Protein AF-0000000076651310 (afdb_homodimer)

Secondary structure (DSSP, 8-state):
---THHHHHHHTTS---HHHHHHHHHHHHHHHHSPP----SS-GGGGTTS-----HHHHHHHHHHHHHHT--EEEEE--TTSHHHHHHHHHHHHHHTTS--EEEEEES-HHHHHHHHHHHHHH-HHHHTTEEEEES-HHHHTSS---S---EEEE-S-GGGHHHHHHHHGGG--TT-EEEEETTTTTTTTTHHHHHHHH-GGG-EEEEEE-STT-EEEEEE---/---THHHHHHHTTS---HHHHHHHHHHHHHHHHSPP----SS-GGGGTTS-----HHHHHHHHHHHHHHT--EEEEE--TTSHHHHHHHHHHHHHHTTS--EEEEEES-HHHHHHHHHHHHHH-HHHHTTEEEEES-HHHHTSS---S---EEEE-S-GGGHHHHHHHHGGG--TT-EEEEETTTTTTTTTHHHHHHHH-GGG-EEEEEE-STT-EEEEEE---

Foldseek 3Di:
DQPLVLLVVLLVLADADPQLSVLLSVLLVQQSVDPDDDQAPDDPVVCLP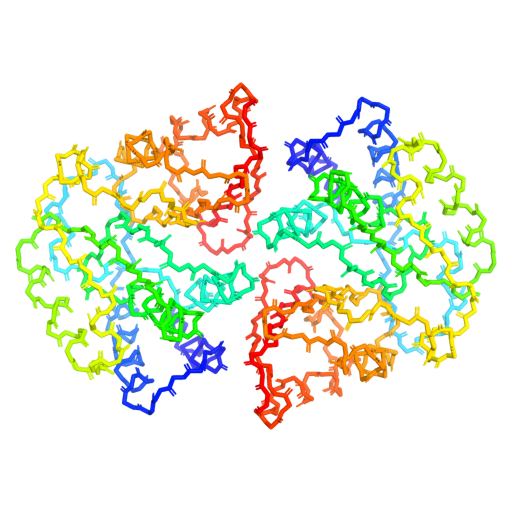HDQDDHSNVLSVVLVVCLVLLFFEEEEDACQLNSSVQSVLRSNLVSQPVHHGAYEYEEAHVVSVVNNLVSQVSRHPSRNVRYDYDYHDCLPRLQDDGPLAGQEYEARYQLQVRQSNCVSRVNRYDFNRKYKYFLCQVHVVSNVVVVVLQPPVVNQWDWDWDPDVSIIIMITRHDD/DQPLVLLVVLLVLADADPQLSVLLSVLLVQQSVDPDDDQAPDDPVVCLPHDQDDHSNVLSVVLVVCLVLLFFEEEEDACQLNSSVQSVLRSNLVSQPVHHGAYEYEEADVVSVVNNLVSQVSRHPSRNVRYDYDYHDCLPRLQDDGPLAGQEYEARYHLQVRQSNCVSRVNRYDFNRKYKYFLCQVRVVSNVVVVVLQPPVVNQWDWDWDPDVSIIIMITRHDD

Nearest PDB structures (foldseek):
  8c9v-assembly1_A-2  TM=9.084E-01  e=1.087E-12  Desulfuromonas acetoxidans DSM 684
  8k1f-assembly1_A  TM=8.301E-01  e=2.127E-10  Fusobacterium nucleatum subsp. nucleatum ATCC 25586
  1r18-assembly1_A  TM=5.728E-01  e=1.234E-05  Drosophila melanogaster
  1jqe-assembly1_A  TM=6.088E-01  e=1.246E-04  Homo sapiens
  2aot-assembly2_B  TM=5.994E-01  e=1.185E-03  Homo sapiens

Radius of gyration: 21.45 Å; Cα contacts (8 Å, |Δi|>4): 907; chains: 2; bounding box: 45×62×51 Å

InterPro domains:
  IPR002935 Class I-like SAM-dependent O-methyltransferase [PS51682] (1-222)
  IPR029063 S-adenosyl-L-methionine-dependent methyltransferase superfamily [G3DSA:3.40.50.150] (19-221)
  IPR029063 S-adenosyl-L-methionine-dependent methyltransferase superfamily [SSF53335] (47-221)

pLDDT: mean 94.41, std 9.29, range [56.22, 99.0]

Solvent-accessible surface area (backbone atoms only — not comparable to full-atom values): 23102 Å² total; per-residue (Å²): 127,72,69,64,70,43,44,58,58,22,58,64,23,55,90,69,55,71,59,33,49,52,50,51,52,51,51,49,51,55,37,53,69,41,79,90,80,79,74,55,98,57,69,73,71,78,47,69,86,46,64,56,57,66,54,49,62,55,41,28,48,52,29,46,49,34,37,34,41,54,31,26,28,34,38,34,42,45,28,43,47,30,65,51,51,51,43,54,19,47,29,16,43,68,51,22,67,93,49,80,44,38,29,42,34,23,30,61,51,66,72,33,43,54,49,17,51,52,50,34,56,64,49,26,68,79,34,34,75,28,52,44,78,40,73,34,61,56,85,61,62,53,72,51,92,63,62,85,50,37,38,33,36,40,34,55,51,56,38,81,51,44,42,63,48,48,64,61,48,48,85,24,44,49,64,23,16,34,39,38,34,60,33,45,60,70,38,37,80,53,34,46,67,42,50,54,51,45,66,35,64,80,68,13,34,33,46,52,66,44,64,46,90,39,23,35,32,42,34,30,32,66,50,118,127,70,68,64,69,43,45,59,58,20,58,64,22,56,92,70,53,71,57,33,48,53,50,50,53,51,52,50,50,56,38,53,70,42,78,89,80,79,72,55,97,58,70,73,72,78,46,70,86,45,68,55,58,66,55,48,61,54,43,30,49,52,30,44,51,34,37,34,42,55,30,27,27,35,38,35,42,44,28,43,47,29,64,51,49,50,42,54,20,45,29,16,43,68,52,22,66,92,48,80,43,36,28,42,34,23,29,63,50,65,73,32,44,54,48,16,53,52,50,34,57,64,49,26,69,78,34,35,76,26,53,44,78,42,76,32,60,56,84,61,63,54,73,51,91,64,64,84,52,36,38,34,36,40,36,56,51,56,36,80,51,45,42,63,50,47,64,60,49,48,86,23,44,50,64,22,16,33,38,36,33,60,34,46,62,71,40,39,80,53,33,47,67,40,50,55,51,45,66,36,64,82,70,14,34,32,45,50,68,45,65,47,90,39,23,34,33,42,33,30,30,66,51,119

Sequence (448 aa):
MPDYASIETTLASIAASSQTIELLRDLHKKALDEPPYVSTDGPASTALDKFVALDPDKCAYVYLLLRSMKARFVVEAGTSFGVSTIYLALAVSQNAGSQPGKVIATENEPTKAVKARKYWSQAGDDIEKFIELREGDLRETLKTDLPEQVDFLLLDIWTPLALPTLKLVKPRMKPGATVVADNTEAAKAGYKDLMAYLEDTANGFKLTTLPYSGGLLVAVYLGNMPDYASIETTLASIAASSQTIELLRDLHKKALDEPPYVSTDGPASTALDKFVALDPDKCAYVYLLLRSMKARFVVEAGTSFGVSTIYLALAVSQNAGSQPGKVIATENEPTKAVKARKYWSQAGDDIEKFIELREGDLRETLKTDLPEQVDFLLLDIWTPLALPTLKLVKPRMKPGATVVADNTEAAKAGYKDLMAYLEDTANGFKLTTLPYSGGLLVAVYLGN

Structure (mmCIF, N/CA/C/O backbone):
data_AF-0000000076651310-model_v1
#
loop_
_entity.id
_entity.type
_entity.pdbx_description
1 polymer 'Related to O-methyltransferase'
#
loop_
_atom_site.group_PDB
_atom_site.id
_atom_site.type_symbol
_atom_site.label_atom_id
_atom_site.label_alt_id
_atom_site.label_comp_id
_atom_site.label_asym_id
_atom_site.label_entity_id
_atom_site.label_seq_id
_atom_site.pdbx_PDB_ins_code
_atom_site.Cartn_x
_atom_site.Cartn_y
_atom_site.Cartn_z
_atom_site.occupancy
_atom_site.B_iso_or_equiv
_atom_site.auth_seq_id
_atom_site.auth_comp_id
_atom_site.auth_asym_id
_atom_site.auth_atom_id
_atom_site.pdbx_PDB_model_num
ATOM 1 N N . MET A 1 1 ? 5.355 -0.358 -28.078 1 61.34 1 MET A N 1
ATOM 2 C CA . MET A 1 1 ? 6.578 -1.095 -27.766 1 61.34 1 MET A CA 1
ATOM 3 C C . MET A 1 1 ? 6.645 -1.438 -26.281 1 61.34 1 MET A C 1
ATOM 5 O O . MET A 1 1 ? 6.156 -0.679 -25.438 1 61.34 1 MET A O 1
ATOM 9 N N . PRO A 1 2 ? 7.074 -2.707 -26.047 1 71.06 2 PRO A N 1
ATOM 10 C CA . PRO A 1 2 ? 7.176 -3.074 -24.625 1 71.06 2 PRO A CA 1
ATOM 11 C C . PRO A 1 2 ? 8.047 -2.111 -23.828 1 71.06 2 PRO A C 1
ATOM 13 O O . PRO A 1 2 ? 9.047 -1.598 -24.344 1 71.06 2 PRO A O 1
ATOM 16 N N . ASP A 1 3 ? 7.516 -1.756 -22.688 1 77.25 3 ASP A N 1
ATOM 17 C CA . ASP A 1 3 ? 8.25 -0.843 -21.828 1 77.25 3 ASP A CA 1
ATOM 18 C C . ASP A 1 3 ? 9.367 -1.571 -21.078 1 77.25 3 ASP A C 1
ATOM 20 O O . ASP A 1 3 ? 9.273 -1.795 -19.875 1 77.25 3 ASP A O 1
ATOM 24 N N . TYR A 1 4 ? 10.523 -1.84 -21.734 1 84.69 4 TYR A N 1
ATOM 25 C CA . TYR A 1 4 ? 11.648 -2.566 -21.156 1 84.69 4 TYR A CA 1
ATOM 26 C C . TYR A 1 4 ? 12.312 -1.753 -20.047 1 84.69 4 TYR A C 1
ATOM 28 O O . TYR A 1 4 ? 12.906 -2.316 -19.125 1 84.69 4 TYR A O 1
ATOM 36 N N . ALA A 1 5 ? 12.172 -0.484 -20.234 1 85.88 5 ALA A N 1
ATOM 37 C CA . ALA A 1 5 ? 12.789 0.387 -19.234 1 85.88 5 ALA A CA 1
ATOM 38 C C . ALA A 1 5 ? 12.188 0.165 -17.859 1 85.88 5 ALA A C 1
ATOM 40 O O . ALA A 1 5 ? 12.875 0.279 -16.844 1 85.88 5 ALA A O 1
ATOM 41 N N . SER A 1 6 ? 10.906 -0.25 -17.844 1 92.5 6 SER A N 1
ATOM 42 C CA . SER A 1 6 ? 10.211 -0.466 -16.578 1 92.5 6 SER A CA 1
ATOM 43 C C . SER A 1 6 ? 10.805 -1.648 -15.82 1 92.5 6 SER A C 1
ATOM 45 O O . SER A 1 6 ? 10.68 -1.735 -14.602 1 92.5 6 SER A O 1
ATOM 47 N N . ILE A 1 7 ? 11.484 -2.566 -16.547 1 96.69 7 ILE A N 1
ATOM 48 C CA . ILE A 1 7 ? 12.039 -3.752 -15.914 1 96.69 7 ILE A CA 1
ATOM 49 C C . ILE A 1 7 ? 13.133 -3.34 -14.93 1 96.69 7 ILE A C 1
ATOM 51 O O . ILE A 1 7 ? 13.109 -3.73 -13.766 1 96.69 7 ILE A O 1
ATOM 55 N N . GLU A 1 8 ? 14.023 -2.498 -15.414 1 96.38 8 GLU A N 1
ATOM 56 C CA . GLU A 1 8 ? 15.148 -2.127 -14.562 1 96.38 8 GLU A CA 1
ATOM 57 C C . GLU A 1 8 ? 14.688 -1.291 -13.367 1 96.38 8 GLU A C 1
ATOM 59 O O . GLU A 1 8 ? 15.188 -1.461 -12.258 1 96.38 8 GLU A O 1
ATOM 64 N N . THR A 1 9 ? 13.773 -0.385 -13.641 1 95.94 9 THR A N 1
ATOM 65 C CA . THR A 1 9 ? 13.203 0.407 -12.555 1 95.94 9 THR A CA 1
ATOM 66 C C . THR A 1 9 ? 12.547 -0.495 -11.516 1 95.94 9 THR A C 1
ATOM 68 O O . THR A 1 9 ? 12.688 -0.266 -10.312 1 95.94 9 THR A O 1
ATOM 71 N N . THR A 1 10 ? 11.859 -1.487 -12.008 1 97.88 10 THR A N 1
ATOM 72 C CA . THR A 1 10 ? 11.18 -2.436 -11.133 1 97.88 10 THR A CA 1
ATOM 73 C C . THR A 1 10 ? 12.188 -3.242 -10.32 1 97.88 10 THR A C 1
ATOM 75 O O . THR A 1 10 ? 12.031 -3.395 -9.102 1 97.88 10 THR A O 1
ATOM 78 N N . LEU A 1 11 ? 13.18 -3.725 -10.992 1 98.31 11 LEU A N 1
ATOM 79 C CA . LEU A 1 11 ? 14.156 -4.57 -10.312 1 98.31 11 LEU A CA 1
ATOM 80 C C . LEU A 1 11 ? 14.953 -3.77 -9.289 1 98.31 11 LEU A C 1
ATOM 82 O O . LEU A 1 11 ? 15.422 -4.324 -8.297 1 98.31 11 LEU A O 1
ATOM 86 N N . ALA A 1 12 ? 15.055 -2.471 -9.461 1 97.62 12 ALA A N 1
ATOM 87 C CA . ALA A 1 12 ? 15.703 -1.595 -8.492 1 97.62 12 ALA A CA 1
ATOM 88 C C . ALA A 1 12 ? 14.828 -1.391 -7.262 1 97.62 12 ALA A C 1
ATOM 90 O O . ALA A 1 12 ? 15.297 -0.913 -6.227 1 97.62 12 ALA A O 1
ATOM 91 N N . SER A 1 13 ? 13.562 -1.775 -7.312 1 98.5 13 SER A N 1
ATOM 92 C CA . SER A 1 13 ? 12.602 -1.527 -6.246 1 98.5 13 SER A CA 1
ATOM 93 C C . SER A 1 13 ? 12.57 -2.684 -5.254 1 98.5 13 SER A C 1
ATOM 95 O O . SER A 1 13 ? 11.805 -2.654 -4.281 1 98.5 13 SER A O 1
ATOM 97 N N . ILE A 1 14 ? 13.375 -3.754 -5.48 1 98.5 14 ILE A N 1
ATOM 98 C CA . ILE A 1 14 ? 13.328 -4.91 -4.59 1 98.5 14 ILE A CA 1
ATOM 99 C C . ILE A 1 14 ? 14.734 -5.211 -4.066 1 98.5 14 ILE A C 1
ATOM 101 O O . ILE A 1 14 ? 15.727 -4.82 -4.676 1 98.5 14 ILE A O 1
ATOM 105 N N . ALA A 1 15 ? 14.82 -5.801 -2.898 1 97.88 15 ALA A N 1
ATOM 106 C CA . ALA A 1 15 ? 16.047 -6.387 -2.367 1 97.88 15 ALA A CA 1
ATOM 107 C C . ALA A 1 15 ? 16.125 -7.879 -2.682 1 97.88 15 ALA A C 1
ATOM 109 O O . ALA A 1 15 ? 15.344 -8.672 -2.154 1 97.88 15 ALA A O 1
ATOM 110 N N . ALA A 1 16 ? 16.969 -8.258 -3.549 1 97.62 16 ALA A N 1
ATOM 111 C CA . ALA A 1 16 ? 17.094 -9.648 -3.98 1 97.62 16 ALA A CA 1
ATOM 112 C C . ALA A 1 16 ? 18.516 -9.984 -4.379 1 97.62 16 ALA A C 1
ATOM 114 O O . ALA A 1 16 ? 19.328 -9.086 -4.648 1 97.62 16 ALA A O 1
ATOM 115 N N . SER A 1 17 ? 18.859 -11.242 -4.414 1 97.44 17 SER A N 1
ATOM 116 C CA . SER A 1 17 ? 20.172 -11.68 -4.898 1 97.44 17 SER A CA 1
ATOM 117 C C . SER A 1 17 ? 20.344 -11.367 -6.379 1 97.44 17 SER A C 1
ATOM 119 O O . SER A 1 17 ? 19.359 -11.172 -7.098 1 97.44 17 SER A O 1
ATOM 121 N N . SER A 1 18 ? 21.594 -11.297 -6.812 1 97.06 18 SER A N 1
ATOM 122 C CA . SER A 1 18 ? 21.859 -11.07 -8.227 1 97.06 18 SER A CA 1
ATOM 123 C C . SER A 1 18 ? 21.234 -12.156 -9.094 1 97.06 18 SER A C 1
ATOM 125 O O . SER A 1 18 ? 20.797 -11.883 -10.211 1 97.06 18 SER A O 1
ATOM 127 N N . GLN A 1 19 ? 21.234 -13.328 -8.547 1 97.12 19 GLN A N 1
ATOM 128 C CA . GLN A 1 19 ? 20.641 -14.461 -9.258 1 97.12 19 GLN A CA 1
ATOM 129 C C . GLN A 1 19 ? 19.141 -14.25 -9.477 1 97.12 19 GLN A C 1
ATOM 131 O O . GLN A 1 19 ? 18.641 -14.445 -10.578 1 97.12 19 GLN A O 1
ATOM 136 N N . THR A 1 20 ? 18.484 -13.859 -8.438 1 98.25 20 THR A N 1
ATOM 137 C CA . THR A 1 20 ? 17.047 -13.602 -8.523 1 98.25 20 THR A CA 1
ATOM 138 C C . THR A 1 20 ? 16.766 -12.438 -9.469 1 98.25 20 THR A C 1
ATOM 140 O O . THR A 1 20 ? 15.836 -12.5 -10.273 1 98.25 20 THR A O 1
ATOM 143 N N . ILE A 1 21 ? 17.562 -11.406 -9.43 1 98.19 21 ILE A N 1
ATOM 144 C CA . ILE A 1 21 ? 17.406 -10.219 -10.258 1 98.19 21 ILE A CA 1
ATOM 145 C C . ILE A 1 21 ? 17.562 -10.586 -11.734 1 98.19 21 ILE A C 1
ATOM 147 O O . ILE A 1 21 ? 16.75 -10.195 -12.57 1 98.19 21 ILE A O 1
ATOM 151 N N . GLU A 1 22 ? 18.562 -11.359 -12.031 1 98.12 22 GLU A N 1
ATOM 152 C CA . GLU A 1 22 ? 18.812 -11.75 -13.414 1 98.12 22 GLU A CA 1
ATOM 153 C C . GLU A 1 22 ? 17.688 -12.633 -13.945 1 98.12 22 GLU A C 1
ATOM 155 O O . GLU A 1 22 ? 17.266 -12.484 -15.094 1 98.12 22 GLU A O 1
ATOM 160 N N . LEU A 1 23 ? 17.25 -13.531 -13.109 1 98.44 23 LEU A N 1
ATOM 161 C CA . LEU A 1 23 ? 16.141 -14.391 -13.508 1 98.44 23 LEU A CA 1
ATOM 162 C C . LEU A 1 23 ? 14.898 -13.555 -13.812 1 98.44 23 LEU A C 1
ATOM 164 O O . LEU A 1 23 ? 14.266 -13.742 -14.852 1 98.44 23 LEU A O 1
ATOM 168 N N . LEU A 1 24 ? 14.578 -12.633 -12.891 1 98.31 24 LEU A N 1
ATOM 169 C CA . LEU A 1 24 ? 13.398 -11.805 -13.07 1 98.31 24 LEU A CA 1
ATOM 170 C C . LEU A 1 24 ? 13.523 -10.93 -14.312 1 98.31 24 LEU A C 1
ATOM 172 O O . LEU A 1 24 ? 12.539 -10.719 -15.031 1 98.31 24 LEU A O 1
ATOM 176 N N . ARG A 1 25 ? 14.719 -10.406 -14.547 1 97.75 25 ARG A N 1
ATOM 177 C CA . ARG A 1 25 ? 14.969 -9.641 -15.766 1 97.75 25 ARG A CA 1
ATOM 178 C C . ARG A 1 25 ? 14.602 -10.453 -17.016 1 97.75 25 ARG A C 1
ATOM 180 O O . ARG A 1 25 ? 13.875 -9.969 -17.875 1 97.75 25 ARG A O 1
ATOM 187 N N . ASP A 1 26 ? 15.07 -11.648 -17.062 1 96.88 26 ASP A N 1
ATOM 188 C CA . ASP A 1 26 ? 14.836 -12.523 -18.203 1 96.88 26 ASP A CA 1
ATOM 189 C C . ASP A 1 26 ? 13.359 -12.867 -18.344 1 96.88 26 ASP A C 1
ATOM 191 O O . ASP A 1 26 ? 12.805 -12.836 -19.438 1 96.88 26 ASP A O 1
ATOM 195 N N . LEU A 1 27 ? 12.758 -13.219 -17.25 1 97.12 27 LEU A N 1
ATOM 196 C CA . LEU A 1 27 ? 11.352 -13.633 -17.266 1 97.12 27 LEU A CA 1
ATOM 197 C C . LEU A 1 27 ? 10.453 -12.469 -17.688 1 97.12 27 LEU A C 1
ATOM 199 O O . LEU A 1 27 ? 9.516 -12.656 -18.469 1 97.12 27 LEU A O 1
ATOM 203 N N . HIS A 1 28 ? 10.734 -11.273 -17.172 1 96.62 28 HIS A N 1
ATOM 204 C CA . HIS A 1 28 ? 9.945 -10.109 -17.562 1 96.62 28 HIS A CA 1
ATOM 205 C C . HIS A 1 28 ? 10.125 -9.797 -19.047 1 96.62 28 HIS A C 1
ATOM 207 O O . HIS A 1 28 ? 9.172 -9.398 -19.719 1 96.62 28 HIS A O 1
ATOM 213 N N . LYS A 1 29 ? 11.367 -9.922 -19.547 1 94.69 29 LYS A N 1
ATOM 214 C CA . LYS A 1 29 ? 11.602 -9.711 -20.984 1 94.69 29 LYS A CA 1
ATOM 215 C C . LYS A 1 29 ? 10.758 -10.672 -21.812 1 94.69 29 LYS A C 1
ATOM 217 O O . LYS A 1 29 ? 10.125 -10.258 -22.797 1 94.69 29 LYS A O 1
ATOM 222 N N . LYS A 1 30 ? 10.758 -11.953 -21.422 1 92.56 30 LYS A N 1
ATOM 223 C CA . LYS A 1 30 ? 9.961 -12.953 -22.125 1 92.56 30 LYS A CA 1
ATOM 224 C C . LYS A 1 30 ? 8.477 -12.602 -22.078 1 92.56 30 LYS A C 1
ATOM 226 O O . LYS A 1 30 ? 7.785 -12.703 -23.109 1 92.56 30 LYS A O 1
ATOM 231 N N . ALA A 1 31 ? 8 -12.203 -20.906 1 91.25 31 ALA A N 1
ATOM 232 C CA . ALA A 1 31 ? 6.59 -11.867 -20.734 1 91.25 31 ALA A CA 1
ATOM 233 C C . ALA A 1 31 ? 6.199 -10.672 -21.594 1 91.25 31 ALA A C 1
ATOM 235 O O . ALA A 1 31 ? 5.129 -10.664 -22.203 1 91.25 31 ALA A O 1
ATOM 236 N N . LEU A 1 32 ? 7.062 -9.648 -21.625 1 89.31 32 LEU A N 1
ATOM 237 C CA . LEU A 1 32 ? 6.75 -8.414 -22.344 1 89.31 32 LEU A CA 1
ATOM 238 C C . LEU A 1 32 ? 6.875 -8.625 -23.859 1 89.31 32 LEU A C 1
ATOM 240 O O . LEU A 1 32 ? 6.301 -7.863 -24.641 1 89.31 32 LEU A O 1
ATOM 244 N N . ASP A 1 33 ? 7.641 -9.594 -24.234 1 87.94 33 ASP A N 1
ATOM 245 C CA . ASP A 1 33 ? 7.812 -9.898 -25.641 1 87.94 33 ASP A CA 1
ATOM 246 C C . ASP A 1 33 ? 6.57 -10.57 -26.219 1 87.94 33 ASP A C 1
ATOM 248 O O . ASP A 1 33 ? 6.383 -10.602 -27.438 1 87.94 33 ASP A O 1
ATOM 252 N N . GLU A 1 34 ? 5.77 -11.141 -25.328 1 83.06 34 GLU A N 1
ATOM 253 C CA . GLU A 1 34 ? 4.531 -11.773 -25.766 1 83.06 34 GLU A CA 1
ATOM 254 C C . GLU A 1 34 ? 3.436 -10.742 -26 1 83.06 34 GLU A C 1
ATOM 256 O O . GLU A 1 34 ? 3.41 -9.695 -25.344 1 83.06 34 GLU A O 1
ATOM 261 N N . PRO A 1 35 ? 2.609 -11 -27 1 74.56 35 PRO A N 1
ATOM 262 C CA . PRO A 1 35 ? 1.469 -10.094 -27.156 1 74.56 35 PRO A CA 1
ATOM 263 C C . PRO A 1 35 ? 0.62 -10.008 -25.891 1 74.56 35 PRO A C 1
ATOM 265 O O . PRO A 1 35 ? 0.444 -11.008 -25.188 1 74.56 35 PRO A O 1
ATOM 268 N N . PRO A 1 36 ? 0.219 -8.789 -25.594 1 66.81 36 PRO A N 1
ATOM 269 C CA . PRO A 1 36 ? -0.617 -8.633 -24.391 1 66.81 36 PRO A CA 1
ATOM 270 C C . PRO A 1 36 ? -1.841 -9.547 -24.406 1 66.81 36 PRO A C 1
ATOM 272 O O . PRO A 1 36 ? -2.436 -9.766 -25.469 1 66.81 36 PRO A O 1
ATOM 275 N N . TYR A 1 37 ? -2.086 -10.188 -23.25 1 66.88 37 TYR A N 1
ATOM 276 C CA . TYR A 1 37 ? -3.211 -11.102 -23.094 1 66.88 37 TYR A CA 1
ATOM 277 C C . TYR A 1 37 ? -4.039 -10.742 -21.859 1 66.88 37 TYR A C 1
ATOM 279 O O . TYR A 1 37 ? -3.492 -10.484 -20.781 1 66.88 37 TYR A O 1
ATOM 287 N N . VAL A 1 38 ? -5.34 -10.383 -22.094 1 60.84 38 VAL A N 1
ATOM 288 C CA . VAL A 1 38 ? -6.285 -10.242 -20.984 1 60.84 38 VAL A CA 1
ATOM 289 C C . VAL A 1 38 ? -7.309 -11.375 -21.031 1 60.84 38 VAL A C 1
ATOM 291 O O . VAL A 1 38 ? -7.945 -11.602 -22.062 1 60.84 38 VAL A O 1
ATOM 294 N N . SER A 1 39 ? -7.238 -12.242 -20 1 57.81 39 SER A N 1
ATOM 295 C CA . SER A 1 39 ? -8.117 -13.406 -19.938 1 57.81 39 SER A CA 1
ATOM 296 C C . SER A 1 39 ? -9.578 -12.992 -19.812 1 57.81 39 SER A C 1
ATOM 298 O O . SER A 1 39 ? -9.984 -12.438 -18.781 1 57.81 39 SER A O 1
ATOM 300 N N . THR A 1 40 ? -10.203 -12.797 -20.812 1 58.38 40 THR A N 1
ATOM 301 C CA . THR A 1 40 ? -11.648 -12.602 -20.797 1 58.38 40 THR A CA 1
ATOM 302 C C . THR A 1 40 ? -12.383 -13.922 -20.984 1 58.38 40 THR A C 1
ATOM 304 O O . THR A 1 40 ? -11.773 -14.992 -20.906 1 58.38 40 THR A O 1
ATOM 307 N N . ASP A 1 41 ? -13.609 -13.938 -21.391 1 56.22 41 ASP A N 1
ATOM 308 C CA . ASP A 1 41 ? -14.562 -15.031 -21.469 1 56.22 41 ASP A CA 1
ATOM 309 C C . ASP A 1 41 ? -14.062 -16.141 -22.406 1 56.22 41 ASP A C 1
ATOM 311 O O . ASP A 1 41 ? -14.766 -17.125 -22.641 1 56.22 41 ASP A O 1
ATOM 315 N N . GLY A 1 42 ? -12.828 -15.984 -22.766 1 57.81 42 GLY A N 1
ATOM 316 C CA . GLY A 1 42 ? -12.43 -17.031 -23.672 1 57.81 42 GLY A CA 1
ATOM 317 C C . GLY A 1 42 ? -11.859 -18.25 -22.969 1 57.81 42 GLY A C 1
ATOM 318 O O . GLY A 1 42 ? -11.711 -18.25 -21.75 1 57.81 42 GLY A O 1
ATOM 319 N N . PRO A 1 43 ? -11.789 -19.344 -23.688 1 62.16 43 PRO A N 1
ATOM 320 C CA . PRO A 1 43 ? -11.281 -20.578 -23.094 1 62.16 43 PRO A CA 1
ATOM 321 C C . PRO A 1 43 ? -9.883 -20.422 -22.5 1 62.16 43 PRO A C 1
ATOM 323 O O . PRO A 1 43 ? -9.055 -19.703 -23.062 1 62.16 43 PRO A O 1
ATOM 326 N N . ALA A 1 44 ? -9.656 -20.969 -21.297 1 62.22 44 ALA A N 1
ATOM 327 C CA . ALA A 1 44 ? -8.383 -20.984 -20.578 1 62.22 44 ALA A CA 1
ATOM 328 C C . ALA A 1 44 ? -7.254 -21.516 -21.453 1 62.22 44 ALA A C 1
ATOM 330 O O . ALA A 1 44 ? -6.086 -21.188 -21.219 1 62.22 44 ALA A O 1
ATOM 331 N N . SER A 1 45 ? -7.578 -22.203 -22.438 1 63.56 45 SER A N 1
ATOM 332 C CA . SER A 1 45 ? -6.598 -22.859 -23.297 1 63.56 45 SER A CA 1
ATOM 333 C C . SER A 1 45 ? -5.773 -21.828 -24.078 1 63.56 45 SER A C 1
ATOM 335 O O . SER A 1 45 ? -4.668 -22.125 -24.531 1 63.56 45 SER A O 1
ATOM 337 N N . THR A 1 46 ? -6.324 -20.656 -24.25 1 64.69 46 THR A N 1
ATOM 338 C CA . THR A 1 46 ? -5.617 -19.656 -25.031 1 64.69 46 THR A CA 1
ATOM 339 C C . THR A 1 46 ? -4.422 -19.109 -24.25 1 64.69 46 THR A C 1
ATOM 341 O O . THR A 1 46 ? -3.521 -18.5 -24.828 1 64.69 46 THR A O 1
ATOM 344 N N . ALA A 1 47 ? -4.406 -19.453 -23.031 1 67.81 47 ALA A N 1
ATOM 345 C CA . ALA A 1 47 ? -3.346 -18.891 -22.188 1 67.81 47 ALA A CA 1
ATOM 346 C C . ALA A 1 47 ? -2.314 -19.953 -21.8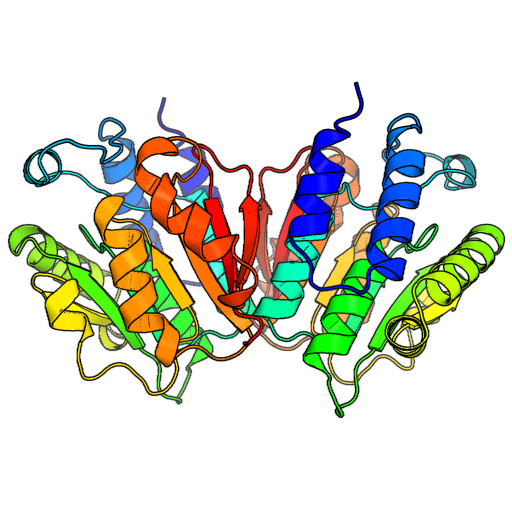28 1 67.81 47 ALA A C 1
ATOM 348 O O . ALA A 1 47 ? -1.432 -19.719 -21 1 67.81 47 ALA A O 1
ATOM 349 N N . LEU A 1 48 ? -2.357 -21.062 -22.453 1 73.81 48 LEU A N 1
ATOM 350 C CA . LEU A 1 48 ? -1.552 -22.219 -22.047 1 73.81 48 LEU A CA 1
ATOM 351 C C . LEU A 1 48 ? -0.064 -21.906 -22.172 1 73.81 48 LEU A C 1
ATOM 353 O O . LEU A 1 48 ? 0.741 -22.328 -21.344 1 73.81 48 LEU A O 1
ATOM 357 N N . ASP A 1 49 ? 0.257 -21.094 -23.094 1 77.81 49 ASP A N 1
ATOM 358 C CA . ASP A 1 49 ? 1.677 -20.859 -23.344 1 77.81 49 ASP A CA 1
ATOM 359 C C . ASP A 1 49 ? 2.061 -19.406 -23.031 1 77.81 49 ASP A C 1
ATOM 361 O O . ASP A 1 49 ? 3.154 -18.969 -23.391 1 77.81 49 ASP A O 1
ATOM 365 N N . LYS A 1 50 ? 1.174 -18.781 -22.391 1 79.75 50 LYS A N 1
ATOM 366 C CA . LYS A 1 50 ? 1.413 -17.359 -22.188 1 79.75 50 LYS A CA 1
ATOM 367 C C . LYS A 1 50 ? 1.9 -17.078 -20.766 1 79.75 50 LYS A C 1
ATOM 369 O O . LYS A 1 50 ? 1.439 -17.719 -19.812 1 79.75 50 LYS A O 1
ATOM 374 N N . PHE A 1 51 ? 2.857 -16.078 -20.812 1 79.25 51 PHE A N 1
ATOM 375 C CA . PHE A 1 51 ? 3.295 -15.578 -19.516 1 79.25 51 PHE A CA 1
ATOM 376 C C . PHE A 1 51 ? 2.242 -14.648 -18.906 1 79.25 51 PHE A C 1
ATOM 378 O O . PHE A 1 51 ? 1.982 -13.57 -19.453 1 79.25 51 PHE A O 1
ATOM 385 N N . VAL A 1 52 ? 1.306 -15.148 -18.234 1 80.81 52 VAL A N 1
ATOM 386 C CA . VAL A 1 52 ? 0.357 -14.305 -17.5 1 80.81 52 VAL A CA 1
ATOM 387 C C . VAL A 1 52 ? 0.925 -13.945 -16.141 1 80.81 52 VAL A C 1
ATOM 389 O O . VAL A 1 52 ? 1.076 -14.82 -15.273 1 80.81 52 VAL A O 1
ATOM 392 N N . ALA A 1 53 ? 1.44 -12.734 -16.062 1 91.12 53 ALA A N 1
ATOM 393 C CA . ALA A 1 53 ? 2.029 -12.211 -14.836 1 91.12 53 ALA A CA 1
ATOM 394 C C . ALA A 1 53 ? 1.711 -10.727 -14.672 1 91.12 53 ALA A C 1
ATOM 396 O O . ALA A 1 53 ? 1.297 -10.062 -15.625 1 91.12 53 ALA A O 1
ATOM 397 N N . LEU A 1 54 ? 1.852 -10.25 -13.43 1 95.75 54 LEU A N 1
ATOM 398 C CA . LEU A 1 54 ? 1.816 -8.805 -13.234 1 95.75 54 LEU A CA 1
ATOM 399 C C . LEU A 1 54 ? 2.877 -8.117 -14.094 1 95.75 54 LEU A C 1
ATOM 401 O O . LEU A 1 54 ? 3.994 -8.617 -14.227 1 95.75 54 LEU A O 1
ATOM 405 N N . ASP A 1 55 ? 2.5 -6.934 -14.641 1 95 55 ASP A N 1
ATOM 406 C CA . ASP A 1 55 ? 3.52 -6.086 -15.258 1 95 55 ASP A CA 1
ATOM 407 C C . ASP A 1 55 ? 4.598 -5.707 -14.242 1 95 55 ASP A C 1
ATOM 409 O O . ASP A 1 55 ? 4.34 -5.672 -13.039 1 95 55 ASP A O 1
ATOM 413 N N . PRO A 1 56 ? 5.793 -5.41 -14.75 1 97.06 56 PRO A N 1
ATOM 414 C CA . PRO A 1 56 ? 6.918 -5.133 -13.859 1 97.06 56 PRO A CA 1
ATOM 415 C C . PRO A 1 56 ? 6.594 -4.078 -12.805 1 97.06 56 PRO A C 1
ATOM 417 O O . PRO A 1 56 ? 6.848 -4.289 -11.617 1 97.06 56 PRO A O 1
ATOM 420 N N . ASP A 1 57 ? 5.992 -2.979 -13.195 1 97.31 57 ASP A N 1
ATOM 421 C CA . ASP A 1 57 ? 5.746 -1.885 -12.258 1 97.31 57 ASP A CA 1
ATOM 422 C C . ASP A 1 57 ? 4.742 -2.299 -11.18 1 97.31 57 ASP A C 1
ATOM 424 O O . ASP A 1 57 ? 4.859 -1.891 -10.023 1 97.31 57 ASP A O 1
ATOM 428 N N . LYS A 1 58 ? 3.785 -3.125 -11.516 1 98.25 58 LYS A N 1
ATOM 429 C CA . LYS A 1 58 ? 2.838 -3.658 -10.539 1 98.25 58 LYS A CA 1
ATOM 430 C C . LYS A 1 58 ? 3.525 -4.625 -9.578 1 98.25 58 LYS A C 1
ATOM 432 O O . LYS A 1 58 ? 3.176 -4.684 -8.398 1 98.25 58 LYS A O 1
ATOM 437 N N . CYS A 1 59 ? 4.504 -5.371 -10.086 1 98.62 59 CYS A N 1
ATOM 438 C CA . CYS A 1 59 ? 5.277 -6.262 -9.227 1 98.62 59 CYS A CA 1
ATOM 439 C C . CYS A 1 59 ? 6.043 -5.477 -8.172 1 98.62 59 CYS A C 1
ATOM 441 O O . CYS A 1 59 ? 6.094 -5.875 -7.008 1 98.62 59 CYS A O 1
ATOM 443 N N . ALA A 1 60 ? 6.629 -4.367 -8.602 1 98.75 60 ALA A N 1
ATOM 444 C CA . ALA A 1 60 ? 7.352 -3.51 -7.668 1 98.75 60 ALA A CA 1
ATOM 445 C C . ALA A 1 60 ? 6.438 -3.023 -6.551 1 98.75 60 ALA A C 1
ATOM 447 O O . ALA A 1 60 ? 6.793 -3.098 -5.371 1 98.75 60 ALA A O 1
ATOM 448 N N . TYR A 1 61 ? 5.285 -2.596 -6.941 1 98.88 61 TYR A N 1
ATOM 449 C CA . TYR A 1 61 ? 4.32 -2.098 -5.969 1 98.88 61 TYR A CA 1
ATOM 450 C C . TYR A 1 61 ? 3.906 -3.195 -4.996 1 98.88 61 TYR A C 1
ATOM 452 O O . TYR A 1 61 ? 3.91 -2.992 -3.779 1 98.88 61 TYR A O 1
ATOM 460 N N . VAL A 1 62 ? 3.549 -4.34 -5.504 1 98.94 62 VAL A N 1
ATOM 461 C CA . VAL A 1 62 ? 3.047 -5.434 -4.676 1 98.94 62 VAL A CA 1
ATOM 462 C C . VAL A 1 62 ? 4.133 -5.879 -3.699 1 98.94 62 VAL A C 1
ATOM 464 O O . VAL A 1 62 ? 3.855 -6.121 -2.523 1 98.94 62 VAL A O 1
ATOM 467 N N . TYR A 1 63 ? 5.383 -5.969 -4.172 1 98.94 63 TYR A N 1
ATOM 468 C CA . TYR A 1 63 ? 6.5 -6.309 -3.295 1 98.94 63 TYR A CA 1
ATOM 469 C C . TYR A 1 63 ? 6.594 -5.328 -2.131 1 98.94 63 TYR A C 1
ATOM 471 O O . TYR A 1 63 ? 6.676 -5.738 -0.971 1 98.94 63 TYR A O 1
ATOM 479 N N . LEU A 1 64 ? 6.527 -4.078 -2.408 1 98.94 64 LEU A N 1
ATOM 480 C CA . LEU A 1 64 ? 6.699 -3.059 -1.379 1 98.94 64 LEU A CA 1
ATOM 481 C C . LEU A 1 64 ? 5.488 -3.012 -0.453 1 98.94 64 LEU A C 1
ATOM 483 O O . LEU A 1 64 ? 5.625 -2.744 0.743 1 98.94 64 LEU A O 1
ATOM 487 N N . LEU A 1 65 ? 4.309 -3.234 -1.015 1 98.94 65 LEU A N 1
ATOM 488 C CA . LEU A 1 65 ? 3.113 -3.332 -0.183 1 98.94 65 LEU A CA 1
ATOM 489 C C . LEU A 1 65 ? 3.256 -4.453 0.842 1 98.94 65 LEU A C 1
ATOM 491 O O . LEU A 1 65 ? 2.969 -4.258 2.025 1 98.94 65 LEU A O 1
ATOM 495 N N . LEU A 1 66 ? 3.711 -5.625 0.384 1 98.94 66 LEU A N 1
ATOM 496 C CA . LEU A 1 66 ? 3.887 -6.762 1.28 1 98.94 66 LEU A CA 1
ATOM 497 C C . LEU A 1 66 ? 4.926 -6.453 2.352 1 98.94 66 LEU A C 1
ATOM 499 O O . LEU A 1 66 ? 4.766 -6.848 3.51 1 98.94 66 LEU A O 1
ATOM 503 N N . ARG A 1 67 ? 6.016 -5.77 1.979 1 98.88 67 ARG A N 1
ATOM 504 C CA . ARG A 1 67 ? 7.039 -5.391 2.951 1 98.88 67 ARG A CA 1
ATOM 505 C C . ARG A 1 67 ? 6.477 -4.418 3.982 1 98.88 67 ARG A C 1
ATOM 507 O O . ARG A 1 67 ? 6.746 -4.547 5.176 1 98.88 67 ARG A O 1
ATOM 514 N N . SER A 1 68 ? 5.699 -3.479 3.504 1 98.81 68 SER A N 1
ATOM 515 C CA . SER A 1 68 ? 5.113 -2.465 4.375 1 98.81 68 SER A CA 1
ATOM 516 C C . SER A 1 68 ? 4.172 -3.092 5.395 1 98.81 68 SER A C 1
ATOM 518 O O . SER A 1 68 ? 4.156 -2.691 6.562 1 98.81 68 SER A O 1
ATOM 520 N N . MET A 1 69 ? 3.373 -4.051 4.98 1 98.5 69 MET A N 1
ATOM 521 C CA . MET A 1 69 ?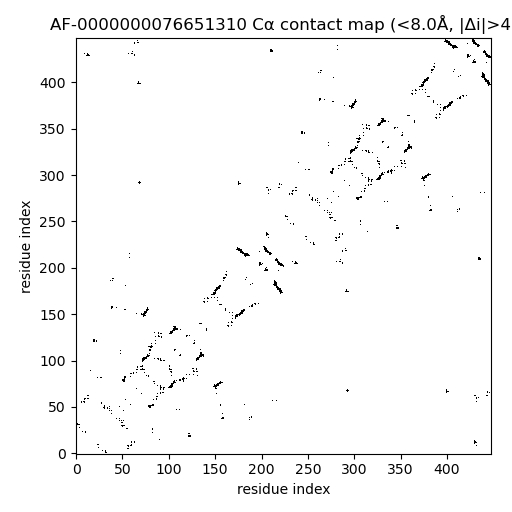 2.371 -4.633 5.867 1 98.5 69 MET A CA 1
ATOM 522 C C . MET A 1 69 ? 2.953 -5.809 6.645 1 98.5 69 MET A C 1
ATOM 524 O O . MET A 1 69 ? 2.258 -6.426 7.453 1 98.5 69 MET A O 1
ATOM 528 N N . LYS A 1 70 ? 4.219 -6.18 6.344 1 98.44 70 LYS A N 1
ATOM 529 C CA . LYS A 1 70 ? 4.898 -7.285 7.012 1 98.44 70 LYS A CA 1
ATOM 530 C C . LYS A 1 70 ? 4.141 -8.594 6.824 1 98.44 70 LYS A C 1
ATOM 532 O O . LYS A 1 70 ? 3.955 -9.352 7.777 1 98.44 70 LYS A O 1
ATOM 537 N N . ALA A 1 71 ? 3.703 -8.797 5.586 1 98.81 71 ALA A N 1
ATOM 538 C CA . ALA A 1 71 ? 2.902 -9.969 5.254 1 98.81 71 ALA A CA 1
ATOM 539 C C . ALA A 1 71 ? 3.744 -11.242 5.312 1 98.81 71 ALA A C 1
ATOM 541 O O . ALA A 1 71 ? 4.871 -11.273 4.809 1 98.81 71 ALA A O 1
ATOM 542 N N . ARG A 1 72 ? 3.172 -12.32 5.898 1 98.75 72 ARG A N 1
ATOM 543 C CA . ARG A 1 72 ? 3.906 -13.578 5.988 1 98.75 72 ARG A CA 1
ATOM 544 C C . ARG A 1 72 ? 3.109 -14.719 5.363 1 98.75 72 ARG A C 1
ATOM 546 O O . ARG A 1 72 ? 3.676 -15.758 5.012 1 98.75 72 ARG A O 1
ATOM 553 N N . PHE A 1 73 ? 1.851 -14.602 5.285 1 98.94 73 PHE A N 1
ATOM 554 C CA . PHE A 1 73 ? 0.989 -15.617 4.695 1 98.94 73 PHE A CA 1
ATOM 555 C C . PHE A 1 73 ? 0.161 -15.039 3.557 1 98.94 73 PHE A C 1
ATOM 557 O O . PHE A 1 73 ? -0.722 -14.211 3.783 1 98.94 73 PHE A O 1
ATOM 564 N N . VAL A 1 74 ? 0.479 -15.523 2.355 1 98.94 74 VAL A N 1
ATOM 565 C CA . VAL A 1 74 ? -0.016 -14.93 1.12 1 98.94 74 VAL A CA 1
ATOM 566 C C . VAL A 1 74 ? -0.628 -16 0.232 1 98.94 74 VAL A C 1
ATOM 568 O O . VAL A 1 74 ? -0.119 -17.125 0.168 1 98.94 74 VAL A O 1
ATOM 571 N N . VAL A 1 75 ? -1.733 -15.688 -0.408 1 98.94 75 VAL A N 1
ATOM 572 C CA . VAL A 1 75 ? -2.33 -16.562 -1.411 1 98.94 75 VAL A CA 1
ATOM 573 C C . VAL A 1 75 ? -2.295 -15.883 -2.777 1 98.94 75 VAL A C 1
ATOM 575 O O . VAL A 1 75 ? -2.584 -14.695 -2.891 1 98.94 75 VAL A O 1
ATOM 578 N N . GLU A 1 76 ? -1.875 -16.609 -3.764 1 98.94 76 GLU A N 1
ATOM 579 C CA . GLU A 1 76 ? -1.907 -16.156 -5.152 1 98.94 76 GLU A CA 1
ATOM 580 C C . GLU A 1 76 ? -2.863 -17 -5.984 1 98.94 76 GLU A C 1
ATOM 582 O O . GLU A 1 76 ? -2.631 -18.203 -6.184 1 98.94 76 GLU A O 1
ATOM 587 N N . ALA A 1 77 ? -3.918 -16.328 -6.43 1 98.44 77 ALA A N 1
ATOM 588 C CA . ALA A 1 77 ? -4.816 -16.969 -7.391 1 98.44 77 ALA A CA 1
ATOM 589 C C . ALA A 1 77 ? -4.312 -16.797 -8.82 1 98.44 77 ALA A C 1
ATOM 591 O O . ALA A 1 77 ? -4.375 -15.695 -9.375 1 98.44 77 ALA A O 1
ATOM 592 N N . GLY A 1 78 ? -3.811 -17.859 -9.406 1 96.06 78 GLY A N 1
ATOM 593 C CA . GLY A 1 78 ? -3.258 -17.797 -10.75 1 96.06 78 GLY A CA 1
ATOM 594 C C . GLY A 1 78 ? -1.771 -17.5 -10.773 1 96.06 78 GLY A C 1
ATOM 595 O O . GLY A 1 78 ? -1.364 -16.359 -10.961 1 96.06 78 GLY A O 1
ATOM 596 N N . THR A 1 79 ? -0.999 -18.547 -10.758 1 96.62 79 THR A N 1
ATOM 597 C CA . THR A 1 79 ? 0.454 -18.453 -10.68 1 96.62 79 THR A CA 1
ATOM 598 C C . THR A 1 79 ? 1.071 -18.391 -12.07 1 96.62 79 THR A C 1
ATOM 600 O O . THR A 1 79 ? 2.086 -17.719 -12.281 1 96.62 79 THR A O 1
ATOM 603 N N . SER A 1 80 ? 0.431 -19.031 -13.023 1 95.31 80 SER A N 1
ATOM 604 C CA . SER A 1 80 ? 1 -19.188 -14.359 1 95.31 80 SER A CA 1
ATOM 605 C C . SER A 1 80 ? 2.434 -19.703 -14.297 1 95.31 80 SER A C 1
ATOM 607 O O . SER A 1 80 ? 2.707 -20.703 -13.641 1 95.31 80 SER A O 1
ATOM 609 N N . PHE A 1 81 ? 3.369 -18.984 -14.898 1 96.06 81 PHE A N 1
ATOM 610 C CA . PHE A 1 81 ? 4.75 -19.453 -14.906 1 96.06 81 PHE A CA 1
ATOM 611 C C . PHE A 1 81 ? 5.5 -18.953 -13.68 1 96.06 81 PHE A C 1
ATOM 613 O O . PHE A 1 81 ? 6.715 -19.141 -13.57 1 96.06 81 PHE A O 1
ATOM 620 N N . GLY A 1 82 ? 4.906 -18.281 -12.805 1 97.88 82 GLY A N 1
ATOM 621 C CA . GLY A 1 82 ? 5.406 -18.078 -11.453 1 97.88 82 GLY A CA 1
ATOM 622 C C . GLY A 1 82 ? 6.211 -16.797 -11.305 1 97.88 82 GLY A C 1
ATOM 623 O O . GLY A 1 82 ? 6.926 -16.625 -10.312 1 97.88 82 GLY A O 1
ATOM 624 N N . VAL A 1 83 ? 6.094 -15.875 -12.258 1 97.81 83 VAL A N 1
ATOM 625 C CA . VAL A 1 83 ? 6.898 -14.664 -12.211 1 97.81 83 VAL A CA 1
ATOM 626 C C . VAL A 1 83 ? 6.488 -13.812 -11.016 1 97.81 83 VAL A C 1
ATOM 628 O O . VAL A 1 83 ? 7.324 -13.461 -10.18 1 97.81 83 VAL A O 1
ATOM 631 N N . SER A 1 84 ? 5.203 -13.492 -10.867 1 98.38 84 SER A N 1
ATOM 632 C CA . SER A 1 84 ? 4.715 -12.688 -9.75 1 98.38 84 SER A CA 1
ATOM 633 C C . SER A 1 84 ? 4.957 -13.391 -8.414 1 98.38 84 SER A C 1
ATOM 635 O O . SER A 1 84 ? 5.219 -12.742 -7.402 1 98.38 84 SER A O 1
ATOM 637 N N . THR A 1 85 ? 4.918 -14.727 -8.438 1 98.81 85 THR A N 1
ATOM 638 C CA . THR A 1 85 ? 5.125 -15.531 -7.238 1 98.81 85 THR A CA 1
ATOM 639 C C . THR A 1 85 ? 6.496 -15.242 -6.625 1 98.81 85 THR A C 1
ATOM 641 O O . THR A 1 85 ? 6.648 -15.258 -5.402 1 98.81 85 THR A O 1
ATOM 644 N N . ILE A 1 86 ? 7.469 -15.008 -7.461 1 98.88 86 ILE A N 1
ATOM 645 C CA . ILE A 1 86 ? 8.828 -14.773 -6.977 1 98.88 86 ILE A CA 1
ATOM 646 C C . ILE A 1 86 ? 8.852 -13.5 -6.129 1 98.88 86 ILE A C 1
ATOM 648 O O . ILE A 1 86 ? 9.477 -13.461 -5.07 1 98.88 86 ILE A O 1
ATOM 652 N N . TYR A 1 87 ? 8.156 -12.438 -6.531 1 98.88 87 TYR A N 1
ATOM 653 C CA . TYR A 1 87 ? 8.078 -11.203 -5.762 1 98.88 87 TYR A CA 1
ATOM 654 C C . TYR A 1 87 ? 7.379 -11.43 -4.43 1 98.88 87 TYR A C 1
ATOM 656 O O . TYR A 1 87 ? 7.805 -10.906 -3.398 1 98.88 87 TYR A O 1
ATOM 664 N N . LEU A 1 88 ? 6.273 -12.211 -4.465 1 98.94 88 LEU A N 1
ATOM 665 C CA . LEU A 1 88 ? 5.543 -12.531 -3.242 1 98.94 88 LEU A CA 1
ATOM 666 C C . LEU A 1 88 ? 6.434 -13.281 -2.262 1 98.94 88 LEU A C 1
ATOM 668 O O . LEU A 1 88 ? 6.496 -12.93 -1.079 1 98.94 88 LEU A O 1
ATOM 672 N N . ALA A 1 89 ? 7.117 -14.281 -2.785 1 98.88 89 ALA A N 1
ATOM 673 C CA . ALA A 1 89 ? 7.965 -15.125 -1.944 1 98.88 89 ALA A CA 1
ATOM 674 C C . ALA A 1 89 ? 9.156 -14.344 -1.398 1 98.88 89 ALA A C 1
ATOM 676 O O . ALA A 1 89 ? 9.578 -14.562 -0.263 1 98.88 89 ALA A O 1
ATOM 677 N N . LEU A 1 90 ? 9.695 -13.477 -2.215 1 98.62 90 LEU A N 1
ATOM 678 C CA . LEU A 1 90 ? 10.781 -12.609 -1.765 1 98.62 90 LEU A CA 1
ATOM 679 C C . LEU A 1 90 ? 10.352 -11.781 -0.561 1 98.62 90 LEU A C 1
ATOM 681 O O . LEU A 1 90 ? 11.031 -11.773 0.467 1 98.62 90 LEU A O 1
ATOM 685 N N . ALA A 1 91 ? 9.219 -11.094 -0.652 1 98.81 91 ALA A N 1
ATOM 686 C CA . ALA A 1 91 ? 8.719 -10.266 0.436 1 98.81 91 ALA A CA 1
ATOM 687 C C . ALA A 1 91 ? 8.43 -11.102 1.681 1 98.81 91 ALA A C 1
ATOM 689 O O . ALA A 1 91 ? 8.812 -10.727 2.791 1 98.81 91 ALA A O 1
ATOM 690 N N . VAL A 1 92 ? 7.82 -12.258 1.482 1 98.75 92 VAL A N 1
ATOM 691 C CA . VAL A 1 92 ? 7.438 -13.125 2.596 1 98.75 92 VAL A CA 1
ATOM 692 C C . VAL A 1 92 ? 8.688 -13.625 3.312 1 98.75 92 VAL A C 1
ATOM 694 O O . VAL A 1 92 ? 8.742 -13.625 4.543 1 98.75 92 VAL A O 1
ATOM 697 N N . SER A 1 93 ? 9.664 -14.094 2.535 1 98.38 93 SER A N 1
ATOM 698 C CA . SER A 1 93 ? 10.898 -14.594 3.137 1 98.38 93 SER A CA 1
ATOM 699 C C . SER A 1 93 ? 11.578 -13.516 3.982 1 98.38 93 SER A C 1
ATOM 701 O O . SER A 1 93 ? 12.086 -13.805 5.066 1 98.38 93 SER A O 1
ATOM 703 N N . GLN A 1 94 ? 11.539 -12.336 3.553 1 98 94 GLN A N 1
ATOM 704 C CA . GLN A 1 94 ? 12.219 -11.219 4.203 1 98 94 GLN A CA 1
ATOM 705 C C . GLN A 1 94 ? 11.422 -10.711 5.402 1 98 94 GLN A C 1
ATOM 707 O O . GLN A 1 94 ? 12 -10.195 6.363 1 98 94 GLN A O 1
ATOM 712 N N . ASN A 1 95 ? 10.148 -10.836 5.387 1 98.25 95 ASN A N 1
ATOM 713 C CA . ASN A 1 95 ? 9.305 -10.5 6.531 1 98.25 95 ASN A CA 1
ATOM 714 C C . ASN A 1 95 ? 9.375 -11.57 7.613 1 98.25 95 ASN A C 1
ATOM 716 O O . ASN A 1 95 ? 9.359 -11.258 8.805 1 98.25 95 ASN A O 1
ATOM 720 N N . ALA A 1 96 ? 9.367 -12.828 7.156 1 96.88 96 ALA A N 1
ATOM 721 C CA . ALA A 1 96 ? 9.305 -13.953 8.086 1 96.88 96 ALA A CA 1
ATOM 722 C C . ALA A 1 96 ? 10.602 -14.07 8.891 1 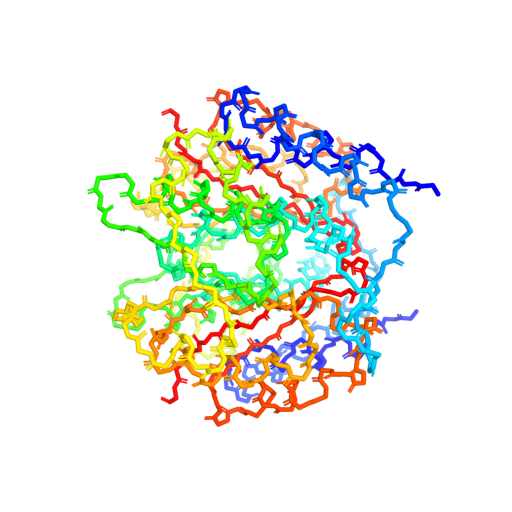96.88 96 ALA A C 1
ATOM 724 O O . ALA A 1 96 ? 10.57 -14.258 10.109 1 96.88 96 ALA A O 1
ATOM 725 N N . GLY A 1 97 ? 11.758 -13.883 8.289 1 91.12 97 GLY A N 1
ATOM 726 C CA . GLY A 1 97 ? 13.016 -14.211 8.953 1 91.12 97 GLY A CA 1
ATOM 727 C C . GLY A 1 97 ? 13.062 -15.641 9.453 1 91.12 97 GLY A C 1
ATOM 728 O O . GLY A 1 97 ? 12.984 -16.594 8.664 1 91.12 97 GLY A O 1
ATOM 729 N N . SER A 1 98 ? 13.039 -15.773 10.805 1 92.75 98 SER A N 1
ATOM 730 C CA . SER A 1 98 ? 13.07 -17.109 11.375 1 92.75 98 SER A CA 1
ATOM 731 C C . SER A 1 98 ? 11.664 -17.609 11.703 1 92.75 98 SER A C 1
ATOM 733 O O . SER A 1 98 ? 11.484 -18.766 12.094 1 92.75 98 SER A O 1
ATOM 735 N N . GLN A 1 99 ? 10.719 -16.781 11.531 1 95.75 99 GLN A N 1
ATOM 736 C CA . GLN A 1 99 ? 9.328 -17.141 11.789 1 95.75 99 GLN A CA 1
ATOM 737 C C . GLN A 1 99 ? 8.703 -17.828 10.57 1 95.75 99 GLN A C 1
ATOM 739 O O . GLN A 1 99 ? 9.25 -17.75 9.469 1 95.75 99 GLN A O 1
ATOM 744 N N . PRO A 1 100 ? 7.582 -18.438 10.719 1 97.44 100 PRO A N 1
ATOM 745 C CA . PRO A 1 100 ? 6.914 -19.062 9.578 1 97.44 100 PRO A CA 1
ATOM 746 C C . PRO A 1 100 ? 6.383 -18.047 8.57 1 97.44 100 PRO A C 1
ATOM 748 O O . PRO A 1 100 ? 6.02 -16.938 8.938 1 97.44 100 PRO A O 1
ATOM 751 N N . GLY A 1 101 ? 6.379 -18.375 7.348 1 98.44 101 GLY A N 1
ATOM 752 C CA . GLY A 1 101 ? 5.801 -17.672 6.215 1 98.44 101 GLY A CA 1
ATOM 753 C C . GLY A 1 101 ? 5.547 -18.578 5.02 1 98.44 101 GLY A C 1
ATOM 754 O O . GLY A 1 101 ? 6.199 -19.609 4.867 1 98.44 101 GLY A O 1
ATOM 755 N N . LYS A 1 102 ? 4.57 -18.234 4.266 1 98.75 102 LYS A N 1
ATOM 756 C CA . LYS A 1 102 ? 4.215 -19.094 3.148 1 98.75 102 LYS A CA 1
ATOM 757 C C . LYS A 1 102 ? 3.453 -18.328 2.072 1 98.75 102 LYS A C 1
ATOM 759 O O . LYS A 1 102 ? 2.574 -17.531 2.383 1 98.75 102 LYS A O 1
ATOM 764 N N . VAL A 1 103 ? 3.846 -18.609 0.874 1 98.88 103 VAL A N 1
ATOM 765 C CA . VAL A 1 103 ? 3.037 -18.25 -0.285 1 98.88 103 VAL A CA 1
ATOM 766 C C . VAL A 1 103 ? 2.326 -19.484 -0.832 1 98.88 103 VAL A C 1
ATOM 768 O O . VAL A 1 103 ? 2.975 -20.438 -1.281 1 98.88 103 VAL A O 1
ATOM 771 N N . ILE A 1 104 ? 1.041 -19.484 -0.769 1 98.94 104 ILE A N 1
ATOM 772 C CA . ILE A 1 104 ? 0.254 -20.516 -1.425 1 98.94 104 ILE A CA 1
ATOM 773 C C . ILE A 1 104 ? -0.064 -20.109 -2.857 1 98.94 104 ILE A C 1
ATOM 775 O O . ILE A 1 104 ? -0.935 -19.266 -3.086 1 98.94 104 ILE A O 1
ATOM 779 N N . ALA A 1 105 ? 0.648 -20.656 -3.752 1 98.81 105 ALA A N 1
ATOM 780 C CA . ALA A 1 105 ? 0.446 -20.438 -5.184 1 98.81 105 ALA A CA 1
ATOM 781 C C . ALA A 1 105 ? -0.523 -21.453 -5.766 1 98.81 105 ALA A C 1
ATOM 783 O O . ALA A 1 105 ? -0.552 -22.609 -5.328 1 98.81 105 ALA A O 1
ATOM 784 N N . THR A 1 106 ? -1.327 -21.016 -6.762 1 98.69 106 THR A N 1
ATOM 785 C CA . THR A 1 106 ? -2.287 -21.938 -7.363 1 98.69 106 THR A CA 1
ATOM 786 C C . THR A 1 106 ? -2.143 -21.938 -8.883 1 98.69 106 THR A C 1
ATOM 788 O O . THR A 1 106 ? -2.002 -20.891 -9.508 1 98.69 106 THR A O 1
ATOM 791 N N . GLU A 1 107 ? -2.121 -23.078 -9.477 1 97.44 107 GLU A N 1
ATOM 792 C CA . GLU A 1 107 ? -2.035 -23.25 -10.922 1 97.44 107 GLU A CA 1
ATOM 793 C C . GLU A 1 107 ? -2.748 -24.516 -11.383 1 97.44 107 GLU A C 1
ATOM 795 O O . GLU A 1 107 ? -2.504 -25.594 -10.844 1 97.44 107 GLU A O 1
ATOM 800 N N . ASN A 1 108 ? -3.613 -24.281 -12.336 1 96 108 ASN A N 1
ATOM 801 C CA . ASN A 1 108 ? -4.434 -25.391 -12.82 1 96 108 ASN A CA 1
ATOM 802 C C . ASN A 1 108 ? -3.676 -26.25 -13.828 1 96 108 ASN A C 1
ATOM 804 O O . ASN A 1 108 ? -3.885 -27.453 -13.898 1 96 108 ASN A O 1
ATOM 808 N N . GLU A 1 109 ? -2.799 -25.672 -14.664 1 94.69 109 GLU A N 1
ATOM 809 C CA . GLU A 1 109 ? -2.146 -26.328 -15.789 1 94.69 109 GLU A CA 1
ATOM 810 C C . GLU A 1 109 ? -0.829 -26.969 -15.359 1 94.69 109 GLU A C 1
ATOM 812 O O . GLU A 1 109 ? 0.118 -26.266 -14.992 1 94.69 109 GLU A O 1
ATOM 817 N N . PRO A 1 110 ? -0.71 -28.266 -15.508 1 95.44 110 PRO A N 1
ATOM 818 C CA . PRO A 1 110 ? 0.493 -28.953 -15.039 1 95.44 110 PRO A CA 1
ATOM 819 C C . PRO A 1 110 ? 1.76 -28.469 -15.75 1 95.44 110 PRO A C 1
ATOM 821 O O . PRO A 1 110 ? 2.826 -28.406 -15.133 1 95.44 110 PRO A O 1
ATOM 824 N N . THR A 1 111 ? 1.641 -28.188 -17 1 94.25 111 THR A N 1
ATOM 825 C CA . THR A 1 111 ? 2.816 -27.75 -17.75 1 94.25 111 THR A CA 1
ATOM 826 C C . THR A 1 111 ? 3.34 -26.422 -17.203 1 94.25 111 THR A C 1
ATOM 828 O O . THR A 1 111 ? 4.555 -26.219 -17.109 1 94.25 111 THR A O 1
ATOM 831 N N . LYS A 1 112 ? 2.459 -25.516 -16.844 1 95.75 112 LYS A N 1
ATOM 832 C CA . LYS A 1 112 ? 2.871 -24.25 -16.25 1 95.75 112 LYS A CA 1
ATOM 833 C C . LYS A 1 112 ? 3.438 -24.453 -14.852 1 95.75 112 LYS A C 1
ATOM 835 O O . LYS A 1 112 ? 4.43 -23.828 -14.477 1 95.75 112 LYS A O 1
ATOM 840 N N . ALA A 1 113 ? 2.818 -25.359 -14.148 1 97.06 113 ALA A N 1
ATOM 841 C CA . ALA A 1 113 ? 3.268 -25.672 -12.797 1 97.06 113 ALA A CA 1
ATOM 842 C C . ALA A 1 113 ? 4.711 -26.156 -12.797 1 97.06 113 ALA A C 1
ATOM 844 O O . ALA A 1 113 ? 5.516 -25.734 -11.961 1 97.06 113 ALA A O 1
ATOM 845 N N . VAL A 1 114 ? 5.023 -27 -13.719 1 97.38 114 VAL A N 1
ATOM 846 C CA . VAL A 1 114 ? 6.367 -27.562 -13.828 1 97.38 114 VAL A CA 1
ATOM 847 C C . VAL A 1 114 ? 7.375 -26.438 -14.086 1 97.38 114 VAL A C 1
ATOM 849 O O . VAL A 1 114 ? 8.43 -26.391 -13.453 1 97.38 114 VAL A O 1
ATOM 852 N N . LYS A 1 115 ? 7.027 -25.562 -14.977 1 96.88 115 LYS A N 1
ATOM 853 C CA . LYS A 1 115 ? 7.922 -24.453 -15.32 1 96.88 115 LYS A CA 1
ATOM 854 C C . LYS A 1 115 ? 8.055 -23.469 -14.164 1 96.88 115 LYS A C 1
ATOM 856 O O . LYS A 1 115 ? 9.148 -22.969 -13.898 1 96.88 115 LYS A O 1
ATOM 861 N N . ALA A 1 116 ? 6.969 -23.219 -13.5 1 98 116 ALA A N 1
ATOM 862 C CA . ALA A 1 116 ? 7.012 -22.328 -12.344 1 98 116 ALA A CA 1
ATOM 863 C C . ALA A 1 116 ? 7.98 -22.859 -11.289 1 98 116 ALA A C 1
ATOM 865 O O . ALA A 1 116 ? 8.828 -22.109 -10.789 1 98 116 ALA A O 1
ATOM 866 N N . ARG A 1 117 ? 7.91 -24.172 -11.008 1 98.19 117 ARG A N 1
ATOM 867 C CA . ARG A 1 117 ? 8.805 -24.781 -10.023 1 98.19 117 ARG A CA 1
ATOM 868 C C . ARG A 1 117 ? 10.258 -24.656 -10.461 1 98.19 117 ARG A C 1
ATOM 870 O O . ARG A 1 117 ? 11.141 -24.406 -9.633 1 98.19 117 ARG A O 1
ATOM 877 N N . LYS A 1 118 ? 10.461 -24.859 -11.695 1 98 118 LYS A N 1
ATOM 878 C CA . LYS A 1 118 ? 11.812 -24.719 -12.227 1 98 118 LYS A CA 1
ATOM 879 C C . LYS A 1 118 ? 12.344 -23.312 -12.016 1 98 118 LYS A C 1
ATOM 881 O O . LYS A 1 118 ? 13.484 -23.125 -11.586 1 98 118 LYS A O 1
ATOM 886 N N . TYR A 1 119 ? 11.547 -22.297 -12.312 1 98.12 119 TYR A N 1
ATOM 887 C CA . TYR A 1 119 ? 11.969 -20.906 -12.148 1 98.12 119 TYR A CA 1
ATOM 888 C C . TYR A 1 119 ? 12.188 -20.562 -10.68 1 98.12 119 TYR A C 1
ATOM 890 O O . TYR A 1 119 ? 13.117 -19.844 -10.336 1 98.12 119 TYR A O 1
ATOM 898 N N . TRP A 1 120 ? 11.344 -21.141 -9.781 1 98.56 120 TRP A N 1
ATOM 899 C CA . TRP A 1 120 ? 11.508 -20.875 -8.359 1 98.56 120 TRP A CA 1
ATOM 900 C C . TRP A 1 120 ? 12.789 -21.516 -7.832 1 98.56 120 TRP A C 1
ATOM 902 O O . TRP A 1 120 ? 13.477 -20.922 -6.992 1 98.56 120 TRP A O 1
ATOM 912 N N . SER A 1 121 ? 13.078 -22.672 -8.375 1 98.25 121 SER A N 1
ATOM 913 C CA . SER A 1 121 ? 14.344 -23.297 -8.023 1 98.25 121 SER A CA 1
ATOM 914 C C . SER A 1 121 ? 15.531 -22.453 -8.492 1 98.25 121 SER A C 1
ATOM 916 O O . SER A 1 121 ? 16.516 -22.297 -7.766 1 98.25 121 SER A O 1
ATOM 918 N N . GLN A 1 122 ? 15.414 -21.891 -9.633 1 98.25 122 GLN A N 1
ATOM 919 C CA . GLN A 1 122 ? 16.453 -21.031 -10.188 1 98.25 122 GLN A CA 1
ATOM 920 C C . GLN A 1 122 ? 16.609 -19.75 -9.367 1 98.25 122 GLN A C 1
ATOM 922 O O . GLN A 1 122 ? 17.703 -19.219 -9.242 1 98.25 122 GLN A O 1
ATOM 927 N N . ALA A 1 123 ? 15.523 -19.25 -8.836 1 97.69 123 ALA A N 1
ATOM 928 C CA . ALA A 1 123 ? 15.562 -18.031 -8.031 1 97.69 123 ALA A CA 1
ATOM 929 C C . ALA A 1 123 ? 16.375 -18.25 -6.754 1 97.69 123 ALA A C 1
ATOM 931 O O . ALA A 1 123 ? 17 -17.312 -6.242 1 97.69 123 ALA A O 1
ATOM 932 N N . GLY A 1 124 ? 16.266 -19.531 -6.168 1 96.56 124 GLY A N 1
ATOM 933 C CA . GLY A 1 124 ? 17.062 -19.875 -5 1 96.56 124 GLY A CA 1
ATOM 934 C C . GLY A 1 124 ? 16.25 -20.484 -3.881 1 96.56 124 GLY A C 1
ATOM 935 O O . GLY A 1 124 ? 15.047 -20.203 -3.756 1 96.56 124 GLY A O 1
ATOM 936 N N . ASP A 1 125 ? 16.922 -21.188 -2.977 1 94.88 125 ASP A N 1
ATOM 937 C CA . ASP A 1 125 ? 16.281 -21.922 -1.893 1 94.88 125 ASP A CA 1
ATOM 938 C C . ASP A 1 125 ? 15.594 -20.969 -0.92 1 94.88 125 ASP A C 1
ATOM 940 O O . ASP A 1 125 ? 14.555 -21.297 -0.339 1 94.88 125 ASP A O 1
ATOM 944 N N . ASP A 1 126 ? 16.172 -19.875 -0.82 1 92.75 126 ASP A N 1
ATOM 945 C CA . ASP A 1 126 ? 15.656 -18.875 0.124 1 92.75 126 ASP A CA 1
ATOM 946 C C . ASP A 1 126 ? 14.305 -18.328 -0.332 1 92.75 126 ASP A C 1
ATOM 948 O O . ASP A 1 126 ? 13.562 -17.75 0.462 1 92.75 126 ASP A O 1
ATOM 952 N N . ILE A 1 127 ? 13.945 -18.547 -1.581 1 94.69 127 ILE A N 1
ATOM 953 C CA . ILE A 1 127 ? 12.648 -18.141 -2.127 1 94.69 127 ILE A CA 1
ATOM 954 C C . ILE A 1 127 ? 11.75 -19.375 -2.252 1 94.69 127 ILE A C 1
ATOM 956 O O . ILE A 1 127 ? 10.602 -19.359 -1.792 1 94.69 127 ILE A O 1
ATOM 960 N N . GLU A 1 128 ? 12.305 -20.422 -2.785 1 97.62 128 GLU A N 1
ATOM 961 C CA . GLU A 1 128 ? 11.531 -21.625 -3.121 1 97.62 128 GLU A CA 1
ATOM 962 C C . GLU A 1 128 ? 10.891 -22.234 -1.878 1 97.62 128 GLU A C 1
ATOM 964 O O . GLU A 1 128 ? 9.75 -22.688 -1.925 1 97.62 128 GLU A O 1
ATOM 969 N N . LYS A 1 129 ? 11.586 -22.203 -0.788 1 97.69 129 LYS A N 1
ATOM 970 C CA . LYS A 1 129 ? 11.125 -22.891 0.419 1 97.69 129 LYS A CA 1
ATOM 971 C C . LYS A 1 129 ? 9.883 -22.219 0.993 1 97.69 129 LYS A C 1
ATOM 973 O O . LYS A 1 129 ? 9.211 -22.781 1.854 1 97.69 129 LYS A O 1
ATOM 978 N N . PHE A 1 130 ? 9.562 -21.031 0.545 1 98.5 130 PHE A N 1
ATOM 979 C CA . PHE A 1 130 ? 8.406 -20.312 1.061 1 98.5 130 PHE A CA 1
ATOM 980 C C . PHE A 1 130 ? 7.199 -20.5 0.153 1 98.5 130 PHE A C 1
ATOM 982 O O . PHE A 1 130 ? 6.102 -20.031 0.458 1 98.5 130 PHE A O 1
ATOM 989 N N . ILE A 1 131 ? 7.367 -21.25 -0.935 1 98.81 131 ILE A N 1
ATOM 990 C CA . ILE A 1 131 ? 6.293 -21.375 -1.911 1 98.81 131 ILE A CA 1
ATOM 991 C C . ILE A 1 131 ? 5.688 -22.781 -1.826 1 98.81 131 ILE A C 1
ATOM 993 O O . ILE A 1 131 ? 6.41 -23.781 -1.898 1 98.81 131 ILE A O 1
ATOM 997 N 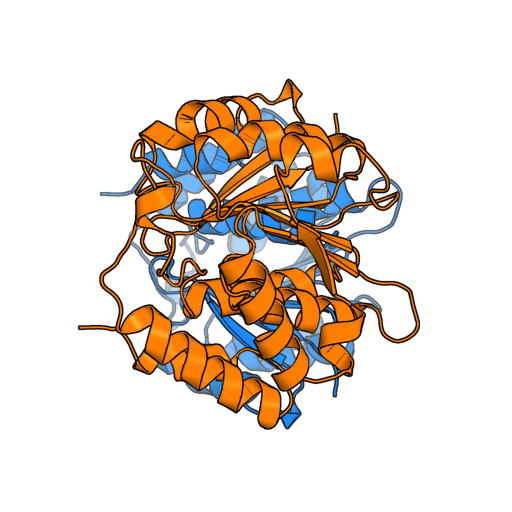N . GLU A 1 132 ? 4.496 -22.859 -1.63 1 98.81 132 GLU A N 1
ATOM 998 C CA . GLU A 1 132 ? 3.697 -24.078 -1.811 1 98.81 132 GLU A CA 1
ATOM 999 C C . GLU A 1 132 ? 2.801 -23.969 -3.043 1 98.81 132 GLU A C 1
ATOM 1001 O O . GLU A 1 132 ? 1.934 -23.094 -3.109 1 98.81 132 GLU A O 1
ATOM 1006 N N . LEU A 1 133 ? 3.041 -24.797 -3.973 1 98.69 133 LEU A N 1
ATOM 1007 C CA . LEU A 1 133 ? 2.199 -24.812 -5.164 1 98.69 133 LEU A CA 1
ATOM 1008 C C . LEU A 1 133 ? 1.066 -25.828 -5.02 1 98.69 133 LEU A C 1
ATOM 1010 O O . LEU A 1 133 ? 1.308 -27 -4.715 1 98.69 133 LEU A O 1
ATOM 1014 N N . ARG A 1 134 ? -0.055 -25.359 -5.203 1 98.75 134 ARG A N 1
ATOM 1015 C CA . ARG A 1 134 ? -1.23 -26.234 -5.25 1 98.75 134 ARG A CA 1
ATOM 1016 C C . ARG A 1 134 ? -1.754 -26.359 -6.676 1 98.75 134 ARG A C 1
ATOM 1018 O O . ARG A 1 134 ? -2.344 -25.422 -7.219 1 98.75 134 ARG A O 1
ATOM 1025 N N . GLU A 1 135 ? -1.59 -27.516 -7.223 1 98 135 GLU A N 1
ATOM 1026 C CA . GLU A 1 135 ? -1.965 -27.781 -8.609 1 98 135 GLU A CA 1
ATOM 1027 C C . GLU A 1 135 ? -3.404 -28.281 -8.703 1 98 135 GLU A C 1
ATOM 1029 O O . GLU A 1 135 ? -3.842 -29.094 -7.871 1 98 135 GLU A O 1
ATOM 1034 N N . GLY A 1 136 ? -4.121 -27.75 -9.641 1 97.38 136 GLY A N 1
ATOM 1035 C CA . GLY A 1 136 ? -5.508 -28.141 -9.852 1 97.38 136 GLY A CA 1
ATOM 1036 C C . GLY A 1 136 ? -6.477 -26.969 -9.734 1 97.38 136 GLY A C 1
ATOM 1037 O O . GLY A 1 136 ? -6.062 -25.812 -9.695 1 97.38 136 GLY A O 1
ATOM 1038 N N . ASP A 1 137 ? -7.738 -27.281 -9.727 1 97.38 137 ASP A N 1
ATOM 1039 C CA . ASP A 1 137 ? -8.789 -26.281 -9.562 1 97.38 137 ASP A CA 1
ATOM 1040 C C . ASP A 1 137 ? -8.695 -25.609 -8.188 1 97.38 137 ASP A C 1
ATOM 1042 O O . ASP A 1 137 ? -8.906 -26.266 -7.164 1 97.38 137 ASP A O 1
ATOM 1046 N N . LEU A 1 138 ? -8.359 -24.312 -8.188 1 98.12 138 LEU A N 1
ATOM 1047 C CA . LEU A 1 138 ? -8.125 -23.625 -6.926 1 98.12 138 LEU A CA 1
ATOM 1048 C C . LEU A 1 138 ? -9.375 -23.625 -6.059 1 98.12 138 LEU A C 1
ATOM 1050 O O . LEU A 1 138 ? -9.297 -23.5 -4.836 1 98.12 138 LEU A O 1
ATOM 1054 N N . ARG A 1 139 ? -10.625 -23.828 -6.664 1 98.19 139 ARG A N 1
ATOM 1055 C CA . ARG A 1 139 ? -11.859 -23.922 -5.887 1 98.19 139 ARG A CA 1
ATOM 1056 C C . ARG A 1 139 ? -11.844 -25.156 -4.988 1 98.19 139 ARG A C 1
ATOM 1058 O O . ARG A 1 139 ? -12.547 -25.203 -3.975 1 98.19 139 ARG A O 1
ATOM 1065 N N . GLU A 1 140 ? -11.086 -26.125 -5.395 1 98.38 140 GLU A N 1
ATOM 1066 C CA . GLU A 1 140 ? -10.93 -27.344 -4.609 1 98.38 140 GLU A CA 1
ATOM 1067 C C . GLU A 1 140 ? -9.688 -27.281 -3.721 1 98.38 140 GLU A C 1
ATOM 1069 O O . GLU A 1 140 ? -9.75 -27.578 -2.529 1 98.38 140 GLU A O 1
ATOM 1074 N N . THR A 1 141 ? -8.547 -26.844 -4.223 1 98.25 141 THR A N 1
ATOM 1075 C CA . THR A 1 141 ? -7.273 -26.938 -3.52 1 98.25 141 THR A CA 1
ATOM 1076 C C . THR A 1 141 ? -7.215 -25.938 -2.367 1 98.25 141 THR A C 1
ATOM 1078 O O . THR A 1 141 ? -6.445 -26.125 -1.422 1 98.25 141 THR A O 1
ATOM 1081 N N . LEU A 1 142 ? -8.016 -24.875 -2.381 1 98.56 142 LEU A N 1
ATOM 1082 C CA . LEU A 1 142 ? -7.973 -23.844 -1.343 1 98.56 142 LEU A CA 1
ATOM 1083 C C . LEU A 1 142 ? -9.016 -24.125 -0.262 1 98.56 142 LEU A C 1
ATOM 1085 O O . LEU A 1 142 ? -9.133 -23.375 0.702 1 98.56 142 LEU A O 1
ATOM 1089 N N . LYS A 1 143 ? -9.742 -25.219 -0.386 1 97.81 143 LYS A N 1
ATOM 1090 C CA . LYS A 1 143 ? -10.805 -25.531 0.568 1 97.81 143 LYS A CA 1
ATOM 1091 C C . LYS A 1 143 ? -10.227 -25.922 1.928 1 97.81 143 LYS A C 1
ATOM 1093 O O . LYS A 1 143 ? -10.883 -25.766 2.955 1 97.81 143 LYS A O 1
ATOM 1098 N N . THR A 1 144 ? -9 -26.406 1.865 1 96.38 144 THR A N 1
ATOM 1099 C CA . THR A 1 144 ? -8.461 -26.953 3.109 1 96.38 144 THR A CA 1
ATOM 1100 C C . THR A 1 144 ? -7.031 -26.469 3.336 1 96.38 144 THR A C 1
ATOM 1102 O O . THR A 1 144 ? -6.383 -25.969 2.41 1 96.38 144 THR A O 1
ATOM 1105 N N . ASP A 1 145 ? -6.59 -26.516 4.555 1 97.44 145 ASP A N 1
ATOM 1106 C CA . ASP A 1 145 ? -5.203 -26.375 4.98 1 97.44 145 ASP A CA 1
ATOM 1107 C C . ASP A 1 145 ? -4.684 -24.969 4.68 1 97.44 145 ASP A C 1
ATOM 1109 O O . ASP A 1 145 ? -3.537 -24.797 4.258 1 97.44 145 ASP A O 1
ATOM 1113 N N . LEU A 1 146 ? -5.57 -24 4.688 1 98.19 146 LEU A N 1
ATOM 1114 C CA . LEU A 1 146 ? -5.109 -22.625 4.668 1 98.19 146 LEU A CA 1
ATOM 1115 C C . LEU A 1 146 ? -4.5 -22.234 6.012 1 98.19 146 LEU A C 1
ATOM 1117 O O . LEU A 1 146 ? -4.852 -22.797 7.047 1 98.19 146 LEU A O 1
ATOM 1121 N N . PRO A 1 147 ? -3.559 -21.312 5.922 1 98.06 147 PRO A N 1
ATOM 1122 C CA . PRO A 1 147 ? -3.062 -20.797 7.199 1 98.06 147 PRO A CA 1
ATOM 1123 C C . PRO A 1 147 ? -4.172 -20.219 8.07 1 98.06 147 PRO A C 1
ATOM 1125 O O . PRO A 1 147 ? -5.219 -19.812 7.555 1 98.06 147 PRO A O 1
ATOM 1128 N N . GLU A 1 148 ? -3.932 -20.188 9.359 1 97.25 148 GLU A N 1
ATOM 1129 C CA . GLU A 1 148 ? -4.91 -19.625 10.289 1 97.25 148 GLU A CA 1
ATOM 1130 C C . GLU A 1 148 ? -5.23 -18.172 9.938 1 97.25 148 GLU A C 1
ATOM 1132 O O . GLU A 1 148 ? -6.352 -17.703 10.156 1 97.25 148 GLU A O 1
ATOM 1137 N N . GLN A 1 149 ? -4.211 -17.578 9.422 1 97.94 149 GLN A N 1
ATOM 1138 C CA . GLN A 1 149 ? -4.379 -16.188 9 1 97.94 149 GLN A CA 1
ATOM 1139 C C . GLN A 1 149 ? -3.758 -15.945 7.629 1 97.94 149 GLN A C 1
ATOM 1141 O O . GLN A 1 149 ? -2.662 -16.422 7.344 1 97.94 149 GLN A O 1
ATOM 1146 N N . VAL A 1 150 ? -4.527 -15.25 6.797 1 98.88 150 VAL A N 1
ATOM 1147 C CA . VAL A 1 150 ? -4.035 -14.812 5.496 1 98.88 150 VAL A CA 1
ATOM 1148 C C . VAL A 1 150 ? -3.924 -13.289 5.473 1 98.88 150 VAL A C 1
ATOM 1150 O O . VAL A 1 150 ? -4.91 -12.586 5.703 1 98.88 150 VAL A O 1
ATOM 1153 N N . ASP A 1 151 ? -2.713 -12.805 5.172 1 98.94 151 ASP A N 1
ATOM 1154 C CA . ASP A 1 151 ? -2.441 -11.375 5.199 1 98.94 151 ASP A CA 1
ATOM 1155 C C . ASP A 1 151 ? -2.791 -10.727 3.861 1 98.94 151 ASP A C 1
ATOM 1157 O O . ASP A 1 151 ? -3.111 -9.531 3.807 1 98.94 151 ASP A O 1
ATOM 1161 N N . PHE A 1 152 ? -2.637 -11.531 2.789 1 98.94 152 PHE A N 1
ATOM 1162 C CA . PHE A 1 152 ? -2.664 -10.945 1.458 1 98.94 152 PHE A CA 1
ATOM 1163 C C . PHE A 1 152 ? -3.158 -11.953 0.427 1 98.94 152 PHE A C 1
ATOM 1165 O O . PHE A 1 152 ? -2.795 -13.125 0.477 1 98.94 152 PHE A O 1
ATOM 1172 N N . LEU A 1 153 ? -4 -11.484 -0.478 1 99 153 LEU A N 1
ATOM 1173 C CA . LEU A 1 153 ? -4.508 -12.266 -1.599 1 99 153 LEU A CA 1
ATOM 1174 C C . LEU A 1 153 ? -4.301 -11.531 -2.916 1 99 153 LEU A C 1
ATOM 1176 O O . LEU A 1 153 ? -4.793 -10.414 -3.09 1 99 153 LEU A O 1
ATOM 1180 N N . LEU A 1 154 ? -3.529 -12.125 -3.801 1 98.94 154 LEU A N 1
ATOM 1181 C CA . LEU A 1 154 ? -3.404 -11.617 -5.164 1 98.94 154 LEU A CA 1
ATOM 1182 C C . LEU A 1 154 ? -4.355 -12.352 -6.105 1 98.94 154 LEU A C 1
ATOM 1184 O O . LEU A 1 154 ? -4.297 -13.57 -6.227 1 98.94 154 LEU A O 1
ATOM 1188 N N . LEU A 1 155 ? -5.223 -11.586 -6.703 1 98.69 155 LEU A N 1
ATOM 1189 C CA . LEU A 1 155 ? -6.121 -12.102 -7.734 1 98.69 155 LEU A CA 1
ATOM 1190 C C . LEU A 1 155 ? -5.633 -11.703 -9.125 1 98.69 155 LEU A C 1
ATOM 1192 O O . LEU A 1 155 ? -5.918 -10.602 -9.594 1 98.69 155 LEU A O 1
ATOM 1196 N N . ASP A 1 156 ? -4.926 -12.492 -9.797 1 95.44 156 ASP A N 1
ATOM 1197 C CA . ASP A 1 156 ? -4.48 -12.375 -11.18 1 95.44 156 ASP A CA 1
ATOM 1198 C C . ASP A 1 156 ? -4.812 -13.633 -11.977 1 95.44 156 ASP A C 1
ATOM 1200 O O . ASP A 1 156 ? -3.916 -14.312 -12.484 1 95.44 156 ASP A O 1
ATOM 1204 N N . ILE A 1 157 ? -6.078 -13.875 -12.086 1 93.56 157 ILE A N 1
ATOM 1205 C CA . ILE A 1 157 ? -6.629 -15.117 -12.609 1 93.56 157 ILE A CA 1
ATOM 1206 C C . ILE A 1 157 ? -7.82 -14.82 -13.508 1 93.56 157 ILE A C 1
ATOM 1208 O O . ILE A 1 157 ? -8.195 -13.656 -13.695 1 93.56 157 ILE A O 1
ATOM 1212 N N . TRP A 1 158 ? -8.328 -15.898 -14.133 1 91.5 158 TRP A N 1
ATOM 1213 C CA . TRP A 1 158 ? -9.594 -15.75 -14.852 1 91.5 158 TRP A CA 1
ATOM 1214 C C . TRP A 1 158 ? -10.641 -15.078 -13.969 1 91.5 158 TRP A C 1
ATOM 1216 O O . TRP A 1 158 ? -10.898 -15.531 -12.852 1 91.5 158 TRP A O 1
ATOM 1226 N N . THR A 1 159 ? -11.242 -14.039 -14.531 1 94.62 159 THR A N 1
ATOM 1227 C CA . THR A 1 159 ? -12.047 -13.125 -13.727 1 94.62 159 THR A CA 1
ATOM 1228 C C . THR A 1 159 ? -13.18 -13.867 -13.023 1 94.62 159 THR A C 1
ATOM 1230 O O . THR A 1 159 ? -13.523 -13.555 -11.883 1 94.62 159 THR A O 1
ATOM 1233 N N . PRO A 1 160 ? -13.812 -14.883 -13.578 1 94.25 160 PRO A N 1
ATOM 1234 C CA . PRO A 1 160 ? -14.906 -15.555 -12.867 1 94.25 160 PRO A CA 1
ATOM 1235 C C . PRO A 1 160 ? -14.43 -16.281 -11.617 1 94.25 160 PRO A C 1
ATOM 1237 O O . PRO A 1 160 ? -15.25 -16.641 -10.758 1 94.25 160 PRO A O 1
ATOM 1240 N N . LEU A 1 161 ? -13.148 -16.516 -11.477 1 96.56 161 LEU A N 1
ATOM 1241 C CA . LEU A 1 161 ? -12.625 -17.25 -10.328 1 96.56 161 LEU A CA 1
ATOM 1242 C C . LEU A 1 161 ? -12.234 -16.297 -9.203 1 96.56 161 LEU A C 1
ATOM 1244 O O . LEU A 1 161 ? -11.945 -16.734 -8.086 1 96.56 161 LEU A O 1
ATOM 1248 N N . ALA A 1 162 ? -12.273 -15.008 -9.477 1 97.94 162 ALA A N 1
ATOM 1249 C CA . ALA A 1 162 ? -11.797 -14.023 -8.508 1 97.94 162 ALA A CA 1
ATOM 1250 C C . ALA A 1 162 ? -12.656 -14.047 -7.246 1 97.94 162 ALA A C 1
ATOM 1252 O O . ALA A 1 162 ? -12.148 -14.234 -6.141 1 97.94 162 ALA A O 1
ATOM 1253 N N . LEU A 1 163 ? -13.969 -13.922 -7.41 1 98.69 163 LEU A N 1
ATOM 1254 C CA . LEU A 1 163 ? -14.844 -13.828 -6.246 1 98.69 163 LEU A CA 1
ATOM 1255 C C . LEU A 1 163 ? -14.898 -15.148 -5.492 1 98.69 163 LEU A C 1
ATOM 1257 O O . LEU A 1 163 ? -14.758 -15.18 -4.266 1 98.69 163 LEU A O 1
ATOM 1261 N N . PRO A 1 164 ? -15.055 -16.328 -6.16 1 98.62 164 PRO A N 1
ATOM 1262 C CA . PRO A 1 164 ? -15.016 -17.594 -5.418 1 98.62 164 PRO A CA 1
ATOM 1263 C C . PRO A 1 164 ? -13.727 -17.766 -4.621 1 98.62 164 PRO A C 1
ATOM 1265 O O . PRO A 1 164 ? -13.75 -18.312 -3.512 1 98.62 164 PRO A O 1
ATOM 1268 N N . THR A 1 165 ? -12.594 -17.312 -5.168 1 98.81 165 THR A N 1
ATOM 1269 C CA . THR A 1 165 ? -11.328 -17.406 -4.453 1 98.81 165 THR A CA 1
ATOM 1270 C C . THR A 1 165 ? -11.352 -16.562 -3.188 1 98.81 165 THR A C 1
ATOM 1272 O O . THR A 1 165 ? -10.984 -17.031 -2.109 1 98.81 165 THR A O 1
ATOM 1275 N N . LEU A 1 166 ? -11.812 -15.32 -3.35 1 98.88 166 LEU A N 1
ATOM 1276 C CA . LEU A 1 166 ? -11.883 -14.438 -2.189 1 98.88 166 LEU A CA 1
ATOM 1277 C C . LEU A 1 166 ? -12.766 -15.047 -1.1 1 98.88 166 LEU A C 1
ATOM 1279 O O . LEU A 1 166 ? -12.398 -15.031 0.079 1 98.88 166 LEU A O 1
ATOM 1283 N N . LYS A 1 167 ? -13.859 -15.648 -1.47 1 98.69 167 LYS A N 1
ATOM 1284 C CA . LYS A 1 167 ? -14.797 -16.203 -0.502 1 98.69 167 LYS A CA 1
ATOM 1285 C C . LYS A 1 167 ? -14.172 -17.375 0.256 1 98.69 167 LYS A C 1
ATOM 1287 O O . LYS A 1 167 ? -14.477 -17.594 1.433 1 98.69 167 LYS A O 1
ATOM 1292 N N . LEU A 1 168 ? -13.305 -18.141 -0.374 1 98.69 168 LEU A N 1
ATOM 1293 C CA . LEU A 1 168 ? -12.625 -19.25 0.268 1 98.69 168 LEU A CA 1
ATOM 1294 C C . LEU A 1 168 ? -11.57 -18.75 1.25 1 98.69 168 LEU A C 1
ATOM 1296 O O . LEU A 1 168 ? -11.344 -19.375 2.293 1 98.69 168 LEU A O 1
ATOM 1300 N N . VAL A 1 169 ? -10.945 -17.609 0.947 1 98.81 169 VAL A N 1
ATOM 1301 C CA . VAL A 1 169 ? -9.789 -17.125 1.691 1 98.81 169 VAL A CA 1
ATOM 1302 C C . VAL A 1 169 ? -10.242 -16.203 2.814 1 98.81 169 VAL A C 1
ATOM 1304 O O . VAL A 1 169 ? -9.633 -16.156 3.885 1 98.81 169 VAL A O 1
ATOM 1307 N N . LYS A 1 170 ? -11.336 -15.516 2.633 1 98.69 170 LYS A N 1
ATOM 1308 C CA . LYS A 1 170 ? -11.797 -14.422 3.484 1 98.69 170 LYS A CA 1
ATOM 1309 C C . LYS A 1 170 ? -11.938 -14.883 4.934 1 98.69 170 LYS A C 1
ATOM 1311 O O . LYS A 1 170 ? -11.594 -14.148 5.859 1 98.69 170 LYS A O 1
ATOM 1316 N N . PRO A 1 171 ? -12.445 -16.125 5.219 1 98.31 171 PRO A N 1
ATOM 1317 C CA . PRO A 1 171 ? -12.609 -16.531 6.613 1 98.31 171 PRO A CA 1
ATOM 1318 C C . PRO A 1 171 ? -11.297 -16.5 7.395 1 98.31 171 PRO A C 1
ATOM 1320 O O . PRO A 1 171 ? -11.305 -16.531 8.625 1 98.31 171 PRO A O 1
ATOM 1323 N N . ARG A 1 172 ? -10.164 -16.469 6.684 1 98.62 172 ARG A N 1
ATOM 1324 C CA . ARG A 1 172 ? -8.859 -16.469 7.328 1 98.62 172 ARG A CA 1
ATOM 1325 C C . ARG A 1 172 ? -8.281 -15.055 7.398 1 98.62 172 ARG A C 1
ATOM 1327 O O . ARG A 1 172 ? -7.133 -14.867 7.816 1 98.62 172 ARG A O 1
ATOM 1334 N N . MET A 1 173 ? -9.047 -14.078 7.008 1 98.62 173 MET A N 1
ATOM 1335 C CA . MET A 1 173 ? -8.562 -12.703 6.992 1 98.62 173 MET A CA 1
ATOM 1336 C C . MET A 1 173 ? -8.938 -11.977 8.281 1 98.62 173 MET A C 1
ATOM 1338 O O . MET A 1 173 ? -10.039 -12.156 8.805 1 98.62 173 MET A O 1
ATOM 1342 N N . LYS A 1 174 ? -8.008 -11.258 8.812 1 98.25 174 LYS A N 1
ATOM 1343 C CA . LYS A 1 174 ? -8.219 -10.312 9.906 1 98.25 174 LYS A CA 1
ATOM 1344 C C . LYS A 1 174 ? -8.117 -8.875 9.414 1 98.25 174 LYS A C 1
ATOM 1346 O O . LYS A 1 174 ? -7.609 -8.617 8.32 1 98.25 174 LYS A O 1
ATOM 1351 N N . PRO A 1 175 ? -8.648 -7.961 10.18 1 98.12 175 PRO A N 1
ATOM 1352 C CA . PRO A 1 175 ? -8.531 -6.574 9.734 1 98.12 175 PRO A CA 1
ATOM 1353 C C . PRO A 1 175 ? -7.109 -6.191 9.336 1 98.12 175 PRO A C 1
ATOM 1355 O O . PRO A 1 175 ? -6.164 -6.477 10.078 1 98.12 175 PRO A O 1
ATOM 1358 N N . GLY A 1 176 ? -6.988 -5.598 8.211 1 98.62 176 GLY A N 1
ATOM 1359 C CA . GLY A 1 176 ? -5.699 -5.258 7.633 1 98.62 176 GLY A CA 1
ATOM 1360 C C . GLY A 1 176 ? -5.32 -6.145 6.461 1 98.62 176 GLY A C 1
ATOM 1361 O O . GLY A 1 176 ? -4.477 -5.77 5.645 1 98.62 176 GLY A O 1
ATOM 1362 N N . ALA A 1 177 ? -5.918 -7.363 6.441 1 98.94 177 ALA A N 1
ATOM 1363 C CA . ALA A 1 177 ? -5.676 -8.219 5.281 1 98.94 177 ALA A CA 1
ATOM 1364 C C . ALA A 1 177 ? -6.051 -7.508 3.986 1 98.94 177 ALA A C 1
ATOM 1366 O O . ALA A 1 177 ? -7.051 -6.789 3.934 1 98.94 177 ALA A O 1
ATOM 1367 N N . THR A 1 178 ? -5.254 -7.742 2.926 1 98.94 178 THR A N 1
ATOM 1368 C CA . THR A 1 178 ? -5.383 -6.934 1.716 1 98.94 178 THR A CA 1
ATOM 1369 C C . THR A 1 178 ? -5.535 -7.824 0.486 1 98.94 178 THR A C 1
ATOM 1371 O O . THR A 1 178 ? -4.84 -8.836 0.354 1 98.94 178 THR A O 1
ATOM 1374 N N . VAL A 1 179 ? -6.496 -7.465 -0.375 1 98.94 179 VAL A N 1
ATOM 1375 C CA . VAL A 1 179 ? -6.73 -8.117 -1.659 1 98.94 179 VAL A CA 1
ATOM 1376 C C . VAL A 1 179 ? -6.309 -7.184 -2.795 1 98.94 179 VAL A C 1
ATOM 1378 O O . VAL A 1 179 ? -6.715 -6.02 -2.834 1 98.94 179 VAL A O 1
ATOM 1381 N N . VAL A 1 180 ? -5.449 -7.645 -3.674 1 98.94 180 VAL A N 1
ATOM 1382 C CA . VAL A 1 180 ? -5.086 -6.926 -4.891 1 98.94 180 VAL A CA 1
ATOM 1383 C C . VAL A 1 180 ? -5.57 -7.703 -6.113 1 98.94 180 VAL A C 1
ATOM 1385 O O . VAL A 1 180 ? -5.348 -8.914 -6.219 1 98.94 180 VAL A O 1
ATOM 1388 N N . ALA A 1 181 ? -6.285 -7.059 -6.969 1 98.75 181 ALA A N 1
ATOM 1389 C CA . ALA A 1 181 ? -6.77 -7.664 -8.211 1 98.75 181 ALA A CA 1
ATOM 1390 C C . ALA A 1 181 ? -6.273 -6.887 -9.43 1 98.75 181 ALA A C 1
ATOM 1392 O O . ALA A 1 181 ? -6.434 -5.668 -9.5 1 98.75 181 ALA A O 1
ATOM 1393 N N . ASP A 1 182 ? -5.719 -7.598 -10.352 1 97.44 182 ASP A N 1
ATOM 1394 C CA . ASP A 1 182 ? -5.102 -6.973 -11.523 1 97.44 182 ASP A CA 1
ATOM 1395 C C . ASP A 1 182 ? -6.125 -6.766 -12.633 1 97.44 182 ASP A C 1
ATOM 1397 O O . ASP A 1 182 ? -7.035 -7.578 -12.812 1 97.44 182 ASP A O 1
ATOM 1401 N N . ASN A 1 183 ? -6.055 -5.656 -13.352 1 96.56 183 ASN A N 1
ATOM 1402 C CA . ASN A 1 183 ? -6.734 -5.309 -14.594 1 96.56 183 ASN A CA 1
ATOM 1403 C C . ASN A 1 183 ? -8.234 -5.156 -14.383 1 96.56 183 ASN A C 1
ATOM 1405 O O . ASN A 1 183 ? -9.031 -5.547 -15.242 1 96.56 183 ASN A O 1
ATOM 1409 N N . THR A 1 184 ? -8.617 -4.617 -13.266 1 97.25 184 THR A N 1
ATOM 1410 C CA . THR A 1 184 ? -10.031 -4.508 -12.93 1 97.25 184 THR A CA 1
ATOM 1411 C C . THR A 1 184 ? -10.711 -3.459 -13.805 1 97.25 184 THR A C 1
ATOM 1413 O O . THR A 1 184 ? -11.938 -3.484 -13.969 1 97.25 184 THR A O 1
ATOM 1416 N N . GLU A 1 185 ? -9.945 -2.475 -14.328 1 96.19 185 GLU A N 1
ATOM 1417 C CA . GLU A 1 185 ? -10.523 -1.488 -15.234 1 96.19 185 GLU A CA 1
ATOM 1418 C C . GLU A 1 185 ? -10.633 -2.039 -16.656 1 96.19 185 GLU A C 1
ATOM 1420 O O . GLU A 1 185 ? -11.641 -1.828 -17.328 1 96.19 185 GLU A O 1
ATOM 1425 N N . ALA A 1 186 ? -9.609 -2.689 -17.141 1 94.62 186 ALA A N 1
ATOM 1426 C CA . ALA A 1 186 ? -9.594 -3.234 -18.5 1 94.62 186 ALA A CA 1
ATOM 1427 C C . ALA A 1 186 ? -10.586 -4.387 -18.625 1 94.62 186 ALA A C 1
ATOM 1429 O O . ALA A 1 186 ? -11.148 -4.605 -19.703 1 94.62 186 ALA A O 1
ATOM 1430 N N . ALA A 1 187 ? -10.812 -5.129 -17.531 1 95.38 187 ALA A N 1
ATOM 1431 C CA . ALA A 1 187 ? -11.703 -6.289 -17.531 1 95.38 187 ALA A CA 1
ATOM 1432 C C . ALA A 1 187 ? -12.922 -6.055 -16.641 1 95.38 187 ALA A C 1
ATOM 1434 O O . ALA A 1 187 ? -13.352 -6.961 -15.922 1 95.38 187 ALA A O 1
ATOM 1435 N N . LYS A 1 188 ? -13.445 -4.898 -16.688 1 95.81 188 LYS A N 1
ATOM 1436 C CA . LYS A 1 188 ? -14.516 -4.449 -15.805 1 95.81 188 LYS A CA 1
ATOM 1437 C C . LYS A 1 188 ? -15.703 -5.402 -15.852 1 95.81 188 LYS A C 1
ATOM 1439 O O . LYS A 1 188 ? -16.281 -5.738 -14.812 1 95.81 188 LYS A O 1
ATOM 1444 N N . ALA A 1 189 ? -16.047 -5.828 -17.031 1 96 189 ALA A N 1
ATOM 1445 C CA . ALA A 1 189 ? -17.219 -6.703 -17.188 1 96 189 ALA A CA 1
ATOM 1446 C C . ALA A 1 189 ? -17 -8.023 -16.453 1 96 189 ALA A C 1
ATOM 1448 O O . ALA A 1 189 ? -17.938 -8.562 -15.852 1 96 189 ALA A O 1
ATOM 1449 N N . GLY A 1 190 ? -15.789 -8.555 -16.516 1 95.88 190 GLY A N 1
ATOM 1450 C CA . GLY A 1 190 ? -15.477 -9.82 -15.875 1 95.88 190 GLY A CA 1
ATOM 1451 C C . GLY A 1 190 ? -15.422 -9.734 -14.359 1 95.88 190 GLY A C 1
ATOM 1452 O O . GLY A 1 190 ? -15.672 -10.719 -13.664 1 95.88 190 GLY A O 1
ATOM 1453 N N . TYR A 1 191 ? -15.172 -8.539 -13.844 1 97.38 191 TYR A N 1
ATOM 1454 C CA . TYR A 1 191 ? -14.984 -8.359 -12.406 1 97.38 191 TYR A CA 1
ATOM 1455 C C . TYR A 1 191 ? -16.25 -7.848 -11.742 1 97.38 191 TYR A C 1
ATOM 1457 O O . TYR A 1 191 ? -16.25 -7.465 -10.578 1 97.38 191 TYR A O 1
ATOM 1465 N N . LYS A 1 192 ? -17.344 -7.871 -12.453 1 97.5 192 LYS A N 1
ATOM 1466 C CA . LYS A 1 192 ? -18.578 -7.273 -11.969 1 97.5 192 LYS A CA 1
ATOM 1467 C C . LYS A 1 192 ? -18.984 -7.863 -10.617 1 97.5 192 LYS A C 1
ATOM 1469 O O . LYS A 1 192 ? -19.312 -7.125 -9.688 1 97.5 192 LYS A O 1
ATOM 1474 N N . ASP A 1 193 ? -18.953 -9.188 -10.453 1 98.19 193 ASP A N 1
ATOM 1475 C CA . ASP A 1 193 ? -19.391 -9.836 -9.219 1 98.19 193 ASP A CA 1
ATOM 1476 C C . ASP A 1 193 ? -18.422 -9.539 -8.07 1 98.19 193 ASP A C 1
ATOM 1478 O O . ASP A 1 193 ? -18.859 -9.305 -6.941 1 98.19 193 ASP A O 1
ATOM 1482 N N . LEU A 1 194 ? -17.141 -9.57 -8.359 1 98.69 194 LEU A N 1
ATOM 1483 C CA . LEU A 1 194 ? -16.156 -9.234 -7.332 1 98.69 194 LEU A CA 1
ATOM 1484 C C . LEU A 1 194 ? -16.344 -7.805 -6.832 1 98.69 194 LEU A C 1
ATOM 1486 O O . LEU A 1 194 ? -16.375 -7.562 -5.625 1 98.69 194 LEU A O 1
ATOM 1490 N N . MET A 1 195 ? -16.516 -6.918 -7.75 1 98.5 195 MET A N 1
ATOM 1491 C CA . MET A 1 195 ? -16.656 -5.508 -7.406 1 98.5 195 MET A CA 1
ATOM 1492 C C . MET A 1 195 ? -17.922 -5.285 -6.57 1 98.5 195 MET A C 1
ATOM 1494 O O . MET A 1 195 ? -17.891 -4.566 -5.57 1 98.5 195 MET A O 1
ATOM 1498 N N . ALA A 1 196 ? -19 -5.879 -6.992 1 98.56 196 ALA A N 1
ATOM 1499 C CA . ALA A 1 196 ? -20.25 -5.762 -6.23 1 98.56 196 ALA A CA 1
ATOM 1500 C C . ALA A 1 196 ? -20.062 -6.273 -4.805 1 98.56 196 ALA A C 1
ATOM 1502 O O . ALA A 1 196 ? -20.562 -5.664 -3.852 1 98.56 196 ALA A O 1
ATOM 1503 N N . TYR A 1 197 ? -19.375 -7.383 -4.652 1 98.81 197 TYR A N 1
ATOM 1504 C CA . TYR A 1 197 ? -19.125 -7.973 -3.344 1 98.81 197 TYR A CA 1
ATOM 1505 C C . TYR A 1 197 ? -18.281 -7.035 -2.479 1 98.81 197 TYR A C 1
ATOM 1507 O O . TYR A 1 197 ? -18.609 -6.801 -1.312 1 98.81 197 TYR A O 1
ATOM 1515 N N . LEU A 1 198 ? -17.219 -6.457 -3.031 1 98.75 198 LEU A N 1
ATOM 1516 C CA . LEU A 1 198 ? -16.297 -5.605 -2.295 1 98.75 198 LEU A CA 1
ATOM 1517 C C . LEU A 1 198 ? -16.953 -4.277 -1.931 1 98.75 198 LEU A C 1
ATOM 1519 O O . LEU A 1 198 ? -16.625 -3.688 -0.894 1 98.75 198 LEU A O 1
ATOM 1523 N N . GLU A 1 199 ? -17.859 -3.818 -2.732 1 97.94 199 GLU A N 1
ATOM 1524 C CA . GLU A 1 199 ? -18.5 -2.525 -2.521 1 97.94 199 GLU A CA 1
ATOM 1525 C C . GLU A 1 199 ? -19.625 -2.633 -1.503 1 97.94 199 GLU A C 1
ATOM 1527 O O . GLU A 1 199 ? -20.094 -1.621 -0.965 1 97.94 199 GLU A O 1
ATOM 1532 N N . ASP A 1 200 ? -20.125 -3.846 -1.316 1 97.94 200 ASP A N 1
ATOM 1533 C CA . ASP A 1 200 ? -21.125 -4.066 -0.275 1 97.94 200 ASP A CA 1
ATOM 1534 C C . ASP A 1 200 ? -20.5 -3.953 1.115 1 97.94 200 ASP A C 1
ATOM 1536 O O . ASP A 1 200 ? -19.75 -4.836 1.536 1 97.94 200 ASP A O 1
ATOM 1540 N N . THR A 1 201 ? -20.875 -2.949 1.855 1 95.31 201 THR A N 1
ATOM 1541 C CA . THR A 1 201 ? -20.266 -2.629 3.141 1 95.31 201 THR A CA 1
ATOM 1542 C C . THR A 1 201 ? -20.469 -3.77 4.133 1 95.31 201 THR A C 1
ATOM 1544 O O . THR A 1 201 ? -19.688 -3.922 5.074 1 95.31 201 THR A O 1
ATOM 1547 N N . ALA A 1 202 ? -21.422 -4.578 3.924 1 96.94 202 ALA A N 1
ATOM 1548 C CA . ALA A 1 202 ? -21.688 -5.703 4.812 1 96.94 202 ALA A CA 1
ATOM 1549 C C . ALA A 1 202 ? -20.562 -6.727 4.77 1 96.94 202 ALA A C 1
ATOM 1551 O O . ALA A 1 202 ? -20.422 -7.543 5.68 1 96.94 202 ALA A O 1
ATOM 1552 N N . ASN A 1 203 ? -19.719 -6.684 3.729 1 98.25 203 ASN A N 1
ATOM 1553 C CA . ASN A 1 203 ? -18.672 -7.691 3.559 1 98.25 203 ASN A CA 1
ATOM 1554 C C . ASN A 1 203 ? -17.344 -7.223 4.121 1 98.25 203 ASN A C 1
ATOM 1556 O O . ASN A 1 203 ? -16.359 -7.973 4.125 1 98.25 203 ASN A O 1
ATOM 1560 N N . GLY A 1 204 ? -17.219 -5.98 4.609 1 98.38 204 GLY A N 1
ATOM 1561 C CA . GLY A 1 204 ? -16.156 -5.559 5.512 1 98.38 204 GLY A CA 1
ATOM 1562 C C . GLY A 1 204 ? -14.93 -5.047 4.793 1 98.38 204 GLY A C 1
ATOM 1563 O O . GLY A 1 204 ? -13.852 -4.957 5.383 1 98.38 204 GLY A O 1
ATOM 1564 N N . PHE A 1 205 ? -15.133 -4.699 3.461 1 98.81 205 PHE A N 1
ATOM 1565 C CA . PHE A 1 205 ? -13.984 -4.195 2.713 1 98.81 205 PHE A CA 1
ATOM 1566 C C . PHE A 1 205 ? -14.164 -2.719 2.373 1 98.81 205 PHE A C 1
ATOM 1568 O O . PHE A 1 205 ? -15.297 -2.24 2.242 1 98.81 205 PHE A O 1
ATOM 1575 N N . LYS A 1 206 ? -13.086 -2.014 2.291 1 98.88 206 LYS A N 1
ATOM 1576 C CA . LYS A 1 206 ? -12.961 -0.759 1.554 1 98.88 206 LYS A CA 1
ATOM 1577 C C . LYS A 1 206 ? -11.898 -0.867 0.46 1 98.88 206 LYS A C 1
ATOM 1579 O O . LYS A 1 206 ? -10.953 -1.648 0.58 1 98.88 206 LYS A O 1
ATOM 1584 N N . LEU A 1 207 ? -12.125 -0.136 -0.604 1 98.81 207 LEU A N 1
ATOM 1585 C CA . LEU A 1 207 ? -11.273 -0.398 -1.756 1 98.81 207 LEU A CA 1
ATOM 1586 C C . LEU A 1 207 ? -11.016 0.882 -2.547 1 98.81 207 LEU A C 1
ATOM 1588 O O . LEU A 1 207 ? -11.734 1.872 -2.379 1 98.81 207 LEU A O 1
ATOM 1592 N N . THR A 1 208 ? -9.922 0.927 -3.307 1 98.62 208 THR A N 1
ATOM 1593 C CA . THR A 1 208 ? -9.617 1.905 -4.344 1 98.62 208 THR A CA 1
ATOM 1594 C C . THR A 1 208 ? -8.891 1.244 -5.512 1 98.62 208 THR A C 1
ATOM 1596 O O . THR A 1 208 ? -8.484 0.084 -5.422 1 98.62 208 THR A O 1
ATOM 1599 N N . THR A 1 209 ? -8.867 1.901 -6.621 1 98.56 209 THR A N 1
ATOM 1600 C CA . THR A 1 209 ? -8.133 1.397 -7.777 1 98.56 209 THR A CA 1
ATOM 1601 C C . THR A 1 209 ? -6.957 2.309 -8.117 1 98.56 209 THR A C 1
ATOM 1603 O O . THR A 1 209 ? -7.141 3.5 -8.367 1 98.56 209 THR A O 1
ATOM 1606 N N . LEU A 1 210 ? -5.77 1.742 -8.008 1 98.75 210 LEU A N 1
ATOM 1607 C CA . LEU A 1 210 ? -4.574 2.479 -8.406 1 98.75 210 LEU A CA 1
ATOM 1608 C C . LEU A 1 210 ? -4.523 2.643 -9.922 1 98.75 210 LEU A C 1
ATOM 1610 O O . LEU A 1 210 ? -4.852 1.714 -10.664 1 98.75 210 LEU A O 1
ATOM 1614 N N . PRO A 1 211 ? -4.082 3.793 -10.367 1 98 211 PRO A N 1
ATOM 1615 C CA . PRO A 1 211 ? -4.215 4.121 -11.789 1 98 211 PRO A CA 1
ATOM 1616 C C . PRO A 1 211 ? -3.092 3.535 -12.641 1 98 211 PRO A C 1
ATOM 1618 O O . PRO A 1 211 ? -2.537 4.227 -13.5 1 98 211 PRO A O 1
ATOM 1621 N N . TYR A 1 212 ? -2.73 2.279 -12.422 1 97.81 212 TYR A N 1
ATOM 1622 C CA . TYR A 1 212 ? -1.881 1.518 -13.336 1 97.81 212 TYR A CA 1
ATOM 1623 C C . TYR A 1 212 ? -2.621 1.192 -14.625 1 97.81 212 TYR A C 1
ATOM 1625 O O . TYR A 1 212 ? -3.854 1.227 -14.664 1 97.81 212 TYR A O 1
ATOM 1633 N N . SER A 1 213 ? -1.838 0.868 -15.688 1 94.81 213 SER A N 1
ATOM 1634 C CA . SER A 1 213 ? -2.463 0.404 -16.922 1 94.81 213 SER A CA 1
ATOM 1635 C C . SER A 1 213 ? -3.379 -0.788 -16.656 1 94.81 213 SER A C 1
ATOM 1637 O O . SER A 1 213 ? -2.98 -1.752 -16 1 94.81 213 SER A O 1
ATOM 1639 N N . GLY A 1 214 ? -4.641 -0.735 -17.047 1 96.19 214 GLY A N 1
ATOM 1640 C CA . GLY A 1 214 ? -5.641 -1.773 -16.859 1 96.19 214 GLY A CA 1
ATOM 1641 C C . GLY A 1 214 ? -6.266 -1.75 -15.469 1 96.19 214 GLY A C 1
ATOM 1642 O O . GLY A 1 214 ? -7.234 -2.467 -15.211 1 96.19 214 GLY A O 1
ATOM 1643 N N . GLY A 1 215 ? -5.734 -0.954 -14.578 1 97.75 215 GLY A N 1
ATOM 1644 C CA . GLY A 1 215 ? -6.25 -0.847 -13.219 1 97.75 215 GLY A CA 1
ATOM 1645 C C . GLY A 1 215 ? -5.648 -1.866 -12.273 1 97.75 215 GLY A C 1
ATOM 1646 O O . GLY A 1 215 ? -5.387 -3.006 -12.664 1 97.75 215 GLY A O 1
ATOM 1647 N N . LEU A 1 216 ? -5.402 -1.489 -11.094 1 98.69 216 LEU A N 1
ATOM 1648 C CA . LEU A 1 216 ? -4.973 -2.371 -10.016 1 98.69 216 LEU A CA 1
ATOM 1649 C C . LEU A 1 216 ? -5.766 -2.098 -8.742 1 98.69 216 LEU A C 1
ATOM 1651 O O . LEU A 1 216 ? -5.488 -1.129 -8.031 1 98.69 216 LEU A O 1
ATOM 1655 N N . LEU A 1 217 ? -6.719 -2.965 -8.492 1 98.81 217 LEU A N 1
ATOM 1656 C CA . LEU A 1 217 ? -7.598 -2.793 -7.344 1 98.81 217 LEU A CA 1
ATOM 1657 C C . LEU A 1 217 ? -6.887 -3.182 -6.051 1 98.81 217 LEU A C 1
ATOM 1659 O O . LEU A 1 217 ? -6.195 -4.199 -6 1 98.81 217 LEU A O 1
ATOM 1663 N N . VAL A 1 218 ? -7.027 -2.379 -5.016 1 98.94 218 VAL A N 1
ATOM 1664 C CA . VAL A 1 218 ? -6.605 -2.686 -3.652 1 98.94 218 VAL A CA 1
ATOM 1665 C C . VAL A 1 218 ? -7.809 -2.627 -2.713 1 98.94 218 VAL A C 1
ATOM 1667 O O . VAL A 1 218 ? -8.477 -1.598 -2.617 1 98.94 218 VAL A O 1
ATOM 1670 N N . ALA A 1 219 ? -8.141 -3.707 -2.09 1 98.94 219 ALA A N 1
ATOM 1671 C CA . ALA A 1 219 ? -9.211 -3.799 -1.096 1 98.94 219 ALA A CA 1
ATOM 1672 C C . ALA A 1 219 ? -8.656 -4.254 0.255 1 98.94 219 ALA A C 1
ATOM 1674 O O . ALA A 1 219 ? -7.922 -5.238 0.334 1 98.94 219 ALA A O 1
ATOM 1675 N N . VAL A 1 220 ? -8.977 -3.541 1.312 1 98.94 220 VAL A N 1
ATOM 1676 C CA . VAL A 1 220 ? -8.516 -3.867 2.658 1 98.94 220 VAL A CA 1
ATOM 1677 C C . VAL A 1 220 ? -9.695 -4.34 3.51 1 98.94 220 VAL A C 1
ATOM 1679 O O . VAL A 1 220 ? -10.758 -3.717 3.51 1 98.94 220 VAL A O 1
ATOM 1682 N N . TYR A 1 221 ? -9.492 -5.473 4.148 1 98.88 221 TYR A N 1
ATOM 1683 C CA . TYR A 1 221 ? -10.5 -5.996 5.066 1 98.88 221 TYR A CA 1
ATOM 1684 C C . TYR A 1 221 ? -10.492 -5.223 6.379 1 98.88 221 TYR A C 1
ATOM 1686 O O . TYR A 1 221 ? -9.469 -5.148 7.062 1 98.88 221 TYR A O 1
ATOM 1694 N N . LEU A 1 222 ? -11.586 -4.602 6.703 1 97.94 222 LEU A N 1
ATOM 1695 C CA . LEU A 1 222 ? -11.672 -3.766 7.895 1 97.94 222 LEU A CA 1
ATOM 1696 C C . LEU A 1 222 ? -12.391 -4.496 9.023 1 97.94 222 LEU A C 1
ATOM 1698 O O . LEU A 1 222 ? -12.422 -4.016 10.156 1 97.94 222 LEU A O 1
ATOM 1702 N N . GLY A 1 223 ? -12.914 -5.609 8.789 1 93.06 223 GLY A N 1
ATOM 1703 C CA . GLY A 1 223 ? -13.68 -6.367 9.766 1 93.06 223 GLY A CA 1
ATOM 1704 C C . GLY A 1 223 ? -15.18 -6.215 9.594 1 93.06 223 GLY A C 1
ATOM 1705 O O . GLY A 1 223 ? -15.648 -5.23 9.023 1 93.06 223 GLY A O 1
ATOM 1706 N N . ASN A 1 224 ? -16.062 -7.258 9.891 1 80 224 ASN A N 1
ATOM 1707 C CA . ASN A 1 224 ? -17.531 -7.199 9.875 1 80 224 ASN A CA 1
ATOM 1708 C C . ASN A 1 224 ? -18.078 -6.715 11.211 1 80 224 ASN A C 1
ATOM 1710 O O . ASN A 1 224 ? -17.469 -6.922 12.258 1 80 224 ASN A O 1
ATOM 1714 N N . MET B 1 1 ? -11.477 20.578 -15.906 1 60.44 1 MET B N 1
ATOM 1715 C CA . MET B 1 1 ? -12.492 20.672 -14.867 1 60.44 1 MET B CA 1
ATOM 1716 C C . MET B 1 1 ? -12.156 19.766 -13.688 1 60.44 1 MET B C 1
ATOM 1718 O O . MET B 1 1 ? -11.562 18.703 -13.867 1 60.44 1 MET B O 1
ATOM 1722 N N . PRO B 1 2 ? -12.359 20.375 -12.484 1 70.69 2 PRO B N 1
ATOM 1723 C CA . PRO B 1 2 ? -12.07 19.531 -11.32 1 70.69 2 PRO B CA 1
ATOM 1724 C C . PRO B 1 2 ? -12.836 18.203 -11.344 1 70.69 2 PRO B C 1
ATOM 1726 O O . PRO B 1 2 ? -13.977 18.156 -11.805 1 70.69 2 PRO B O 1
ATOM 1729 N N . ASP B 1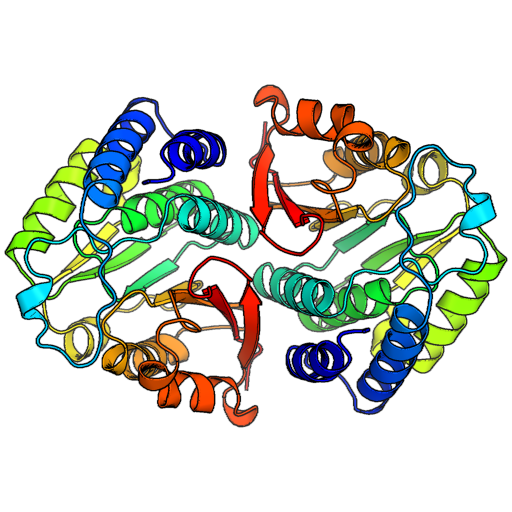 3 ? -12.086 17.172 -11.07 1 76.69 3 ASP B N 1
ATOM 1730 C CA . ASP B 1 3 ? -12.688 15.836 -11.047 1 76.69 3 ASP B CA 1
ATOM 1731 C C . ASP B 1 3 ? -13.508 15.625 -9.773 1 76.69 3 ASP B C 1
ATOM 1733 O O . ASP B 1 3 ? -13.094 14.883 -8.883 1 76.69 3 ASP B O 1
ATOM 1737 N N . TYR B 1 4 ? -14.758 16.156 -9.695 1 84.25 4 TYR B N 1
ATOM 1738 C CA . TYR B 1 4 ? -15.617 16.062 -8.516 1 84.25 4 TYR B CA 1
ATOM 1739 C C . TYR B 1 4 ? -16.078 14.633 -8.297 1 84.25 4 TYR B C 1
ATOM 1741 O O . TYR B 1 4 ? -16.375 14.242 -7.16 1 84.25 4 TYR B O 1
ATOM 1749 N N . ALA B 1 5 ? -16.125 13.961 -9.391 1 85.56 5 ALA B N 1
ATOM 1750 C CA . ALA B 1 5 ? -16.578 12.57 -9.281 1 85.56 5 ALA B CA 1
ATOM 1751 C C . ALA B 1 5 ? -15.625 11.75 -8.414 1 85.56 5 ALA B C 1
ATOM 1753 O O . ALA B 1 5 ? -16.062 10.844 -7.703 1 85.56 5 ALA B O 1
ATOM 1754 N N . SER B 1 6 ? -14.352 12.172 -8.406 1 92.31 6 SER B N 1
ATOM 1755 C CA . SER B 1 6 ? -13.352 11.445 -7.633 1 92.31 6 SER B CA 1
ATOM 1756 C C . SER B 1 6 ? -13.609 11.578 -6.137 1 92.31 6 SER B C 1
ATOM 1758 O O . SER B 1 6 ? -13.188 10.727 -5.352 1 92.31 6 SER B O 1
ATOM 1760 N N . ILE B 1 7 ? -14.336 12.648 -5.738 1 96.62 7 ILE B N 1
ATOM 1761 C CA . ILE B 1 7 ? -14.594 12.883 -4.32 1 96.62 7 ILE B CA 1
ATOM 1762 C C . ILE B 1 7 ? -15.469 11.75 -3.77 1 96.62 7 ILE B C 1
ATOM 1764 O O . ILE B 1 7 ? -15.117 11.125 -2.764 1 96.62 7 ILE B O 1
ATOM 1768 N N . GLU B 1 8 ? -16.531 11.461 -4.492 1 96.31 8 GLU B N 1
ATOM 1769 C CA . GLU B 1 8 ? -17.453 10.461 -3.979 1 96.31 8 GLU B CA 1
ATOM 1770 C C . GLU B 1 8 ? -16.828 9.07 -3.984 1 96.31 8 GLU B C 1
ATOM 1772 O O . GLU B 1 8 ? -17.016 8.289 -3.053 1 96.31 8 GLU B O 1
ATOM 1777 N N . THR B 1 9 ? -16.109 8.781 -5.055 1 95.94 9 THR B N 1
ATOM 1778 C CA . THR B 1 9 ? -15.391 7.512 -5.113 1 95.94 9 THR B CA 1
ATOM 1779 C C . THR B 1 9 ? -14.414 7.387 -3.951 1 95.94 9 THR B C 1
ATOM 1781 O O . THR B 1 9 ? -14.281 6.32 -3.352 1 95.94 9 THR B O 1
ATOM 1784 N N . THR B 1 10 ? -13.758 8.484 -3.674 1 97.88 10 THR B N 1
ATOM 1785 C CA . THR B 1 10 ? -12.781 8.516 -2.588 1 97.88 10 THR B CA 1
ATOM 1786 C C . THR B 1 10 ? -13.469 8.32 -1.239 1 97.88 10 THR B C 1
ATOM 1788 O O . THR B 1 10 ? -13.016 7.527 -0.414 1 97.88 10 THR B O 1
ATOM 1791 N N . LEU B 1 11 ? -14.539 9.031 -1.048 1 98.31 11 LEU B N 1
ATOM 1792 C CA . LEU B 1 11 ? -15.219 8.969 0.239 1 98.31 11 LEU B CA 1
ATOM 1793 C C . LEU B 1 11 ? -15.836 7.586 0.459 1 98.31 11 LEU B C 1
ATOM 1795 O O . LEU B 1 11 ? -15.992 7.148 1.601 1 98.31 11 LEU B O 1
ATOM 1799 N N . ALA B 1 12 ? -16.109 6.859 -0.602 1 97.69 12 ALA B N 1
ATOM 1800 C CA . ALA B 1 12 ? -16.609 5.488 -0.506 1 97.69 12 ALA B CA 1
ATOM 1801 C C . ALA B 1 12 ? -15.492 4.527 -0.106 1 97.69 12 ALA B C 1
ATOM 1803 O O . ALA B 1 12 ? -15.75 3.389 0.286 1 97.69 12 ALA B O 1
ATOM 1804 N N . SER B 1 13 ? -14.25 4.953 -0.139 1 98.5 13 SER B N 1
ATOM 1805 C CA . SER B 1 13 ? -13.094 4.094 0.111 1 98.5 13 SER B CA 1
ATOM 1806 C C . SER B 1 13 ? -12.711 4.105 1.586 1 98.5 13 SER B C 1
ATOM 1808 O O . SER B 1 13 ? -11.75 3.438 1.987 1 98.5 13 SER B O 1
ATOM 1810 N N . ILE B 1 14 ? -13.422 4.887 2.436 1 98.5 14 ILE B N 1
ATOM 1811 C CA . ILE B 1 14 ? -13.047 4.977 3.844 1 98.5 14 ILE B CA 1
ATOM 1812 C C . ILE B 1 14 ? -14.242 4.625 4.723 1 98.5 14 ILE B C 1
ATOM 1814 O O . ILE B 1 14 ? -15.391 4.719 4.281 1 98.5 14 ILE B O 1
ATOM 1818 N N . ALA B 1 15 ? -13.992 4.125 5.906 1 97.88 15 ALA B N 1
ATOM 1819 C CA . ALA B 1 15 ? -14.992 3.971 6.957 1 97.88 15 ALA B CA 1
ATOM 1820 C C . ALA B 1 15 ? -14.977 5.168 7.906 1 97.88 15 ALA B C 1
ATOM 1822 O O . ALA B 1 15 ? -14.016 5.367 8.648 1 97.88 15 ALA B O 1
ATOM 1823 N N . ALA B 1 16 ? -15.961 5.973 7.84 1 97.62 16 ALA B N 1
ATOM 1824 C CA . ALA B 1 16 ? -16.016 7.188 8.648 1 97.62 16 ALA B CA 1
ATOM 1825 C C . ALA B 1 16 ? -17.453 7.551 8.992 1 97.62 16 ALA B C 1
ATOM 1827 O O . ALA B 1 16 ? -18.391 7.074 8.344 1 97.62 16 ALA B O 1
ATOM 1828 N N . SER B 1 17 ? -17.656 8.367 9.992 1 97.44 17 SER B N 1
ATOM 1829 C CA . SER B 1 17 ? -18.984 8.875 10.336 1 97.44 17 SER B CA 1
ATOM 1830 C C . SER B 1 17 ? -19.531 9.758 9.227 1 97.44 17 SER B C 1
ATOM 1832 O O . SER B 1 17 ? -18.781 10.281 8.406 1 97.44 17 SER B O 1
ATOM 1834 N N . SER B 1 18 ? -20.844 9.898 9.203 1 97 18 SER B N 1
ATOM 1835 C CA . SER B 1 18 ? -21.469 10.789 8.227 1 97 18 SER B CA 1
ATOM 1836 C C . SER B 1 18 ? -20.953 12.211 8.359 1 97 18 SER B C 1
ATOM 1838 O O . SER B 1 18 ? -20.812 12.93 7.367 1 97 18 SER B O 1
ATOM 1840 N N . GLN B 1 19 ? -20.688 12.57 9.578 1 97.12 19 GLN B N 1
ATOM 1841 C CA . GLN B 1 19 ? -20.156 13.898 9.852 1 97.12 19 GLN B CA 1
ATOM 1842 C C . GLN B 1 19 ? -18.781 14.094 9.203 1 97.12 19 GLN B C 1
ATOM 1844 O O . GLN B 1 19 ? -18.531 15.109 8.547 1 97.12 19 GLN B O 1
ATOM 1849 N N . THR B 1 20 ? -17.953 13.133 9.398 1 98.25 20 THR B N 1
ATOM 1850 C CA . THR B 1 20 ? -16.609 13.18 8.82 1 98.25 20 THR B CA 1
ATOM 1851 C C . THR B 1 20 ? -16.688 13.164 7.293 1 98.25 20 THR B C 1
ATOM 1853 O O . THR B 1 20 ? -15.977 13.914 6.621 1 98.25 20 THR B O 1
ATOM 1856 N N . ILE B 1 21 ? -17.562 12.383 6.723 1 98.19 21 ILE B N 1
ATOM 1857 C CA . ILE B 1 21 ? -17.734 12.25 5.281 1 98.19 21 ILE B CA 1
ATOM 1858 C C . ILE B 1 21 ? -18.188 13.578 4.691 1 98.19 21 ILE B C 1
ATOM 1860 O O . ILE B 1 21 ? -17.641 14.039 3.684 1 98.19 21 ILE B O 1
ATOM 1864 N N . GLU B 1 22 ? -19.141 14.188 5.316 1 98.06 22 GLU B N 1
ATOM 1865 C CA . GLU B 1 22 ? -19.672 15.461 4.82 1 98.06 22 GLU B CA 1
ATOM 1866 C C . GLU B 1 22 ? -18.609 16.562 4.891 1 98.06 22 GLU B C 1
ATOM 1868 O O . GLU B 1 22 ? -18.484 17.375 3.971 1 98.06 22 GLU B O 1
ATOM 1873 N N . LEU B 1 23 ? -17.906 16.562 5.984 1 98.44 23 LEU B N 1
ATOM 1874 C CA . LEU B 1 23 ? -16.828 17.547 6.121 1 98.44 23 LEU B CA 1
ATOM 1875 C C . LEU B 1 23 ? -15.789 17.359 5.02 1 98.44 23 LEU B C 1
ATOM 1877 O O . LEU B 1 23 ? -15.398 18.328 4.367 1 98.44 23 LEU B O 1
ATOM 1881 N N . LEU B 1 24 ? -15.367 16.094 4.816 1 98.31 24 LEU B N 1
ATOM 1882 C CA . LEU B 1 24 ? -14.352 15.82 3.805 1 98.31 24 LEU B CA 1
ATOM 1883 C C . LEU B 1 24 ? -14.859 16.172 2.414 1 98.31 24 LEU B C 1
ATOM 1885 O O . LEU B 1 24 ? -14.109 16.688 1.58 1 98.31 24 LEU B O 1
ATOM 1889 N N . ARG B 1 25 ? -16.125 15.891 2.152 1 97.75 25 ARG B N 1
ATOM 1890 C CA . ARG B 1 25 ? -16.734 16.281 0.885 1 97.75 25 ARG B CA 1
ATOM 1891 C C . ARG B 1 25 ? -16.594 17.781 0.642 1 97.75 25 ARG B C 1
ATOM 1893 O O . ARG B 1 25 ? -16.141 18.203 -0.428 1 97.75 25 ARG B O 1
ATOM 1900 N N . ASP B 1 26 ? -16.922 18.531 1.62 1 96.88 26 ASP B N 1
ATOM 1901 C CA . ASP B 1 26 ? -16.875 19.984 1.52 1 96.88 26 ASP B CA 1
ATOM 1902 C C . ASP B 1 26 ? -15.438 20.484 1.344 1 96.88 26 ASP B C 1
ATOM 1904 O O . ASP B 1 26 ? -15.172 21.344 0.514 1 96.88 26 ASP B O 1
ATOM 1908 N N . LEU B 1 27 ? -14.555 19.969 2.146 1 97.19 27 LEU B N 1
ATOM 1909 C CA . LEU B 1 27 ? -13.164 20.391 2.109 1 97.19 27 LEU B CA 1
ATOM 1910 C C . LEU B 1 27 ? -12.523 20.062 0.769 1 97.19 27 LEU B C 1
ATOM 1912 O O . LEU B 1 27 ? -11.773 20.859 0.21 1 97.19 27 LEU B O 1
ATOM 1916 N N . HIS B 1 28 ? -12.805 18.859 0.249 1 96.62 28 HIS B N 1
ATOM 1917 C CA . HIS B 1 28 ? -12.266 18.484 -1.053 1 96.62 28 HIS B CA 1
ATOM 1918 C C . HIS B 1 28 ? -12.82 19.375 -2.158 1 96.62 28 HIS B C 1
ATOM 1920 O O . HIS B 1 28 ? -12.109 19.719 -3.102 1 96.62 28 HIS B O 1
ATOM 1926 N N . LYS B 1 29 ? -14.125 19.688 -2.086 1 94.69 29 LYS B N 1
ATOM 1927 C CA . LYS B 1 29 ? -14.711 20.609 -3.064 1 94.69 29 LYS B CA 1
ATOM 1928 C C . LYS B 1 29 ? -13.992 21.953 -3.057 1 94.69 29 LYS B C 1
ATOM 1930 O O . LYS B 1 29 ? -13.656 22.484 -4.113 1 94.69 29 LYS B O 1
ATOM 1935 N N . LYS B 1 30 ? -13.75 22.484 -1.847 1 92.69 30 LYS B N 1
ATOM 1936 C CA . LYS B 1 30 ? -13.039 23.75 -1.715 1 92.69 30 LYS B CA 1
ATOM 1937 C C . LYS B 1 30 ? -11.641 23.656 -2.311 1 92.69 30 LYS B C 1
ATOM 1939 O O . LYS B 1 30 ? -11.203 24.562 -3.021 1 92.69 30 LYS B O 1
ATOM 1944 N N . ALA B 1 31 ? -10.945 22.562 -2 1 91.25 31 ALA B N 1
ATOM 1945 C CA . ALA B 1 31 ? -9.578 22.375 -2.477 1 91.25 31 ALA B CA 1
ATOM 1946 C C . ALA B 1 31 ? -9.531 22.281 -3.998 1 91.25 31 ALA B C 1
ATOM 1948 O O . ALA B 1 31 ? -8.648 22.859 -4.633 1 91.25 31 ALA B O 1
ATOM 1949 N N . LEU B 1 32 ? -10.484 21.547 -4.586 1 89.31 32 LEU B N 1
ATOM 1950 C CA . LEU B 1 32 ? -10.492 21.328 -6.027 1 89.31 32 LEU B CA 1
ATOM 1951 C C . LEU B 1 32 ? -10.953 22.578 -6.77 1 89.31 32 LEU B C 1
ATOM 1953 O O . LEU B 1 32 ? -10.672 22.734 -7.961 1 89.31 32 LEU B O 1
ATOM 1957 N N . ASP B 1 33 ? -11.664 23.391 -6.094 1 87.88 33 ASP B N 1
ATOM 1958 C CA . ASP B 1 33 ? -12.133 24.641 -6.695 1 87.88 33 ASP B CA 1
ATOM 1959 C C . ASP B 1 33 ? -10.992 25.641 -6.848 1 87.88 33 ASP B C 1
ATOM 1961 O O . ASP B 1 33 ? -11.102 26.594 -7.621 1 87.88 33 ASP B O 1
ATOM 1965 N N . GLU B 1 34 ? -9.953 25.438 -6.039 1 83.06 34 GLU B N 1
ATOM 1966 C CA . GLU B 1 34 ? -8.789 26.312 -6.133 1 83.06 34 GLU B CA 1
ATOM 1967 C C . GLU B 1 34 ? -7.902 25.922 -7.316 1 83.06 34 GLU B C 1
ATOM 1969 O O . GLU B 1 34 ? -7.844 24.766 -7.703 1 83.06 34 GLU B O 1
ATOM 1974 N N . PRO B 1 35 ? -7.293 26.938 -7.93 1 74.44 35 PRO B N 1
ATOM 1975 C CA . PRO B 1 35 ? -6.328 26.562 -8.969 1 74.44 35 PRO B CA 1
ATOM 1976 C C . PRO B 1 35 ? -5.223 25.656 -8.453 1 74.44 35 PRO B C 1
ATOM 1978 O O . PRO B 1 35 ? -4.777 25.797 -7.312 1 74.44 35 PRO B O 1
ATOM 1981 N N . PRO B 1 36 ? -4.91 24.672 -9.289 1 66.94 36 PRO B N 1
ATOM 1982 C CA . PRO B 1 36 ? -3.84 23.766 -8.859 1 66.94 36 PRO B CA 1
ATOM 1983 C C . PRO B 1 36 ? -2.561 24.5 -8.469 1 66.94 36 PRO B C 1
ATOM 1985 O O . PRO B 1 36 ? -2.207 25.516 -9.094 1 66.94 36 PRO B O 1
ATOM 1988 N N . TYR B 1 37 ? -1.979 24.094 -7.328 1 66.88 37 TYR B N 1
ATOM 1989 C CA . TYR B 1 37 ? -0.757 24.688 -6.809 1 66.88 37 TYR B CA 1
ATOM 1990 C C . TYR B 1 37 ? 0.291 23.625 -6.504 1 66.88 37 TYR B C 1
ATOM 1992 O O . TYR B 1 37 ? -0.015 22.609 -5.887 1 66.88 37 TYR B O 1
ATOM 2000 N N . VAL B 1 38 ? 1.453 23.703 -7.219 1 61.06 38 VAL B N 1
ATOM 2001 C CA . VAL B 1 38 ? 2.609 22.891 -6.855 1 61.06 38 VAL B CA 1
ATOM 2002 C C . VAL B 1 38 ? 3.715 23.781 -6.297 1 61.06 38 VAL B C 1
ATOM 2004 O O . VAL B 1 38 ? 4.121 24.75 -6.938 1 61.06 38 VAL B O 1
ATOM 2007 N N . SER B 1 39 ? 3.975 23.578 -4.961 1 58.06 39 SER B N 1
ATOM 2008 C CA . SER B 1 39 ? 4.969 24.391 -4.281 1 58.06 39 SER B CA 1
ATOM 2009 C C . SER B 1 39 ? 6.367 24.141 -4.832 1 58.06 39 SER B C 1
ATOM 2011 O O . SER B 1 39 ? 6.922 23.062 -4.648 1 58.06 39 SER B O 1
ATOM 2013 N N . THR B 1 40 ? 6.73 24.781 -5.785 1 59.19 40 THR B N 1
ATOM 2014 C CA . THR B 1 40 ? 8.117 24.734 -6.238 1 59.19 40 THR B CA 1
ATOM 2015 C C . THR B 1 40 ? 8.938 25.828 -5.547 1 59.19 40 THR B C 1
ATOM 2017 O O . THR B 1 40 ? 8.516 26.391 -4.539 1 59.19 40 THR B O 1
ATOM 2020 N N . ASP B 1 41 ? 9.93 26.391 -6.148 1 56.28 41 ASP B N 1
ATOM 2021 C CA . ASP B 1 41 ? 10.961 27.281 -5.633 1 56.28 41 ASP B CA 1
ATOM 2022 C C . ASP B 1 41 ? 10.367 28.641 -5.258 1 56.28 41 ASP B C 1
ATOM 2024 O O . ASP B 1 41 ? 11.094 29.547 -4.844 1 56.28 41 ASP B O 1
ATOM 2028 N N . GLY B 1 42 ? 9.086 28.656 -5.242 1 57.94 42 GLY B N 1
ATOM 2029 C CA . GLY B 1 42 ? 8.594 29.984 -4.926 1 57.94 42 GLY B CA 1
ATOM 2030 C C . GLY B 1 42 ? 8.359 30.203 -3.441 1 57.94 42 GLY B C 1
ATOM 2031 O O . GLY B 1 42 ? 8.477 29.266 -2.648 1 57.94 42 GLY B O 1
ATOM 2032 N N . PRO B 1 43 ? 8.25 31.438 -3.031 1 62.94 43 PRO B N 1
ATOM 2033 C CA . PRO B 1 43 ? 8.039 31.75 -1.616 1 62.94 43 PRO B CA 1
ATOM 2034 C C . PRO B 1 43 ? 6.809 31.078 -1.032 1 62.94 43 PRO B C 1
ATOM 2036 O O . PRO B 1 43 ? 5.789 30.938 -1.717 1 62.94 43 PRO B O 1
ATOM 2039 N N . ALA B 1 44 ? 6.926 30.469 0.166 1 62.12 44 ALA B N 1
ATOM 2040 C CA . ALA B 1 44 ? 5.875 29.797 0.921 1 62.12 44 ALA B CA 1
ATOM 2041 C C . ALA B 1 44 ? 4.641 30.688 1.055 1 62.12 44 ALA B C 1
ATOM 2043 O O . ALA B 1 44 ? 3.525 30.188 1.22 1 62.12 44 ALA B O 1
ATOM 2044 N N . SER B 1 45 ? 4.789 31.953 0.871 1 64.44 45 SER B N 1
ATOM 2045 C CA . SER B 1 45 ? 3.715 32.938 1.054 1 64.44 45 SER B CA 1
ATOM 2046 C C . SER B 1 45 ? 2.625 32.75 0.002 1 64.44 45 SER B C 1
ATOM 2048 O O . SER B 1 45 ? 1.481 33.156 0.211 1 64.44 45 SER B O 1
ATOM 2050 N N . THR B 1 46 ? 3.002 32.156 -1.114 1 65.62 46 THR B N 1
ATOM 2051 C CA . THR B 1 46 ? 2.021 32 -2.184 1 65.62 46 THR B CA 1
ATOM 2052 C C . THR B 1 46 ? 0.994 30.938 -1.825 1 65.62 46 THR B C 1
ATOM 2054 O O . THR B 1 46 ? -0.077 30.875 -2.432 1 65.62 46 THR B O 1
ATOM 2057 N N . ALA B 1 47 ? 1.308 30.25 -0.814 1 68.06 47 ALA B N 1
ATOM 2058 C CA . ALA B 1 47 ? 0.424 29.141 -0.463 1 68.06 47 ALA B CA 1
ATOM 2059 C C . ALA B 1 47 ? -0.366 29.438 0.806 1 68.06 47 ALA B C 1
ATOM 2061 O O . ALA B 1 47 ? -1.045 28.562 1.35 1 68.06 47 ALA B O 1
ATOM 2062 N N . LEU B 1 48 ? -0.36 30.641 1.248 1 74.5 48 LEU B N 1
ATOM 2063 C CA . LEU B 1 48 ? -0.907 30.984 2.557 1 74.5 48 LEU B CA 1
ATOM 2064 C C . LEU B 1 48 ? -2.41 30.719 2.602 1 74.5 48 LEU B C 1
ATOM 2066 O O . LEU B 1 48 ? -2.938 30.281 3.625 1 74.5 48 LEU B O 1
ATOM 2070 N N . ASP B 1 49 ? -3.023 30.828 1.51 1 78.06 49 ASP B N 1
ATOM 2071 C CA . ASP B 1 49 ? -4.48 30.719 1.529 1 78.06 49 ASP B CA 1
ATOM 2072 C C . ASP B 1 49 ? -4.941 29.5 0.722 1 78.06 49 ASP B C 1
ATOM 2074 O O . ASP B 1 49 ? -6.129 29.375 0.414 1 78.06 49 ASP B O 1
ATOM 2078 N N . LYS B 1 50 ? -4.008 28.703 0.435 1 80.06 50 LYS B N 1
ATOM 2079 C CA . LYS B 1 50 ? -4.348 27.578 -0.445 1 80.06 50 LYS B CA 1
ATOM 2080 C C . LYS B 1 50 ? -4.5 26.281 0.345 1 80.06 50 LYS B C 1
ATOM 2082 O O . LYS B 1 50 ? -3.76 26.047 1.3 1 80.06 50 LYS B O 1
ATOM 2087 N N . PHE B 1 51 ? -5.551 25.562 -0.216 1 79.44 51 PHE B N 1
ATOM 2088 C CA . PHE B 1 51 ? -5.707 24.203 0.297 1 79.44 51 PHE B CA 1
ATOM 2089 C C . PHE B 1 51 ? -4.641 23.281 -0.284 1 79.44 51 PHE B C 1
ATOM 2091 O O . PHE B 1 51 ? -4.605 23.047 -1.494 1 79.44 51 PHE B O 1
ATOM 2098 N N . VAL B 1 52 ? -3.508 23.188 0.333 1 81.5 52 VAL B N 1
ATOM 2099 C CA . VAL B 1 52 ? -2.506 22.203 -0.076 1 81.5 52 VAL B CA 1
ATOM 2100 C C . VAL B 1 52 ? -2.766 20.875 0.627 1 81.5 52 VAL B C 1
ATOM 2102 O O . VAL B 1 52 ? -2.576 20.766 1.841 1 81.5 52 VAL B O 1
ATOM 2105 N N . ALA B 1 53 ? -3.404 19.984 -0.139 1 90.94 53 ALA B N 1
ATOM 2106 C CA . ALA B 1 53 ? -3.742 18.656 0.356 1 90.94 53 ALA B CA 1
ATOM 2107 C C . ALA B 1 53 ? -3.557 17.609 -0.732 1 90.94 53 ALA B C 1
ATOM 2109 O O . ALA B 1 53 ? -3.455 17.938 -1.915 1 90.94 53 ALA B O 1
ATOM 2110 N N . LEU B 1 54 ? -3.451 16.344 -0.295 1 95.69 54 LEU B N 1
ATOM 2111 C CA . LEU B 1 54 ? -3.531 15.266 -1.273 1 95.69 54 LEU B CA 1
ATOM 2112 C C . LEU B 1 54 ? -4.828 15.344 -2.066 1 95.69 54 LEU B C 1
ATOM 2114 O O . LEU B 1 54 ? -5.887 15.656 -1.51 1 95.69 54 LEU B O 1
ATOM 2118 N N . ASP B 1 55 ? -4.723 15.023 -3.381 1 95 55 ASP B N 1
ATOM 2119 C CA . ASP B 1 55 ? -5.945 14.82 -4.156 1 95 55 ASP B CA 1
ATOM 2120 C C . ASP B 1 55 ? -6.789 13.695 -3.561 1 95 55 ASP B C 1
ATOM 2122 O O . ASP B 1 55 ? -6.258 12.797 -2.906 1 95 55 ASP B O 1
ATOM 2126 N N . PRO B 1 56 ? -8.094 13.758 -3.814 1 97.06 56 PRO B N 1
ATOM 2127 C CA . PRO B 1 56 ? -9 12.789 -3.199 1 97.06 56 PRO B CA 1
ATOM 2128 C C . PRO B 1 56 ? -8.562 11.344 -3.422 1 97.06 56 PRO B C 1
ATOM 2130 O O . PRO B 1 56 ? -8.508 10.555 -2.475 1 97.06 56 PRO B O 1
ATOM 2133 N N . ASP B 1 57 ? -8.195 10.977 -4.629 1 97.31 57 ASP B N 1
ATOM 2134 C CA . ASP B 1 57 ? -7.855 9.594 -4.938 1 97.31 57 ASP B CA 1
ATOM 2135 C C . ASP B 1 57 ? -6.59 9.164 -4.199 1 97.31 57 ASP B C 1
ATOM 2137 O O . ASP B 1 57 ? -6.477 8.016 -3.766 1 97.31 57 ASP B O 1
ATOM 2141 N N . LYS B 1 58 ? -5.648 10.055 -4.016 1 98.25 58 LYS B N 1
ATOM 2142 C CA . LYS B 1 58 ? -4.445 9.773 -3.238 1 98.25 58 LYS B CA 1
ATOM 2143 C C . LYS B 1 58 ? -4.773 9.602 -1.757 1 98.25 58 LYS B C 1
ATOM 2145 O O . LYS B 1 58 ? -4.148 8.797 -1.065 1 98.25 58 LYS B O 1
ATOM 2150 N N . CYS B 1 59 ? -5.766 10.367 -1.272 1 98.62 59 CYS B N 1
ATOM 2151 C CA . CYS B 1 59 ? -6.207 10.219 0.109 1 98.62 59 CYS B CA 1
ATOM 2152 C C . CYS B 1 59 ? -6.789 8.828 0.348 1 98.62 59 CYS B C 1
ATOM 2154 O O . CYS B 1 59 ? -6.516 8.211 1.377 1 98.62 59 CYS B O 1
ATOM 2156 N N . ALA B 1 60 ? -7.574 8.375 -0.612 1 98.75 60 ALA B N 1
ATOM 2157 C CA . ALA B 1 60 ? -8.148 7.035 -0.511 1 98.75 60 ALA B CA 1
ATOM 2158 C C . ALA B 1 60 ? -7.055 5.977 -0.403 1 98.75 60 ALA B C 1
ATOM 2160 O O . ALA B 1 60 ? -7.113 5.098 0.461 1 98.75 60 ALA B O 1
ATOM 2161 N N . TYR B 1 61 ? -6.082 6.109 -1.235 1 98.88 61 TYR B N 1
ATOM 2162 C CA . TYR B 1 61 ? -4.973 5.16 -1.235 1 98.88 61 TYR B CA 1
ATOM 2163 C C . TYR B 1 61 ? -4.227 5.191 0.093 1 98.88 61 TYR B C 1
ATOM 2165 O O . TYR B 1 61 ? -3.967 4.145 0.69 1 98.88 61 TYR B O 1
ATOM 2173 N N . VAL B 1 62 ? -3.877 6.363 0.546 1 98.94 62 VAL B N 1
ATOM 2174 C CA . VAL B 1 62 ? -3.078 6.508 1.759 1 98.94 62 VAL B CA 1
ATOM 2175 C C . VAL B 1 62 ? -3.848 5.945 2.953 1 98.94 62 VAL B C 1
ATOM 2177 O O . VAL B 1 62 ? -3.277 5.246 3.793 1 98.94 62 VAL B O 1
ATOM 2180 N N . TYR B 1 63 ? -5.156 6.219 3.023 1 98.94 63 TYR B N 1
ATOM 2181 C CA . TYR B 1 63 ? -5.988 5.656 4.082 1 98.94 63 TYR B CA 1
ATOM 2182 C C . TYR B 1 63 ? -5.918 4.137 4.086 1 98.94 63 TYR B C 1
ATOM 2184 O O . TYR B 1 63 ? -5.68 3.521 5.129 1 98.94 63 TYR B O 1
ATOM 2192 N N . LEU B 1 64 ? -6.055 3.541 2.961 1 98.94 64 LEU B N 1
ATOM 2193 C CA . LEU B 1 64 ? -6.09 2.086 2.867 1 98.94 64 LEU B CA 1
ATOM 2194 C C . LEU B 1 64 ? -4.707 1.49 3.123 1 98.94 64 LEU B C 1
ATOM 2196 O O . LEU B 1 64 ? -4.59 0.405 3.695 1 98.94 64 LEU B O 1
ATOM 2200 N N . LEU B 1 65 ? -3.676 2.186 2.662 1 98.94 65 LEU B N 1
ATOM 2201 C CA . LEU B 1 65 ? -2.316 1.753 2.969 1 98.94 65 LEU B CA 1
ATOM 2202 C C . LEU B 1 65 ? -2.09 1.697 4.477 1 98.94 65 LEU B C 1
ATOM 2204 O O . LEU B 1 65 ? -1.559 0.712 4.992 1 98.94 65 LEU B O 1
ATOM 2208 N N . LEU B 1 66 ? -2.512 2.76 5.184 1 98.94 66 LEU B N 1
ATOM 2209 C CA . LEU B 1 66 ? -2.344 2.809 6.629 1 98.94 66 LEU B CA 1
ATOM 2210 C C . LEU B 1 66 ? -3.129 1.69 7.305 1 98.94 66 LEU B C 1
ATOM 2212 O O . LEU B 1 66 ? -2.658 1.094 8.273 1 98.94 66 LEU B O 1
ATOM 2216 N N . ARG B 1 67 ? -4.352 1.408 6.824 1 98.88 67 ARG B N 1
ATOM 2217 C CA . ARG B 1 67 ? -5.152 0.32 7.379 1 98.88 67 ARG B CA 1
ATOM 2218 C C . ARG B 1 67 ? -4.473 -1.027 7.152 1 98.88 67 ARG B C 1
ATOM 2220 O O . ARG B 1 67 ? -4.438 -1.87 8.047 1 98.88 67 ARG B O 1
ATOM 2227 N N . SER B 1 68 ? -3.934 -1.197 5.969 1 98.81 68 SER B N 1
ATOM 2228 C CA . SER B 1 68 ? -3.271 -2.445 5.605 1 98.81 68 SER B CA 1
ATOM 2229 C C . SER B 1 68 ? -2.055 -2.701 6.484 1 98.81 68 SER B C 1
ATOM 2231 O O . SER B 1 68 ? -1.813 -3.836 6.906 1 98.81 68 SER B O 1
ATOM 2233 N N . MET B 1 69 ? -1.269 -1.677 6.75 1 98.5 69 MET B N 1
ATOM 2234 C CA . MET B 1 69 ? -0.028 -1.854 7.5 1 98.5 69 MET B CA 1
ATOM 2235 C C . MET B 1 69 ? -0.277 -1.742 9 1 98.5 69 MET B C 1
ATOM 2237 O O . MET B 1 69 ? 0.65 -1.881 9.797 1 98.5 69 MET B O 1
ATOM 2241 N N . LYS B 1 70 ? -1.537 -1.401 9.391 1 98.44 70 LYS B N 1
ATOM 2242 C CA . LYS B 1 70 ? -1.919 -1.258 10.789 1 98.44 70 LYS B CA 1
ATOM 2243 C C . LYS B 1 70 ? -1.086 -0.182 11.484 1 98.44 70 LYS B C 1
ATOM 2245 O O . LYS B 1 70 ? -0.607 -0.382 12.602 1 98.44 70 LYS B O 1
ATOM 2250 N N . ALA B 1 71 ? -0.927 0.92 10.766 1 98.81 71 ALA B N 1
ATOM 2251 C CA . ALA B 1 71 ? -0.104 2.023 11.258 1 98.81 71 ALA B CA 1
ATOM 2252 C C . ALA B 1 71 ? -0.766 2.715 12.445 1 98.81 71 ALA B C 1
ATOM 2254 O O . ALA B 1 71 ? -1.969 2.986 12.422 1 98.81 71 ALA B O 1
ATOM 2255 N N . ARG B 1 72 ? 0.049 3.043 13.492 1 98.75 72 ARG B N 1
ATOM 2256 C CA . ARG B 1 72 ? -0.499 3.717 14.664 1 98.75 72 ARG B CA 1
ATOM 2257 C C . ARG B 1 72 ? 0.246 5.02 14.945 1 98.75 72 ARG B C 1
ATOM 2259 O O . ARG B 1 72 ? -0.269 5.898 15.641 1 98.75 72 ARG B O 1
ATOM 2266 N N . PHE B 1 73 ? 1.433 5.129 14.508 1 98.94 73 PHE B N 1
ATOM 2267 C CA . PHE B 1 73 ? 2.236 6.328 14.703 1 98.94 73 PHE B CA 1
ATOM 2268 C C . PHE B 1 73 ? 2.703 6.895 13.367 1 98.94 73 PHE B C 1
ATOM 2270 O O . PHE B 1 73 ? 3.52 6.281 12.68 1 98.94 73 PHE B O 1
ATOM 2277 N N . VAL B 1 74 ? 2.162 8.086 13.07 1 98.94 74 VAL B N 1
ATOM 2278 C CA . VAL B 1 74 ? 2.283 8.672 11.742 1 98.94 74 VAL B CA 1
ATOM 2279 C C . VAL B 1 74 ? 2.781 10.109 11.859 1 98.94 74 VAL B C 1
ATOM 2281 O O . VAL B 1 74 ? 2.398 10.836 12.781 1 98.94 74 VAL B O 1
ATOM 2284 N N . VAL B 1 75 ? 3.664 10.508 10.969 1 98.94 75 VAL B N 1
ATOM 2285 C CA . VAL B 1 75 ? 4.102 11.898 10.859 1 98.94 75 VAL B CA 1
ATOM 2286 C C . VAL B 1 75 ? 3.67 12.477 9.516 1 98.94 75 VAL B C 1
ATOM 2288 O O . VAL B 1 75 ? 3.791 11.82 8.484 1 98.94 75 VAL B O 1
ATOM 2291 N N . GLU B 1 76 ? 3.109 13.641 9.539 1 98.94 76 GLU B N 1
ATOM 2292 C CA . GLU B 1 76 ? 2.768 14.398 8.344 1 98.94 76 GLU B CA 1
ATOM 2293 C C . GLU B 1 76 ? 3.59 15.68 8.242 1 98.94 76 GLU B C 1
ATOM 2295 O O . GLU B 1 76 ? 3.451 16.578 9.07 1 98.94 76 GLU B O 1
ATOM 2300 N N . ALA B 1 77 ? 4.422 15.695 7.215 1 98.38 77 ALA B N 1
ATOM 2301 C CA . ALA B 1 77 ? 5.137 16.922 6.891 1 98.38 77 ALA B CA 1
ATOM 2302 C C . ALA B 1 77 ? 4.293 17.828 5.996 1 98.38 77 ALA B C 1
ATOM 2304 O O . ALA B 1 77 ? 4.102 17.547 4.812 1 98.38 77 ALA B O 1
ATOM 2305 N N . GLY B 1 78 ? 3.787 18.906 6.547 1 96.12 78 GLY B N 1
ATOM 2306 C CA . GLY B 1 78 ? 2.936 19.812 5.801 1 96.12 78 GLY B CA 1
ATOM 2307 C C . GLY B 1 78 ? 1.46 19.484 5.914 1 96.12 78 GLY B C 1
ATOM 2308 O O . GLY B 1 78 ? 0.894 18.844 5.027 1 96.12 78 GLY B O 1
ATOM 2309 N N . THR B 1 79 ? 0.837 20.062 6.895 1 96.69 79 THR B N 1
ATOM 2310 C CA . THR B 1 79 ? -0.557 19.781 7.219 1 96.69 79 THR B CA 1
ATOM 2311 C C . THR B 1 79 ? -1.488 20.734 6.461 1 96.69 79 THR B C 1
ATOM 2313 O O . THR B 1 79 ? -2.592 20.344 6.07 1 96.69 79 THR B O 1
ATOM 2316 N N . SER B 1 80 ? -1.022 21.922 6.199 1 95.38 80 SER B N 1
ATOM 2317 C CA . SER B 1 80 ? -1.871 22.969 5.629 1 95.38 80 SER B CA 1
ATOM 2318 C C . SER B 1 80 ? -3.184 23.094 6.398 1 95.38 80 SER B C 1
ATOM 2320 O O . SER B 1 80 ? -3.182 23.219 7.625 1 95.38 80 SER B O 1
ATOM 2322 N N . PHE B 1 81 ? -4.305 22.984 5.719 1 96.19 81 PHE B N 1
ATOM 2323 C CA . PHE B 1 81 ? -5.59 23.141 6.391 1 96.19 81 PHE B CA 1
ATOM 2324 C C . PHE B 1 81 ? -6.074 21.812 6.953 1 96.19 81 PHE B C 1
ATOM 2326 O O . PHE B 1 81 ? -7.195 21.719 7.461 1 96.19 81 PHE B O 1
ATOM 2333 N N . GLY B 1 82 ? -5.371 20.781 6.844 1 97.88 82 GLY B N 1
ATOM 2334 C CA . GLY B 1 82 ? -5.559 19.578 7.637 1 97.88 82 GLY B CA 1
ATOM 2335 C C . GLY B 1 82 ? -6.445 18.547 6.961 1 97.88 82 GLY B C 1
ATOM 2336 O O . GLY B 1 82 ? -6.922 17.609 7.605 1 97.88 82 GLY B O 1
ATOM 2337 N N . VAL B 1 83 ? -6.652 18.672 5.652 1 97.88 83 VAL B N 1
ATOM 2338 C CA . VAL B 1 83 ? -7.555 17.766 4.957 1 97.88 83 VAL B CA 1
ATOM 2339 C C . VAL B 1 83 ? -6.973 16.359 4.961 1 97.88 83 VAL B C 1
ATOM 2341 O O . VAL B 1 83 ? -7.625 15.406 5.41 1 97.88 83 VAL B O 1
ATOM 2344 N N . SER B 1 84 ? -5.734 16.172 4.504 1 98.38 84 SER B N 1
ATOM 2345 C CA . SER B 1 84 ? -5.086 14.859 4.477 1 98.38 84 SER B CA 1
ATOM 2346 C C . SER B 1 84 ? -4.93 14.289 5.883 1 98.38 84 SER B C 1
ATOM 2348 O O . SER B 1 84 ? -5.012 13.078 6.082 1 98.38 84 SER B O 1
ATOM 2350 N N . THR B 1 85 ? -4.758 15.188 6.852 1 98.81 85 THR B N 1
ATOM 2351 C CA . THR B 1 85 ? -4.586 14.789 8.242 1 98.81 85 THR B CA 1
ATOM 2352 C C . THR B 1 85 ? -5.793 14 8.734 1 98.81 85 THR B C 1
ATOM 2354 O O . THR B 1 85 ? -5.648 13.07 9.539 1 98.81 85 THR B O 1
ATOM 2357 N N . ILE B 1 86 ? -6.957 14.359 8.281 1 98.88 86 ILE B N 1
ATOM 2358 C CA . ILE B 1 86 ? -8.18 13.695 8.719 1 98.88 86 ILE B CA 1
ATOM 2359 C C . ILE B 1 86 ? -8.148 12.227 8.289 1 98.88 86 ILE B C 1
ATOM 2361 O O . ILE B 1 86 ? -8.508 11.344 9.07 1 98.88 86 ILE B O 1
ATOM 2365 N N . TYR B 1 87 ? -7.688 11.914 7.082 1 98.88 87 TYR B N 1
ATOM 2366 C CA . TYR B 1 87 ? -7.566 10.539 6.609 1 98.88 87 TYR B CA 1
ATOM 2367 C C . TYR B 1 87 ? -6.551 9.766 7.441 1 98.88 87 TYR B C 1
ATOM 2369 O O . TYR B 1 87 ? -6.777 8.602 7.785 1 98.88 87 TYR B O 1
ATOM 2377 N N . LEU B 1 88 ? -5.402 10.422 7.734 1 98.94 88 LEU B N 1
ATOM 2378 C CA . LEU B 1 88 ? -4.375 9.789 8.562 1 98.94 88 LEU B CA 1
ATOM 2379 C C . LEU B 1 88 ? -4.926 9.445 9.938 1 98.94 88 LEU B C 1
ATOM 2381 O O . LEU B 1 88 ? -4.746 8.32 10.422 1 98.94 88 LEU B O 1
ATOM 2385 N N . ALA B 1 89 ? -5.594 10.422 10.539 1 98.88 89 ALA B N 1
ATOM 2386 C CA . ALA B 1 89 ? -6.117 10.242 11.891 1 98.88 89 ALA B CA 1
ATOM 2387 C C . ALA B 1 89 ? -7.227 9.195 11.914 1 98.88 89 ALA B C 1
ATOM 2389 O O . ALA B 1 89 ? -7.348 8.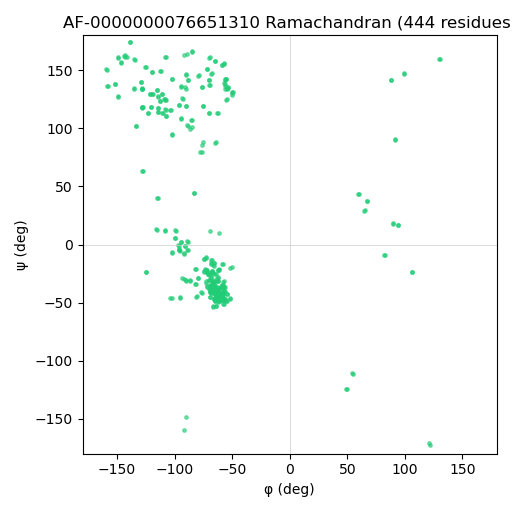438 12.883 1 98.88 89 ALA B O 1
ATOM 2390 N N . LEU B 1 90 ? -8.039 9.195 10.891 1 98.62 90 LEU B N 1
ATOM 2391 C CA . LEU B 1 90 ? -9.078 8.18 10.773 1 98.62 90 LEU B CA 1
ATOM 2392 C C . LEU B 1 90 ? -8.477 6.777 10.789 1 98.62 90 LEU B C 1
ATOM 2394 O O . LEU B 1 90 ? -8.898 5.926 11.578 1 98.62 90 LEU B O 1
ATOM 2398 N N . ALA B 1 91 ? -7.484 6.512 9.953 1 98.81 91 ALA B N 1
ATOM 2399 C CA . ALA B 1 91 ? -6.836 5.203 9.883 1 98.81 91 ALA B CA 1
ATOM 2400 C C . ALA B 1 91 ? -6.172 4.848 11.211 1 98.81 91 ALA B C 1
ATOM 2402 O O . ALA B 1 91 ? -6.324 3.727 11.703 1 98.81 91 ALA B O 1
ATOM 2403 N N . VAL B 1 92 ? -5.492 5.82 11.812 1 98.81 92 VAL B N 1
ATOM 2404 C CA . VAL B 1 92 ? -4.77 5.586 13.055 1 98.81 92 VAL B CA 1
ATOM 2405 C C . VAL B 1 92 ? -5.754 5.238 14.172 1 98.81 92 VAL B C 1
ATOM 2407 O O . VAL B 1 92 ? -5.52 4.309 14.945 1 98.81 92 VAL B O 1
ATOM 2410 N N . SER B 1 93 ? -6.832 6.02 14.266 1 98.38 93 SER B N 1
ATOM 2411 C CA . SER B 1 93 ? -7.828 5.762 15.305 1 98.38 93 SER B CA 1
ATOM 2412 C C . SER B 1 93 ? -8.398 4.352 15.18 1 98.38 93 SER B C 1
ATOM 2414 O O . SER B 1 93 ? -8.609 3.67 16.188 1 98.38 93 SER B O 1
ATOM 2416 N N . GLN B 1 94 ? -8.586 3.904 14.016 1 98.06 94 GLN B N 1
ATOM 2417 C CA . GLN B 1 94 ? -9.211 2.615 13.742 1 98.06 94 GLN B CA 1
ATOM 2418 C C . GLN B 1 94 ? -8.219 1.471 13.914 1 98.06 94 GLN B C 1
ATOM 2420 O O . GLN B 1 94 ? -8.609 0.35 14.25 1 98.06 94 GLN B O 1
ATOM 2425 N N . ASN B 1 95 ? -6.973 1.701 13.703 1 98.31 95 ASN B N 1
ATOM 2426 C CA . ASN B 1 95 ? -5.93 0.713 13.953 1 98.31 95 ASN B CA 1
ATOM 2427 C C . ASN B 1 95 ? -5.621 0.592 15.445 1 98.31 95 ASN B C 1
ATOM 2429 O O . ASN B 1 95 ? -5.363 -0.506 15.938 1 98.31 95 ASN B O 1
ATOM 2433 N N . ALA B 1 96 ? -5.586 1.76 16.094 1 96.88 96 ALA B N 1
ATOM 2434 C CA . ALA B 1 96 ? -5.184 1.801 17.5 1 96.88 96 ALA B CA 1
ATOM 2435 C C . ALA B 1 96 ? -6.23 1.146 18.391 1 96.88 96 ALA B C 1
ATOM 2437 O O . ALA B 1 96 ? -5.898 0.354 19.281 1 96.88 96 ALA B O 1
ATOM 2438 N N . GLY B 1 97 ? -7.512 1.355 18.156 1 91.25 97 GLY B N 1
ATOM 2439 C CA . GLY B 1 97 ? -8.523 0.938 19.109 1 91.25 97 GLY B CA 1
ATOM 2440 C C . GLY B 1 97 ? -8.297 1.485 20.5 1 91.25 97 GLY B C 1
ATOM 2441 O O . GLY B 1 97 ? -8.289 2.701 20.703 1 91.25 97 GLY B O 1
ATOM 2442 N N . SER B 1 98 ? -7.949 0.562 21.438 1 92.75 98 SER B N 1
ATOM 2443 C CA . SER B 1 98 ? -7.695 1.001 22.797 1 92.75 98 SER B CA 1
ATOM 2444 C C . SER B 1 98 ? -6.211 1.234 23.047 1 92.75 98 SER B C 1
ATOM 2446 O O . SER B 1 98 ? -5.816 1.728 24.109 1 92.75 98 SER B O 1
ATOM 2448 N N . GLN B 1 99 ? -5.426 0.909 22.094 1 95.75 99 GLN B N 1
ATOM 2449 C CA . GLN B 1 99 ? -3.984 1.106 22.203 1 95.75 99 GLN B CA 1
ATOM 2450 C C . GLN B 1 99 ? -3.594 2.527 21.797 1 95.75 99 GLN B C 1
ATOM 2452 O O . GLN B 1 99 ? -4.391 3.252 21.203 1 95.75 99 GLN B O 1
ATOM 2457 N N . PRO B 1 100 ? -2.412 2.947 22.094 1 97.38 100 PRO B N 1
ATOM 2458 C CA . PRO B 1 100 ? -1.964 4.285 21.703 1 97.38 100 PRO B CA 1
ATOM 2459 C C . PRO B 1 100 ? -1.803 4.438 20.188 1 97.38 100 PRO B C 1
ATOM 2461 O O . PRO B 1 100 ? -1.489 3.467 19.5 1 97.38 100 PRO B O 1
ATOM 2464 N N . GLY B 1 101 ? -2.045 5.559 19.688 1 98.5 101 GLY B N 1
ATOM 2465 C CA . GLY B 1 101 ? -1.826 6.012 18.328 1 98.5 101 GLY B CA 1
ATOM 2466 C C . GLY B 1 101 ? -1.768 7.523 18.203 1 98.5 101 GLY B C 1
ATOM 2467 O O . GLY B 1 101 ? -2.318 8.242 19.031 1 98.5 101 GLY B O 1
ATOM 2468 N N . LYS B 1 102 ? -1.038 7.977 17.234 1 98.75 102 LYS B N 1
ATOM 2469 C CA . LYS B 1 102 ? -0.866 9.422 17.125 1 98.75 102 LYS B CA 1
ATOM 2470 C C . LYS B 1 102 ? -0.462 9.812 15.703 1 98.75 102 LYS B C 1
ATOM 2472 O O . LYS B 1 102 ? 0.372 9.148 15.086 1 98.75 102 LYS B O 1
ATOM 2477 N N . VAL B 1 103 ? -1.096 10.844 15.266 1 98.88 103 VAL B N 1
ATOM 2478 C CA . VAL B 1 103 ? -0.626 11.562 14.086 1 98.88 103 VAL B CA 1
ATOM 2479 C C . VAL B 1 103 ? 0.068 12.859 14.508 1 98.88 103 VAL B C 1
ATOM 2481 O O . VAL B 1 103 ? -0.56 13.742 15.102 1 98.88 103 VAL B O 1
ATOM 2484 N N . ILE B 1 104 ? 1.323 12.953 14.242 1 98.94 104 ILE B N 1
ATOM 2485 C CA . ILE B 1 104 ? 2.043 14.211 14.43 1 98.94 104 ILE B CA 1
ATOM 2486 C C . ILE B 1 104 ? 1.962 15.047 13.156 1 98.94 104 ILE B C 1
ATOM 2488 O O . ILE B 1 104 ? 2.652 14.766 12.18 1 98.94 104 ILE B O 1
ATOM 2492 N N . ALA B 1 105 ? 1.127 16 13.195 1 98.81 105 ALA B N 1
ATOM 2493 C CA . ALA B 1 105 ? 0.962 16.953 12.102 1 98.81 105 ALA B CA 1
ATOM 2494 C C . ALA B 1 105 ? 1.876 18.156 12.281 1 98.81 105 ALA B C 1
ATOM 2496 O O . ALA B 1 105 ? 2.139 18.578 13.406 1 98.81 105 ALA B O 1
ATOM 2497 N N . THR B 1 106 ? 2.367 18.719 11.141 1 98.69 106 THR B N 1
ATOM 2498 C CA . THR B 1 106 ? 3.254 19.875 11.234 1 98.69 106 THR B CA 1
ATOM 2499 C C . THR B 1 106 ? 2.756 21 10.336 1 98.69 106 THR B C 1
ATOM 2501 O O . THR B 1 106 ? 2.354 20.766 9.195 1 98.69 106 THR B O 1
ATOM 2504 N N . GLU B 1 107 ? 2.719 22.172 10.828 1 97.5 107 GLU B N 1
ATOM 2505 C CA . GLU B 1 107 ? 2.311 23.359 10.078 1 97.5 107 GLU B CA 1
ATOM 2506 C C . GLU B 1 107 ? 3.031 24.609 10.578 1 97.5 107 GLU B C 1
ATOM 2508 O O . GLU B 1 107 ? 3.053 24.875 11.781 1 97.5 107 GLU B O 1
ATOM 2513 N N . ASN B 1 108 ? 3.605 25.266 9.609 1 96 108 ASN B N 1
ATOM 2514 C CA . ASN B 1 108 ? 4.406 26.438 9.953 1 96 108 ASN B CA 1
ATOM 2515 C C . ASN B 1 108 ? 3.531 27.672 10.148 1 96 108 ASN B C 1
ATOM 2517 O O . ASN B 1 108 ? 3.854 28.547 10.961 1 96 108 ASN B O 1
ATOM 2521 N N . GLU B 1 109 ? 2.428 27.844 9.414 1 94.69 109 GLU B N 1
ATOM 2522 C CA . GLU B 1 109 ? 1.607 29.047 9.375 1 94.69 109 GLU B CA 1
ATOM 2523 C C . GLU B 1 109 ? 0.503 29 10.422 1 94.69 109 GLU B C 1
ATOM 2525 O O . GLU B 1 109 ? -0.402 28.156 10.344 1 94.69 109 GLU B O 1
ATOM 2530 N N . PRO B 1 110 ? 0.497 29.922 11.32 1 95.44 110 PRO B N 1
ATOM 2531 C CA . PRO B 1 110 ? -0.483 29.891 12.406 1 95.44 110 PRO B CA 1
ATOM 2532 C C . PRO B 1 110 ? -1.924 29.969 11.906 1 95.44 110 PRO B C 1
ATOM 2534 O O . PRO B 1 110 ? -2.816 29.344 12.492 1 95.44 110 PRO B O 1
ATOM 2537 N N . THR B 1 111 ? -2.127 30.75 10.891 1 94.38 111 THR B N 1
ATOM 2538 C CA . THR B 1 111 ? -3.482 30.891 10.375 1 94.38 111 THR B CA 1
ATOM 2539 C C . THR B 1 111 ? -4.004 29.562 9.836 1 94.38 111 THR B C 1
ATOM 2541 O O . THR B 1 111 ? -5.176 29.234 10.031 1 94.38 111 THR B O 1
ATOM 2544 N N . LYS B 1 112 ? -3.17 28.797 9.18 1 95.81 112 LYS B N 1
ATOM 2545 C CA . LYS B 1 112 ? -3.564 27.484 8.688 1 95.81 112 LYS B CA 1
ATOM 2546 C C . LYS B 1 112 ? -3.762 26.5 9.844 1 95.81 112 LYS B C 1
ATOM 2548 O O . LYS B 1 112 ? -4.699 25.703 9.836 1 95.81 112 LYS B O 1
ATOM 2553 N N . ALA B 1 113 ? -2.904 26.625 10.812 1 97.19 113 ALA B N 1
ATOM 2554 C CA . ALA B 1 113 ? -2.984 25.766 11.992 1 97.19 113 ALA B CA 1
ATOM 2555 C C . ALA B 1 113 ? -4.328 25.922 12.695 1 97.19 113 ALA B C 1
ATOM 2557 O O . ALA B 1 113 ? -4.953 24.938 13.086 1 97.19 113 ALA B O 1
ATOM 2558 N N . VAL B 1 114 ? -4.754 27.141 12.812 1 97.38 114 VAL B N 1
ATOM 2559 C CA . VAL B 1 114 ? -6.016 27.438 13.492 1 97.38 114 VAL B CA 1
ATOM 2560 C C . VAL B 1 114 ? -7.172 26.797 12.727 1 97.38 114 VAL B C 1
ATOM 2562 O O . VAL B 1 114 ? -8.047 26.172 13.328 1 97.38 114 VAL B O 1
ATOM 2565 N N . LYS B 1 115 ? -7.133 26.922 11.445 1 96.94 115 LYS B N 1
ATOM 2566 C CA . LYS B 1 115 ? -8.195 26.359 10.617 1 96.94 115 LYS B CA 1
ATOM 2567 C C . LYS B 1 115 ? -8.164 24.844 10.625 1 96.94 115 LYS B C 1
ATOM 2569 O O . LYS B 1 115 ? -9.211 24.188 10.664 1 96.94 115 LYS B O 1
ATOM 2574 N N . ALA B 1 116 ? -6.992 24.297 10.586 1 98.06 116 ALA B N 1
ATOM 2575 C CA . ALA B 1 116 ? -6.859 22.844 10.648 1 98.06 116 ALA B CA 1
ATOM 2576 C C . ALA B 1 116 ? -7.488 22.281 11.922 1 98.06 116 ALA B C 1
ATOM 2578 O O . ALA B 1 116 ? -8.266 21.328 11.867 1 98.06 116 ALA B O 1
ATOM 2579 N N . ARG B 1 117 ? -7.211 22.938 13.062 1 98.19 117 ARG B N 1
ATOM 2580 C CA . ARG B 1 117 ? -7.777 22.5 14.336 1 98.19 117 ARG B CA 1
ATOM 2581 C C . ARG B 1 117 ? -9.297 22.594 14.32 1 98.19 117 ARG B C 1
ATOM 2583 O O . ARG B 1 117 ? -9.984 21.719 14.852 1 98.19 117 ARG B O 1
ATOM 2590 N N . LYS B 1 118 ? -9.758 23.625 13.75 1 98 118 LYS B N 1
ATOM 2591 C CA . LYS B 1 118 ? -11.203 23.781 13.641 1 98 118 LYS B CA 1
ATOM 2592 C C . LYS B 1 118 ? -11.82 22.641 12.836 1 98 118 LYS B C 1
ATOM 2594 O O . LYS B 1 118 ? -12.844 22.094 13.234 1 98 118 LYS B O 1
ATOM 2599 N N . TYR B 1 119 ? -11.234 22.297 11.703 1 98.12 119 TYR B N 1
ATOM 2600 C CA . TYR B 1 119 ? -11.75 21.219 10.867 1 98.12 119 TYR B CA 1
ATOM 2601 C C . TYR B 1 119 ? -11.648 19.875 11.578 1 98.12 119 TYR B C 1
ATOM 2603 O O . TYR B 1 119 ? -12.547 19.047 11.461 1 98.12 119 TYR B O 1
ATOM 2611 N N . TRP B 1 120 ? -10.57 19.672 12.352 1 98.56 120 TRP B N 1
ATOM 2612 C CA . TRP B 1 120 ? -10.414 18.406 13.07 1 98.56 120 TRP B CA 1
ATOM 2613 C C . TRP B 1 120 ? -11.461 18.281 14.18 1 98.56 120 TRP B C 1
ATOM 2615 O O . TRP B 1 120 ? -11.992 17.203 14.414 1 98.56 120 TRP B O 1
ATOM 2625 N N . SER B 1 121 ? -11.734 19.422 14.781 1 98.25 121 SER B N 1
ATOM 2626 C CA . SER B 1 121 ? -12.805 19.438 15.773 1 98.25 121 SER B CA 1
ATOM 2627 C C . SER B 1 121 ? -14.156 19.109 15.133 1 98.25 121 SER B C 1
ATOM 2629 O O . SER B 1 121 ? -14.945 18.344 15.695 1 98.25 121 SER B O 1
ATOM 2631 N N . GLN B 1 122 ? -14.375 19.609 13.969 1 98.25 122 GLN B N 1
ATOM 2632 C CA . GLN B 1 122 ? -15.609 19.344 13.234 1 98.25 122 GLN B CA 1
ATOM 2633 C C . GLN B 1 122 ? -15.695 17.875 12.812 1 98.25 122 GLN B C 1
ATOM 2635 O O . GLN B 1 122 ? -16.781 17.312 12.75 1 98.25 122 GLN B O 1
ATOM 2640 N N . ALA B 1 123 ? -14.586 17.266 12.508 1 97.69 123 ALA B N 1
ATOM 2641 C CA . ALA B 1 123 ? -14.562 15.859 12.102 1 97.69 123 ALA B CA 1
ATOM 2642 C C . ALA B 1 123 ? -15.023 14.953 13.242 1 97.69 123 ALA B C 1
ATOM 2644 O O . ALA B 1 123 ? -15.602 13.891 13 1 97.69 123 ALA B O 1
ATOM 2645 N N . GLY B 1 124 ? -14.648 15.367 14.539 1 96.56 124 GLY B N 1
ATOM 2646 C CA . GLY B 1 124 ? -15.102 14.633 15.711 1 96.56 124 GLY B CA 1
ATOM 2647 C C . GLY B 1 124 ? -13.977 14.281 16.672 1 96.56 124 GLY B C 1
ATOM 2648 O O . GLY B 1 124 ? -12.828 14.133 16.25 1 96.56 124 GLY B O 1
ATOM 2649 N N . ASP B 1 125 ? -14.344 14 17.922 1 94.94 125 ASP B N 1
ATOM 2650 C CA . ASP B 1 125 ? -13.383 13.734 18.984 1 94.94 125 ASP B CA 1
ATOM 2651 C C . ASP B 1 125 ? -12.602 12.445 18.703 1 94.94 125 ASP B C 1
ATOM 2653 O O . ASP B 1 125 ? -11.43 12.336 19.062 1 94.94 125 ASP B O 1
ATOM 2657 N N . ASP B 1 126 ? -13.25 11.594 18.078 1 92.81 126 ASP B N 1
ATOM 2658 C CA . ASP B 1 126 ? -12.648 10.297 17.797 1 92.81 126 ASP B CA 1
ATOM 2659 C C . ASP B 1 126 ? -11.508 10.422 16.797 1 92.81 126 ASP B C 1
ATOM 2661 O O . ASP B 1 126 ? -10.68 9.523 16.672 1 92.81 126 ASP B O 1
ATOM 2665 N N . ILE B 1 127 ? -11.438 11.539 16.078 1 94.88 127 ILE B N 1
ATOM 2666 C CA . ILE B 1 127 ? -10.359 11.828 15.141 1 94.88 127 ILE B CA 1
ATOM 2667 C C . ILE B 1 127 ? -9.383 12.82 15.773 1 94.88 127 ILE B C 1
ATOM 2669 O O . ILE B 1 127 ? -8.172 12.586 15.773 1 94.88 127 ILE B O 1
ATOM 2673 N N . GLU B 1 128 ? -9.93 13.852 16.359 1 97.69 128 GLU B N 1
ATOM 2674 C CA . GLU B 1 128 ? -9.133 14.961 16.859 1 97.69 128 GLU B CA 1
ATOM 2675 C C . GLU B 1 128 ? -8.148 14.5 17.938 1 97.69 128 GLU B C 1
ATOM 2677 O O . GLU B 1 128 ? -7.008 14.961 17.984 1 97.69 128 GLU B O 1
ATOM 2682 N N . LYS B 1 129 ? -8.562 13.594 18.766 1 97.75 129 LYS B N 1
ATOM 2683 C CA . LYS B 1 129 ? -7.758 13.188 19.906 1 97.75 129 LYS B CA 1
ATOM 2684 C C . LYS B 1 129 ? -6.496 12.445 19.469 1 97.75 129 LYS B C 1
ATOM 2686 O O . LYS B 1 129 ? -5.578 12.242 20.266 1 97.75 129 LYS B O 1
ATOM 2691 N N . PHE B 1 130 ? -6.426 12.039 18.219 1 98.5 130 PHE B N 1
ATOM 2692 C CA . PHE B 1 130 ? -5.266 11.312 17.719 1 98.5 130 PHE B CA 1
ATOM 2693 C C . PHE B 1 130 ? -4.293 12.25 17.031 1 98.5 130 PHE B C 1
ATOM 2695 O O . PHE B 1 130 ? -3.219 11.828 16.594 1 98.5 130 PHE B O 1
ATOM 2702 N N . ILE B 1 131 ? -4.633 13.531 16.953 1 98.81 131 ILE B N 1
ATOM 2703 C CA . ILE B 1 131 ? -3.807 14.469 16.188 1 98.81 131 ILE B CA 1
ATOM 2704 C C . ILE B 1 131 ? -3.055 15.383 17.156 1 98.81 131 ILE B C 1
ATOM 2706 O O . ILE B 1 131 ? -3.66 16 18.031 1 98.81 131 ILE B O 1
ATOM 2710 N N . GLU B 1 132 ? -1.847 15.422 17.062 1 98.81 132 GLU B N 1
ATOM 2711 C CA . GLU B 1 132 ? -0.989 16.438 17.672 1 98.81 132 GLU B CA 1
ATOM 2712 C C . GLU B 1 132 ? -0.426 17.391 16.625 1 98.81 132 GLU B C 1
ATOM 2714 O O . GLU B 1 132 ? 0.303 16.969 15.719 1 98.81 132 GLU B O 1
ATOM 2719 N N . LEU B 1 133 ? -0.787 18.609 16.719 1 98.69 133 LEU B N 1
ATOM 2720 C CA . LEU B 1 133 ? -0.252 19.609 15.805 1 98.69 133 LEU B CA 1
ATOM 2721 C C . LEU B 1 133 ? 0.985 20.281 16.391 1 98.69 133 LEU B C 1
ATOM 2723 O O . LEU B 1 133 ? 0.95 20.781 17.516 1 98.69 133 LEU B O 1
ATOM 2727 N N . ARG B 1 134 ? 1.975 20.234 15.664 1 98.75 134 ARG B N 1
ATOM 2728 C CA . ARG B 1 134 ? 3.191 20.969 16.016 1 98.75 134 ARG B CA 1
ATOM 2729 C C . ARG B 1 134 ? 3.377 22.188 15.102 1 98.75 134 ARG B C 1
ATOM 2731 O O . ARG B 1 134 ? 3.721 22.031 13.93 1 98.75 134 ARG B O 1
ATOM 2738 N N . GLU B 1 135 ? 3.211 23.312 15.672 1 98 135 GLU B N 1
ATOM 2739 C CA . GLU B 1 135 ? 3.279 24.578 14.938 1 98 135 GLU B CA 1
ATOM 2740 C C . GLU B 1 135 ? 4.699 25.125 14.914 1 98 135 GLU B C 1
ATOM 2742 O O . GLU B 1 135 ? 5.402 25.078 15.93 1 98 135 GLU B O 1
ATOM 2747 N N . GLY B 1 136 ? 5.125 25.547 13.766 1 97.38 136 GLY B N 1
ATOM 2748 C CA . GLY B 1 136 ? 6.457 26.109 13.602 1 97.38 136 GLY B CA 1
ATOM 2749 C C . GLY B 1 136 ? 7.293 25.375 12.578 1 97.38 136 GLY B C 1
ATOM 2750 O O . GLY B 1 136 ? 6.777 24.547 11.828 1 97.38 136 GLY B O 1
ATOM 2751 N N . ASP B 1 137 ? 8.539 25.719 12.492 1 97.38 137 ASP B N 1
ATOM 2752 C CA . ASP B 1 137 ? 9.477 25.047 11.594 1 97.38 137 ASP B CA 1
ATOM 2753 C C . ASP B 1 137 ? 9.641 23.578 11.961 1 97.38 137 ASP B C 1
ATOM 2755 O O . ASP B 1 137 ? 10.156 23.25 13.039 1 97.38 137 ASP B O 1
ATOM 2759 N N . LEU B 1 138 ? 9.172 22.688 11.062 1 98.12 138 LEU B N 1
ATOM 2760 C CA . LEU B 1 138 ? 9.164 21.266 11.383 1 98.12 138 LEU B CA 1
ATOM 2761 C C . LEU B 1 138 ? 10.578 20.766 11.625 1 98.12 138 LEU B C 1
ATOM 2763 O O . LEU B 1 138 ? 10.773 19.75 12.312 1 98.12 138 LEU B O 1
ATOM 2767 N N . ARG B 1 139 ? 11.664 21.469 11.109 1 98.25 139 ARG B N 1
ATOM 2768 C CA . ARG B 1 139 ? 13.047 21.094 11.367 1 98.25 139 ARG B CA 1
ATOM 2769 C C . ARG B 1 139 ? 13.383 21.219 12.844 1 98.25 139 ARG B C 1
ATOM 2771 O O . ARG B 1 139 ? 14.305 20.547 13.336 1 98.25 139 ARG B O 1
ATOM 2778 N N . GLU B 1 140 ? 12.656 22.078 13.508 1 98.38 140 GLU B N 1
ATOM 2779 C CA . GLU B 1 140 ? 12.836 22.266 14.945 1 98.38 140 GLU B CA 1
ATOM 2780 C C . GLU B 1 140 ? 11.836 21.406 15.734 1 98.38 140 GLU B C 1
ATOM 2782 O O . GLU B 1 140 ? 12.211 20.719 16.688 1 98.38 140 GLU B O 1
ATOM 2787 N N . THR B 1 141 ? 10.57 21.391 15.367 1 98.25 141 THR B N 1
ATOM 2788 C CA . THR B 1 141 ? 9.516 20.781 16.172 1 98.25 141 THR B CA 1
ATOM 2789 C C . THR B 1 141 ? 9.617 19.266 16.156 1 98.25 141 THR B C 1
ATOM 2791 O O . THR B 1 141 ? 9.117 18.578 17.047 1 98.25 141 THR B O 1
ATOM 2794 N N . LEU B 1 142 ? 10.266 18.656 15.156 1 98.56 142 LEU B N 1
ATOM 2795 C CA . LEU B 1 142 ? 10.359 17.203 15.039 1 98.56 142 LEU B CA 1
ATOM 2796 C C . LEU B 1 142 ? 11.648 16.688 15.672 1 98.56 142 LEU B C 1
ATOM 2798 O O . LEU B 1 142 ? 11.906 15.484 15.664 1 98.56 142 LEU B O 1
ATOM 2802 N N . LYS B 1 143 ? 12.445 17.578 16.25 1 97.75 143 LYS B N 1
ATOM 2803 C CA . LYS B 1 143 ? 13.727 17.188 16.828 1 97.75 143 LYS B CA 1
ATOM 2804 C C . LYS B 1 143 ? 13.523 16.344 18.094 1 97.75 143 LYS B C 1
ATOM 2806 O O . LYS B 1 143 ? 14.383 15.539 18.453 1 97.75 143 LYS B O 1
ATOM 2811 N N . THR B 1 144 ? 12.375 16.578 18.703 1 96.31 144 THR B N 1
ATOM 2812 C CA . THR B 1 144 ? 12.211 15.945 20 1 96.31 144 THR B CA 1
ATOM 2813 C C . THR B 1 144 ? 10.828 15.312 20.125 1 96.31 144 THR B C 1
ATOM 2815 O O . THR B 1 144 ? 9.93 15.609 19.328 1 96.31 144 THR B O 1
ATOM 2818 N N . ASP B 1 145 ? 10.695 14.383 21.031 1 97.44 145 ASP B N 1
ATOM 2819 C CA . ASP B 1 145 ? 9.438 13.82 21.5 1 97.44 145 ASP B CA 1
ATOM 2820 C C . ASP B 1 145 ? 8.711 13.07 20.391 1 97.44 145 ASP B C 1
ATOM 2822 O O . ASP B 1 145 ? 7.488 13.148 20.266 1 97.44 145 ASP B O 1
ATOM 2826 N N . LEU B 1 146 ? 9.461 12.531 19.453 1 98.12 146 LEU B N 1
ATOM 2827 C CA . LEU B 1 146 ? 8.859 11.594 18.516 1 98.12 146 LEU B CA 1
ATOM 2828 C C . LEU B 1 146 ? 8.539 10.266 19.188 1 98.12 146 LEU B C 1
ATOM 2830 O O . LEU B 1 146 ? 9.18 9.898 20.172 1 98.12 146 LEU B O 1
ATOM 2834 N N . PRO B 1 147 ? 7.523 9.641 18.656 1 98 147 PRO B N 1
ATOM 2835 C CA . PRO B 1 147 ? 7.289 8.289 19.172 1 98 147 PRO B CA 1
ATOM 2836 C C . PRO B 1 147 ? 8.5 7.375 19.016 1 98 147 PRO B C 1
ATOM 2838 O O . PRO B 1 147 ? 9.344 7.613 18.141 1 98 147 PRO B O 1
ATOM 2841 N N . GLU B 1 148 ? 8.57 6.363 19.859 1 97.25 148 GLU B N 1
ATOM 2842 C CA . GLU B 1 148 ? 9.672 5.41 19.781 1 97.25 148 GLU B CA 1
ATOM 2843 C C . GLU B 1 148 ? 9.75 4.766 18.406 1 97.25 148 GLU B C 1
ATOM 2845 O O . GLU B 1 148 ? 10.836 4.418 17.938 1 97.25 148 GLU B O 1
ATOM 2850 N N . GLN B 1 149 ? 8.586 4.645 17.859 1 97.94 149 GLN B N 1
ATOM 2851 C CA . GLN B 1 149 ? 8.5 4.07 16.516 1 97.94 149 GLN B CA 1
ATOM 2852 C C . GLN B 1 149 ? 7.551 4.871 15.641 1 97.94 149 GLN B C 1
ATOM 2854 O O . GLN B 1 149 ? 6.477 5.281 16.078 1 97.94 149 GLN B O 1
ATOM 2859 N N . VAL B 1 150 ? 8.023 5.133 14.43 1 98.88 150 VAL B N 1
ATOM 2860 C CA . VAL B 1 150 ? 7.188 5.766 13.414 1 98.88 150 VAL B CA 1
ATOM 2861 C C . VAL B 1 150 ? 6.906 4.777 12.281 1 98.88 150 VAL B C 1
ATOM 2863 O O . VAL B 1 150 ? 7.836 4.254 11.664 1 98.88 150 VAL B O 1
ATOM 2866 N N . ASP B 1 151 ? 5.613 4.547 12.023 1 98.94 151 ASP B N 1
ATOM 2867 C CA . ASP B 1 151 ? 5.203 3.562 11.031 1 98.94 151 ASP B CA 1
ATOM 2868 C C . ASP B 1 151 ? 5.156 4.18 9.633 1 98.94 151 ASP B C 1
ATOM 2870 O O . ASP B 1 151 ? 5.328 3.482 8.633 1 98.94 151 ASP B O 1
ATOM 2874 N N . PHE B 1 152 ? 4.836 5.5 9.609 1 98.94 152 PHE B N 1
ATOM 2875 C CA . PHE B 1 152 ? 4.484 6.113 8.336 1 98.94 152 PHE B CA 1
ATOM 2876 C C . PHE B 1 152 ? 4.824 7.598 8.336 1 98.94 152 PHE B C 1
ATOM 2878 O O . PHE B 1 152 ? 4.613 8.289 9.336 1 98.94 152 PHE B O 1
ATOM 2885 N N . LEU B 1 153 ? 5.379 8.078 7.234 1 99 153 LEU B N 1
ATOM 2886 C CA . LEU B 1 153 ? 5.688 9.484 7.012 1 99 153 LEU B CA 1
ATOM 2887 C C . LEU B 1 153 ? 5.098 9.969 5.691 1 99 153 LEU B C 1
ATOM 2889 O O . LEU B 1 153 ? 5.406 9.422 4.629 1 99 153 LEU B O 1
ATOM 2893 N N . LEU B 1 154 ? 4.211 10.938 5.773 1 98.94 154 LEU B N 1
ATOM 2894 C CA . LEU B 1 154 ? 3.711 11.609 4.578 1 98.94 154 LEU B CA 1
ATOM 2895 C C . LEU B 1 154 ? 4.484 12.898 4.32 1 98.94 154 LEU B C 1
ATOM 2897 O O . LEU B 1 154 ? 4.535 13.781 5.18 1 98.94 154 LEU B O 1
ATOM 2901 N N . LEU B 1 155 ? 5.098 12.953 3.178 1 98.69 155 LEU B N 1
ATOM 2902 C CA . LEU B 1 155 ? 5.777 14.156 2.715 1 98.69 155 LEU B CA 1
ATOM 2903 C C . LEU B 1 155 ? 4.934 14.891 1.674 1 98.69 155 LEU B C 1
ATOM 2905 O O . LEU B 1 155 ? 4.984 14.562 0.487 1 98.69 155 LEU B O 1
ATOM 2909 N N . ASP B 1 156 ? 4.176 15.82 2.016 1 95.44 156 ASP B N 1
ATOM 2910 C CA . ASP B 1 156 ? 3.408 16.734 1.18 1 95.44 156 ASP B CA 1
ATOM 2911 C C . ASP B 1 156 ? 3.689 18.188 1.559 1 95.44 156 ASP B C 1
ATOM 2913 O O . ASP B 1 156 ? 2.777 18.922 1.956 1 95.44 156 ASP B O 1
ATOM 2917 N N . ILE B 1 157 ? 4.922 18.562 1.374 1 93.56 157 ILE B N 1
ATOM 2918 C CA . ILE B 1 157 ? 5.473 19.828 1.857 1 93.56 157 ILE B CA 1
ATOM 2919 C C . ILE B 1 157 ? 6.375 20.438 0.789 1 93.56 157 ILE B C 1
ATOM 2921 O O . ILE B 1 157 ? 6.555 19.859 -0.288 1 93.56 157 ILE B O 1
ATOM 2925 N N . TRP B 1 158 ? 6.844 21.656 1.082 1 91.5 158 TRP B N 1
ATOM 2926 C CA . TRP B 1 158 ? 7.871 22.219 0.214 1 91.5 158 TRP B CA 1
ATOM 2927 C C . TRP B 1 158 ? 9.016 21.234 0.003 1 91.5 158 TRP B C 1
ATOM 2929 O O . TRP B 1 158 ? 9.57 20.719 0.967 1 91.5 158 TRP B O 1
ATOM 2939 N N . THR B 1 159 ? 9.344 21.062 -1.255 1 94.62 159 THR B N 1
ATOM 2940 C CA . THR B 1 159 ? 10.211 19.953 -1.639 1 94.62 159 THR B CA 1
ATOM 2941 C C . THR B 1 159 ? 11.547 20.031 -0.916 1 94.62 159 THR B C 1
ATOM 2943 O O . THR B 1 159 ? 12.117 19.016 -0.53 1 94.62 159 THR B O 1
ATOM 2946 N N . PRO B 1 160 ? 12.141 21.188 -0.646 1 94.19 160 PRO B N 1
ATOM 2947 C CA . PRO B 1 160 ? 13.438 21.219 0.039 1 94.19 160 PRO B CA 1
ATOM 2948 C C . PRO B 1 160 ? 13.359 20.703 1.474 1 94.19 160 PRO B C 1
ATOM 2950 O O . PRO B 1 160 ? 14.383 20.375 2.074 1 94.19 160 PRO B O 1
ATOM 2953 N N . LEU B 1 161 ? 12.18 20.609 2.041 1 96.56 161 LEU B N 1
ATOM 2954 C CA . LEU B 1 161 ? 12.023 20.172 3.424 1 96.56 161 LEU B CA 1
ATOM 2955 C C . LEU B 1 161 ? 11.805 18.656 3.498 1 96.56 161 LEU B C 1
ATOM 2957 O O . LEU B 1 161 ? 11.836 18.078 4.586 1 96.56 161 LEU B O 1
ATOM 2961 N N . ALA B 1 162 ? 11.633 18.031 2.357 1 97.94 162 ALA B N 1
ATOM 2962 C CA . ALA B 1 162 ? 11.297 16.609 2.334 1 97.94 162 ALA B CA 1
ATOM 2963 C C . ALA B 1 162 ? 12.43 15.766 2.924 1 97.94 162 ALA B C 1
ATOM 2965 O O . ALA B 1 162 ? 12.211 15.008 3.871 1 97.94 162 ALA B O 1
ATOM 2966 N N . LEU B 1 163 ? 13.648 15.953 2.42 1 98.69 163 LEU B N 1
ATOM 2967 C CA . LEU B 1 163 ? 14.758 15.109 2.857 1 98.69 163 LEU B CA 1
ATOM 2968 C C . LEU B 1 163 ? 15.125 15.414 4.305 1 98.69 163 LEU B C 1
ATOM 2970 O O . LEU B 1 163 ? 15.289 14.5 5.113 1 98.69 163 LEU B O 1
ATOM 2974 N N . PRO B 1 164 ? 15.242 16.703 4.738 1 98.62 164 PRO B N 1
ATOM 2975 C CA . PRO B 1 164 ? 15.523 16.969 6.148 1 98.62 164 PRO B CA 1
ATOM 2976 C C . PRO B 1 164 ? 14.484 16.344 7.082 1 98.62 164 PRO B C 1
ATOM 2978 O O . PRO B 1 164 ? 14.828 15.867 8.164 1 98.62 164 PRO B O 1
ATOM 2981 N N . THR B 1 165 ? 13.219 16.328 6.672 1 98.81 165 THR B N 1
ATOM 2982 C CA . THR B 1 165 ? 12.172 15.727 7.488 1 98.81 165 THR B CA 1
ATOM 2983 C C . THR B 1 165 ? 12.391 14.227 7.625 1 98.81 165 THR B C 1
ATOM 2985 O O . THR B 1 165 ? 12.344 13.68 8.734 1 98.81 165 THR B O 1
ATOM 2988 N N . LEU B 1 166 ? 12.664 13.578 6.488 1 98.88 166 LEU B N 1
ATOM 2989 C CA . LEU B 1 166 ? 12.914 12.141 6.523 1 98.88 166 LEU B CA 1
ATOM 2990 C C . LEU B 1 166 ? 14.078 11.812 7.449 1 98.88 166 LEU B C 1
ATOM 2992 O O . LEU B 1 166 ? 14.008 10.875 8.242 1 98.88 166 LEU B O 1
ATOM 2996 N N . LYS B 1 167 ? 15.117 12.602 7.41 1 98.69 167 LYS B N 1
ATOM 2997 C CA . LYS B 1 167 ? 16.312 12.344 8.203 1 98.69 167 LYS B CA 1
ATOM 2998 C C . LYS B 1 167 ? 16.016 12.469 9.695 1 98.69 167 LYS B C 1
ATOM 3000 O O . LYS B 1 167 ? 16.609 11.758 10.516 1 98.69 167 LYS B O 1
ATOM 3005 N N . LEU B 1 168 ? 15.109 13.344 10.086 1 98.69 168 LEU B N 1
ATOM 3006 C CA . LEU B 1 168 ? 14.727 13.523 11.484 1 98.69 168 LEU B CA 1
ATOM 3007 C C . LEU B 1 168 ? 13.883 12.344 11.969 1 98.69 168 LEU B C 1
ATOM 3009 O O . LEU B 1 168 ? 13.984 11.938 13.125 1 98.69 168 LEU B O 1
ATOM 3013 N N . VAL B 1 169 ? 13.102 11.75 11.062 1 98.81 169 VAL B N 1
ATOM 3014 C CA . VAL B 1 169 ? 12.102 10.75 11.438 1 98.81 169 VAL B CA 1
ATOM 3015 C C . VAL B 1 169 ? 12.703 9.352 11.32 1 98.81 169 VAL B C 1
ATOM 3017 O O . VAL B 1 169 ? 12.359 8.453 12.102 1 98.81 169 VAL B O 1
ATOM 3020 N N . LYS B 1 170 ? 13.641 9.156 10.445 1 98.69 170 LYS B N 1
ATOM 3021 C CA . LYS B 1 170 ? 14.164 7.859 10.039 1 98.69 170 LYS B CA 1
ATOM 3022 C C . LYS B 1 170 ? 14.695 7.082 11.234 1 98.69 170 LYS B C 1
ATOM 3024 O O . LYS B 1 170 ? 14.5 5.867 11.336 1 98.69 170 LYS B O 1
ATOM 3029 N N . PRO B 1 171 ? 15.398 7.734 12.227 1 98.31 171 PRO B N 1
ATOM 3030 C CA . PRO B 1 171 ? 15.93 6.973 13.359 1 98.31 171 PRO B CA 1
ATOM 3031 C C . PRO B 1 171 ? 14.844 6.227 14.133 1 98.31 171 PRO B C 1
ATOM 3033 O O . PRO B 1 171 ? 15.141 5.32 14.914 1 98.31 171 PRO B O 1
ATOM 3036 N N . ARG B 1 172 ? 13.57 6.602 13.93 1 98.62 172 ARG B N 1
ATOM 3037 C CA . ARG B 1 172 ? 12.453 5.98 14.633 1 98.62 172 ARG B CA 1
ATOM 3038 C C . ARG B 1 172 ? 11.758 4.941 13.758 1 98.62 172 ARG B C 1
ATOM 3040 O O . ARG B 1 172 ? 10.727 4.387 14.141 1 98.62 172 ARG B O 1
ATOM 3047 N N . MET B 1 173 ? 12.305 4.676 12.609 1 98.56 173 MET B N 1
ATOM 3048 C CA . MET B 1 173 ? 11.688 3.734 11.68 1 98.56 173 MET B CA 1
ATOM 3049 C C . MET B 1 173 ? 12.266 2.336 11.852 1 98.56 173 MET B C 1
ATOM 3051 O O . MET B 1 173 ? 13.469 2.18 12.055 1 98.56 173 MET B O 1
ATOM 3055 N N . LYS B 1 174 ? 11.43 1.378 11.867 1 98.25 174 LYS B N 1
ATOM 3056 C CA . LYS B 1 174 ? 11.781 -0.036 11.781 1 98.25 174 LYS B CA 1
ATOM 3057 C C . LYS B 1 174 ? 11.406 -0.613 10.414 1 98.25 174 LYS B C 1
ATOM 3059 O O . LYS B 1 174 ? 10.633 -0.009 9.672 1 98.25 174 LYS B O 1
ATOM 3064 N N . PRO B 1 175 ? 11.992 -1.728 10.07 1 98.19 175 PRO B N 1
ATOM 3065 C CA . PRO B 1 175 ? 11.625 -2.305 8.781 1 98.19 175 PRO B CA 1
ATOM 3066 C C . PRO B 1 175 ? 10.117 -2.414 8.586 1 98.19 175 PRO B C 1
ATOM 3068 O O . PRO B 1 175 ? 9.406 -2.885 9.477 1 98.19 175 PRO B O 1
ATOM 3071 N N . GLY B 1 176 ? 9.68 -1.968 7.469 1 98.62 176 GLY B N 1
ATOM 3072 C CA . GLY B 1 176 ? 8.258 -1.896 7.164 1 98.62 176 GLY B CA 1
ATOM 3073 C C . GLY B 1 176 ? 7.711 -0.481 7.195 1 98.62 176 GLY B C 1
ATOM 3074 O O . GLY B 1 176 ? 6.664 -0.201 6.6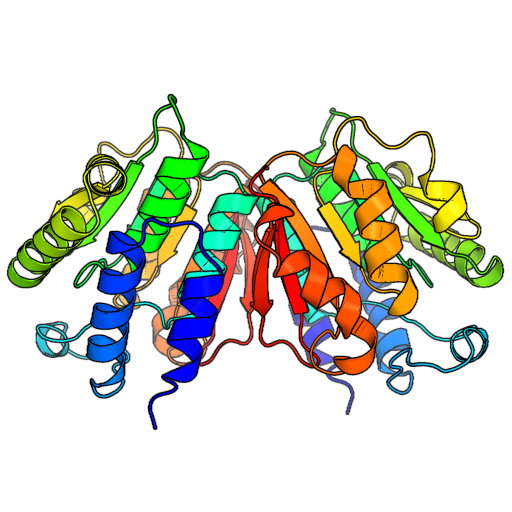05 1 98.62 176 GLY B O 1
ATOM 3075 N N . ALA B 1 177 ? 8.414 0.399 7.957 1 98.94 177 ALA B N 1
ATOM 3076 C CA . ALA B 1 177 ? 8 1.8 7.941 1 98.94 177 ALA B CA 1
ATOM 3077 C C . ALA B 1 177 ? 7.973 2.348 6.52 1 98.94 177 ALA B C 1
ATOM 3079 O O . ALA B 1 177 ? 8.844 2.025 5.707 1 98.94 177 ALA B O 1
ATOM 3080 N N . THR B 1 178 ? 6.98 3.211 6.23 1 98.94 178 THR B N 1
ATOM 3081 C CA . THR B 1 178 ? 6.727 3.605 4.848 1 98.94 178 THR B CA 1
ATOM 3082 C C . THR B 1 178 ? 6.68 5.125 4.719 1 98.94 178 THR B C 1
ATOM 3084 O O . THR B 1 178 ? 6.09 5.805 5.562 1 98.94 178 THR B O 1
ATOM 3087 N N . VAL B 1 179 ? 7.371 5.645 3.691 1 98.94 179 VAL B N 1
ATOM 3088 C CA . VAL B 1 179 ? 7.367 7.059 3.332 1 98.94 179 VAL B CA 1
ATOM 3089 C C . VAL B 1 179 ? 6.59 7.258 2.033 1 98.94 179 VAL B C 1
ATOM 3091 O O . VAL B 1 179 ? 6.844 6.574 1.038 1 98.94 179 VAL B O 1
ATOM 3094 N N . VAL B 1 180 ? 5.602 8.125 2.037 1 98.94 180 VAL B N 1
ATOM 3095 C CA . VAL B 1 180 ? 4.887 8.531 0.833 1 98.94 180 VAL B CA 1
ATOM 3096 C C . VAL B 1 180 ? 5.148 10.008 0.547 1 98.94 180 VAL B C 1
ATOM 3098 O O . VAL B 1 180 ? 5.035 10.844 1.44 1 98.94 180 VAL B O 1
ATOM 3101 N N . ALA B 1 181 ? 5.57 10.312 -0.632 1 98.75 181 ALA B N 1
ATOM 3102 C CA . ALA B 1 181 ? 5.812 11.688 -1.058 1 98.75 181 ALA B CA 1
ATOM 3103 C C . ALA B 1 181 ? 4.965 12.039 -2.275 1 98.75 181 ALA B C 1
ATOM 3105 O O . ALA B 1 181 ? 4.961 11.312 -3.271 1 98.75 181 ALA B O 1
ATOM 3106 N N . ASP B 1 182 ? 4.285 13.141 -2.184 1 97.38 182 ASP B N 1
ATOM 3107 C CA . ASP B 1 182 ? 3.346 13.539 -3.227 1 97.38 182 ASP B CA 1
ATOM 3108 C C . ASP B 1 182 ? 4.047 14.352 -4.312 1 97.38 182 ASP B C 1
ATOM 3110 O O . ASP B 1 182 ? 4.977 15.109 -4.027 1 97.38 182 ASP B O 1
ATOM 3114 N N . ASN B 1 183 ? 3.688 14.164 -5.566 1 96.62 183 ASN B N 1
ATOM 3115 C CA . ASN B 1 183 ? 4.012 14.945 -6.754 1 96.62 183 ASN B CA 1
ATOM 3116 C C . ASN B 1 183 ? 5.496 14.859 -7.098 1 96.62 183 ASN B C 1
ATOM 3118 O O . ASN B 1 183 ? 6.102 15.844 -7.523 1 96.62 183 ASN B O 1
ATOM 3122 N N . THR B 1 184 ? 6.066 13.703 -6.902 1 97.25 184 THR B N 1
ATOM 3123 C CA . THR B 1 184 ? 7.5 13.539 -7.109 1 97.25 184 THR B CA 1
ATOM 3124 C C . THR B 1 184 ? 7.84 13.578 -8.594 1 97.25 184 THR B C 1
ATOM 3126 O O . THR B 1 184 ? 8.984 13.836 -8.969 1 97.25 184 THR B O 1
ATOM 3129 N N . GLU B 1 185 ? 6.863 13.258 -9.477 1 96.19 185 GLU B N 1
ATOM 3130 C CA . GLU B 1 185 ? 7.105 13.359 -10.914 1 96.19 185 GLU B CA 1
ATOM 3131 C C . GLU B 1 185 ? 6.934 14.789 -11.398 1 96.19 185 GLU B C 1
ATOM 3133 O O . GLU B 1 185 ? 7.727 15.273 -12.211 1 96.19 185 GLU B O 1
ATOM 3138 N N . ALA B 1 186 ? 5.891 15.469 -10.977 1 94.62 186 ALA B N 1
ATOM 3139 C CA . ALA B 1 186 ? 5.617 16.844 -11.398 1 94.62 186 ALA B CA 1
ATOM 3140 C C . ALA B 1 186 ? 6.66 17.812 -10.852 1 94.62 186 ALA B C 1
ATOM 3142 O O . ALA B 1 186 ? 6.98 18.812 -11.477 1 94.62 186 ALA B O 1
ATOM 3143 N N . ALA B 1 187 ? 7.227 17.484 -9.664 1 95.38 187 ALA B N 1
ATOM 3144 C CA . ALA B 1 187 ? 8.211 18.344 -9.008 1 95.38 187 ALA B CA 1
ATOM 3145 C C . ALA B 1 187 ? 9.57 17.656 -8.922 1 95.38 187 ALA B C 1
ATOM 3147 O O . ALA B 1 187 ? 10.258 17.75 -7.902 1 95.38 187 ALA B O 1
ATOM 3148 N N . LYS B 1 188 ? 9.938 16.984 -9.938 1 95.81 188 LYS B N 1
ATOM 3149 C CA . LYS B 1 188 ? 11.125 16.141 -9.984 1 95.81 188 LYS B CA 1
ATOM 3150 C C . LYS B 1 188 ? 12.375 16.922 -9.578 1 95.81 188 LYS B C 1
ATOM 3152 O O . LYS B 1 188 ? 13.211 16.422 -8.828 1 95.81 188 LYS B O 1
ATOM 3157 N N . ALA B 1 189 ? 12.477 18.125 -10.07 1 95.94 189 ALA B N 1
ATOM 3158 C CA . ALA B 1 189 ? 13.664 18.922 -9.789 1 95.94 189 ALA B CA 1
ATOM 3159 C C . ALA B 1 189 ? 13.781 19.219 -8.297 1 95.94 189 ALA B C 1
ATOM 3161 O O . ALA B 1 189 ? 14.883 19.219 -7.738 1 95.94 189 ALA B O 1
ATOM 3162 N N . GLY B 1 190 ? 12.656 19.484 -7.648 1 95.81 190 GLY B N 1
ATOM 3163 C CA . GLY B 1 190 ? 12.648 19.797 -6.227 1 95.81 190 GLY B CA 1
ATOM 3164 C C . GLY B 1 190 ? 12.938 18.594 -5.348 1 95.81 190 GLY B C 1
ATOM 3165 O O . GLY B 1 190 ? 13.453 18.75 -4.234 1 95.81 190 GLY B O 1
ATOM 3166 N N . TYR B 1 191 ? 12.688 17.391 -5.863 1 97.38 191 TYR B N 1
ATOM 3167 C CA . TYR B 1 191 ? 12.82 16.188 -5.066 1 97.38 191 TYR B CA 1
ATOM 3168 C C . TYR B 1 191 ? 14.148 15.484 -5.348 1 97.38 191 TYR B C 1
ATOM 3170 O O . TYR B 1 191 ? 14.367 14.359 -4.902 1 97.38 191 TYR B O 1
ATOM 3178 N N . LYS B 1 192 ? 15.031 16.156 -6.027 1 97.5 192 LYS B N 1
ATOM 3179 C CA . LYS B 1 192 ? 16.281 15.531 -6.469 1 97.5 192 LYS B CA 1
ATOM 3180 C C . LYS B 1 192 ? 17.047 14.945 -5.285 1 97.5 192 LYS B C 1
ATOM 3182 O O . LYS B 1 192 ? 17.516 13.805 -5.344 1 97.5 192 LYS B O 1
ATOM 3187 N N . ASP B 1 193 ? 17.203 15.688 -4.188 1 98.19 193 ASP B N 1
ATOM 3188 C CA . ASP B 1 193 ? 17.984 15.234 -3.039 1 98.19 193 ASP B CA 1
ATOM 3189 C C . ASP B 1 193 ? 17.297 14.07 -2.33 1 98.19 193 ASP B C 1
ATOM 3191 O O . ASP B 1 193 ? 17.953 13.117 -1.908 1 98.19 193 ASP B O 1
ATOM 3195 N N . LEU B 1 194 ? 15.984 14.164 -2.176 1 98.69 194 LEU B N 1
ATOM 3196 C CA . LEU B 1 194 ? 15.242 13.07 -1.563 1 98.69 194 LEU B CA 1
ATOM 3197 C C . LEU B 1 194 ? 15.398 11.781 -2.375 1 98.69 194 LEU B C 1
ATOM 3199 O O . LEU B 1 194 ? 15.688 10.727 -1.816 1 98.69 194 LEU B O 1
ATOM 3203 N N . MET B 1 195 ? 15.242 11.914 -3.646 1 98.5 195 MET B N 1
ATOM 3204 C CA . MET B 1 195 ? 15.32 10.75 -4.531 1 98.5 195 MET B CA 1
ATOM 3205 C C . MET B 1 195 ? 16.703 10.117 -4.477 1 98.5 195 MET B C 1
ATOM 3207 O O . MET B 1 195 ? 16.828 8.891 -4.387 1 98.5 195 MET B O 1
ATOM 3211 N N . ALA B 1 196 ? 17.719 10.945 -4.547 1 98.56 196 ALA B N 1
ATOM 3212 C CA . ALA B 1 196 ? 19.078 10.43 -4.457 1 98.56 196 ALA B CA 1
ATOM 3213 C C . ALA B 1 196 ? 19.297 9.672 -3.15 1 98.56 196 ALA B C 1
ATOM 3215 O O . ALA B 1 196 ? 19.938 8.617 -3.137 1 98.56 196 ALA B O 1
ATOM 3216 N N . TYR B 1 197 ? 18.797 10.203 -2.059 1 98.81 197 TYR B N 1
ATOM 3217 C CA . TYR B 1 197 ? 18.922 9.578 -0.748 1 98.81 197 TYR B CA 1
ATOM 3218 C C . TYR B 1 197 ? 18.219 8.227 -0.718 1 98.81 197 TYR B C 1
ATOM 3220 O O . TYR B 1 197 ? 18.781 7.234 -0.25 1 98.81 197 TYR B O 1
ATOM 3228 N N . LEU B 1 198 ? 16.984 8.148 -1.242 1 98.75 198 LEU B N 1
ATOM 3229 C CA . LEU B 1 198 ? 16.172 6.934 -1.209 1 98.75 198 LEU B CA 1
ATOM 3230 C C . LEU B 1 198 ? 16.75 5.867 -2.133 1 98.75 198 LEU B C 1
ATOM 3232 O O . LEU B 1 198 ? 16.625 4.672 -1.86 1 98.75 198 LEU B O 1
ATOM 3236 N N . GLU B 1 199 ? 17.391 6.273 -3.186 1 98 199 GLU B N 1
ATOM 3237 C CA . GLU B 1 199 ? 17.922 5.344 -4.176 1 98 199 GLU B CA 1
ATOM 3238 C C . GLU B 1 199 ? 19.266 4.773 -3.732 1 98 199 GLU B C 1
ATOM 3240 O O . GLU B 1 199 ? 19.734 3.762 -4.266 1 98 199 GLU B O 1
ATOM 3245 N N . ASP B 1 200 ? 19.922 5.48 -2.824 1 97.94 200 ASP B N 1
ATOM 3246 C CA . ASP B 1 200 ? 21.156 4.949 -2.248 1 97.94 200 ASP B CA 1
ATOM 3247 C C . ASP B 1 200 ? 20.859 3.768 -1.328 1 97.94 200 ASP B C 1
ATOM 3249 O O . ASP B 1 200 ? 20.328 3.943 -0.231 1 97.94 200 ASP B O 1
ATOM 3253 N N . THR B 1 201 ? 21.281 2.59 -1.712 1 95.31 201 THR B N 1
ATOM 3254 C CA . THR B 1 201 ? 20.953 1.351 -1.014 1 95.31 201 THR B CA 1
ATOM 3255 C C . THR B 1 201 ? 21.516 1.371 0.409 1 95.31 201 THR B C 1
ATOM 3257 O O . THR B 1 201 ? 20.984 0.682 1.291 1 95.31 201 THR B O 1
ATOM 3260 N N . ALA B 1 202 ? 22.484 2.162 0.663 1 97 202 ALA B N 1
ATOM 3261 C CA . ALA B 1 202 ? 23.078 2.256 1.992 1 97 202 ALA B CA 1
ATOM 3262 C C . ALA B 1 202 ? 22.078 2.834 2.998 1 97 202 ALA B C 1
ATOM 3264 O O . ALA B 1 202 ? 22.25 2.666 4.207 1 97 202 ALA B O 1
ATOM 3265 N N . ASN B 1 203 ? 21.016 3.494 2.525 1 98.25 203 ASN B N 1
ATOM 3266 C CA . ASN B 1 203 ? 20.094 4.168 3.424 1 98.25 203 ASN B CA 1
ATOM 3267 C C . ASN B 1 203 ? 18.875 3.293 3.734 1 98.25 203 ASN B C 1
ATOM 3269 O O . ASN B 1 203 ? 18.016 3.672 4.531 1 98.25 203 ASN B O 1
ATOM 3273 N N . GLY B 1 204 ? 18.734 2.117 3.131 1 98.38 204 GLY B N 1
ATOM 3274 C CA . GLY B 1 204 ? 17.875 1.046 3.617 1 98.38 204 GLY B CA 1
ATOM 3275 C C . GLY B 1 204 ? 16.469 1.12 3.076 1 98.38 204 GLY B C 1
ATOM 3276 O O . GLY B 1 204 ? 15.555 0.507 3.629 1 98.38 204 GLY B O 1
ATOM 3277 N N . PHE B 1 205 ? 16.312 1.898 1.947 1 98.81 205 PHE B N 1
ATOM 3278 C CA . PHE B 1 205 ? 14.969 2.01 1.377 1 98.81 205 PHE B CA 1
ATOM 3279 C C . PHE B 1 205 ? 14.898 1.323 0.018 1 98.81 205 PHE B C 1
ATOM 3281 O O . PHE B 1 205 ? 15.906 1.23 -0.688 1 98.81 205 PHE B O 1
ATOM 3288 N N . LYS B 1 206 ? 13.766 0.812 -0.309 1 98.88 206 LYS B N 1
ATOM 3289 C CA . LYS B 1 206 ? 13.336 0.536 -1.676 1 98.88 206 LYS B CA 1
ATOM 3290 C C . LYS B 1 206 ? 12.07 1.314 -2.02 1 98.88 206 LYS B C 1
ATOM 3292 O O . LYS B 1 206 ? 11.273 1.636 -1.136 1 98.88 206 LYS B O 1
ATOM 3297 N N . LEU B 1 207 ? 11.961 1.66 -3.277 1 98.81 207 LEU B N 1
ATOM 3298 C CA . LEU B 1 207 ? 10.891 2.6 -3.592 1 98.81 207 LEU B CA 1
ATOM 3299 C C . LEU B 1 207 ? 10.32 2.33 -4.977 1 98.81 207 LEU B C 1
ATOM 3301 O O . LEU B 1 207 ? 10.938 1.636 -5.785 1 98.81 207 LEU B O 1
ATOM 3305 N N . THR B 1 208 ? 9.086 2.758 -5.227 1 98.69 208 THR B N 1
ATOM 3306 C CA . THR B 1 208 ? 8.43 2.861 -6.527 1 98.69 208 THR B CA 1
ATOM 3307 C C . THR B 1 208 ? 7.527 4.09 -6.582 1 98.69 208 THR B C 1
ATOM 3309 O O . THR B 1 208 ? 7.281 4.73 -5.562 1 98.69 208 THR B O 1
ATOM 3312 N N . THR B 1 209 ? 7.168 4.488 -7.754 1 98.56 209 THR B N 1
ATOM 3313 C CA . THR B 1 209 ? 6.246 5.605 -7.918 1 98.56 209 THR B CA 1
ATOM 3314 C C . THR B 1 209 ? 4.93 5.133 -8.531 1 98.56 209 THR B C 1
ATOM 3316 O O . THR B 1 209 ? 4.914 4.57 -9.625 1 98.56 209 THR B O 1
ATOM 3319 N N . LEU B 1 210 ? 3.871 5.297 -7.758 1 98.75 210 LEU B N 1
ATOM 3320 C CA . LEU B 1 210 ? 2.543 4.988 -8.273 1 98.75 210 LEU B CA 1
ATOM 3321 C C . LEU B 1 210 ? 2.113 6.008 -9.32 1 98.75 210 LEU B C 1
ATOM 3323 O O . LEU B 1 210 ? 2.355 7.207 -9.164 1 98.75 210 LEU B O 1
ATOM 3327 N N . PRO B 1 211 ? 1.452 5.551 -10.359 1 98 211 PRO B N 1
ATOM 3328 C CA . PRO B 1 211 ? 1.208 6.418 -11.516 1 98 211 PRO B CA 1
ATOM 3329 C C . PRO B 1 211 ? -0.015 7.312 -11.328 1 98 211 PRO B C 1
ATOM 3331 O O . PRO B 1 211 ? -0.827 7.453 -12.25 1 98 211 PRO B O 1
ATOM 3334 N N . TYR B 1 212 ? -0.184 7.922 -10.164 1 97.81 212 TYR B N 1
ATOM 3335 C CA . TYR B 1 212 ? -1.138 9.008 -9.953 1 97.81 212 TYR B CA 1
ATOM 3336 C C . TYR B 1 212 ? -0.695 10.266 -10.68 1 97.81 212 TYR B C 1
ATOM 3338 O O . TYR B 1 212 ? 0.48 10.414 -11.023 1 97.81 212 TYR B O 1
ATOM 3346 N N . SER B 1 213 ? -1.651 11.211 -10.906 1 94.88 213 SER B N 1
ATOM 3347 C CA . SER B 1 213 ? -1.288 12.508 -11.469 1 94.88 213 SER B CA 1
ATOM 3348 C C . SER B 1 213 ? -0.211 13.195 -10.633 1 94.88 213 SER B C 1
ATOM 3350 O O . SER B 1 213 ? -0.331 13.281 -9.406 1 94.88 213 SER B O 1
ATOM 3352 N N . GLY B 1 214 ? 0.909 13.578 -11.211 1 96.25 214 GLY B N 1
ATOM 3353 C CA . GLY B 1 214 ? 2.035 14.219 -10.555 1 96.25 214 GLY B CA 1
ATOM 3354 C C . GLY B 1 214 ? 2.963 13.234 -9.867 1 96.25 214 GLY B C 1
ATOM 3355 O O . GLY B 1 214 ? 4.039 13.609 -9.398 1 96.25 214 GLY B O 1
ATOM 3356 N N . GLY B 1 215 ? 2.576 11.984 -9.781 1 97.75 215 GLY B N 1
ATOM 3357 C CA . GLY B 1 215 ? 3.383 10.953 -9.141 1 97.75 215 GLY B CA 1
ATOM 3358 C C . GLY B 1 215 ? 3.135 10.836 -7.648 1 97.75 215 GLY B C 1
ATOM 3359 O O . GLY B 1 215 ? 2.908 11.844 -6.973 1 97.75 215 GLY B O 1
ATOM 3360 N N . LEU B 1 216 ? 3.127 9.68 -7.152 1 98.69 216 LEU B N 1
ATOM 3361 C CA . LEU B 1 216 ? 3.062 9.398 -5.723 1 98.69 216 LEU B CA 1
ATOM 3362 C C . LEU B 1 216 ? 4.098 8.352 -5.332 1 98.69 216 LEU B C 1
ATOM 3364 O O . LEU B 1 216 ? 3.895 7.152 -5.555 1 98.69 216 LEU B O 1
ATOM 3368 N N . LEU B 1 217 ? 5.176 8.828 -4.75 1 98.81 217 LEU B N 1
ATOM 3369 C CA . LEU B 1 217 ? 6.277 7.949 -4.383 1 98.81 217 LEU B CA 1
ATOM 3370 C C . LEU B 1 217 ? 5.941 7.156 -3.123 1 98.81 217 LEU B C 1
ATOM 3372 O O . LEU B 1 217 ? 5.395 7.707 -2.164 1 98.81 217 LEU B O 1
ATOM 3376 N N . VAL B 1 218 ? 6.234 5.867 -3.121 1 98.94 218 VAL B N 1
ATOM 3377 C CA . VAL B 1 218 ? 6.18 4.996 -1.951 1 98.94 218 VAL B CA 1
ATOM 3378 C C . VAL B 1 218 ? 7.559 4.387 -1.699 1 98.94 218 VAL B C 1
ATOM 3380 O O . VAL B 1 218 ? 8.117 3.717 -2.572 1 98.94 218 VAL B O 1
ATOM 3383 N N . ALA B 1 219 ? 8.148 4.664 -0.582 1 98.94 219 ALA B N 1
ATOM 3384 C CA . ALA B 1 219 ? 9.414 4.094 -0.149 1 98.94 219 ALA B CA 1
ATOM 3385 C C . ALA B 1 219 ? 9.258 3.312 1.152 1 98.94 219 ALA B C 1
ATOM 3387 O O . ALA B 1 219 ? 8.664 3.812 2.113 1 98.94 219 ALA B O 1
ATOM 3388 N N . VAL B 1 220 ? 9.734 2.086 1.199 1 98.94 220 VAL B N 1
ATOM 3389 C CA . VAL B 1 220 ? 9.641 1.237 2.383 1 98.94 220 VAL B CA 1
ATOM 3390 C C . VAL B 1 220 ? 11.031 1.036 2.986 1 98.94 220 VAL B C 1
ATOM 3392 O O . VAL B 1 220 ? 11.984 0.744 2.268 1 98.94 220 VAL B O 1
ATOM 3395 N N . TYR B 1 221 ? 11.109 1.28 4.277 1 98.88 221 TYR B N 1
ATOM 3396 C CA . TYR B 1 221 ? 12.352 1.044 5 1 98.88 221 TYR B CA 1
ATOM 3397 C C . TYR B 1 221 ? 12.578 -0.446 5.23 1 98.88 221 TYR B C 1
ATOM 3399 O O . TYR B 1 221 ? 11.742 -1.118 5.84 1 98.88 221 TYR B O 1
ATOM 3407 N N . LEU B 1 222 ? 13.648 -0.981 4.711 1 98 222 LEU B N 1
ATOM 3408 C CA . LEU B 1 222 ? 13.922 -2.412 4.797 1 98 222 LEU B CA 1
ATOM 3409 C C . LEU B 1 222 ? 14.961 -2.703 5.879 1 98 222 LEU B C 1
ATOM 3411 O O . LEU B 1 222 ? 15.203 -3.863 6.211 1 98 222 LEU B O 1
ATOM 3415 N N . GLY B 1 223 ? 15.531 -1.733 6.441 1 93.19 223 GLY B N 1
ATOM 3416 C CA . GLY B 1 223 ? 16.578 -1.891 7.434 1 93.19 223 GLY B CA 1
ATOM 3417 C C . GLY B 1 223 ? 17.969 -1.703 6.859 1 93.19 223 GLY B C 1
ATOM 3418 O O . GLY B 1 223 ? 18.188 -1.873 5.656 1 93.19 223 GLY B O 1
ATOM 3419 N N . ASN B 1 224 ? 19 -1.147 7.598 1 80.56 224 ASN B N 1
ATOM 3420 C CA . ASN B 1 224 ? 20.391 -1.015 7.191 1 80.56 224 ASN B CA 1
ATOM 3421 C C . ASN B 1 224 ? 21.188 -2.279 7.504 1 80.56 224 ASN B C 1
ATOM 3423 O O . ASN B 1 224 ? 20.875 -3.008 8.445 1 80.56 224 ASN B O 1
#

Organism: Fusarium proliferatum (strain ET1) (NCBI:txid1227346)